Protein AF-0000000085094134 (afdb_homodimer)

Sequence (738 aa):
MSSGIKSKSLVLTSPERSLEIRERVVPPPSPGCINIEVLRAGVCGTDVHLWKGDQPLPGSVVLGHEGLGRVIELGSGVQTDHASNPIAVGDVIYWNPIRPCNACYHCTISQDFTACENGTFWSLANNTTVWASYTQVATLLPNNSFYKVDPNVPFDAYIALGCALPTMLQAVDHLGHIPGGSNVVVQGAGPVGLAAIMMAKLAGAAHIICIEGNPVRLEQARSFGATALVDFREEGLQTADERKSHINSIVGARGVNLVIECSGNASAFEEGFELLTRSGTYLLVGTWAGSAKVQLSPFDVVQKALKIIGSTYCSPWCYYRAAQLVQANYQKFPLASCVTKTYSLVQAQQALEDVAAGKVVKAVIDPQAMSSGIKSKSLVLTSPERSLEIRERVVPPPSPGCINIEVLRAGVCGTDVHLWKGDQPLPGSVVLGHEGLGRVIELGSGVQTDHASNPIAVGDVIYWNPIRPCNACYHCTISQDFTACENGTFWSLANNTTVWASYTQVATLLPNNSFYKVDPNVPFDAYIALGCALPTMLQAVDHLGHIPGGSNVVVQGAGPVGLAAIMMAKLAGAAHIICIEGNPVRLEQARSFGATALVDFREEGLQTADERKSHINSIVGARGVNLVIECSGNASAFEEGFELLTRSGTYLLVGTWAGSAKVQLSPFDVVQKALKIIGSTYCSPWCYYRAAQLVQANYQKFPLASCVTKTYSLVQAQQALEDVAAGKVVKAVIDPQA

Foldseek 3Di:
DQFFDKKWFWKDFAAADDIDIDIDGAGAAAALKFKWQWFKFWDDLVLLCRNNVVDDDPGMFGATFFTKTFTQHHHPPDQDAPVRHGDDGGFIKTKGLKFAPCPDCCVPPVVPRVVRPPIDNTHHPPDSAAQHRLMRMHMDHNRIGMDTFDPVFPPLLLCLLGLLLLQVVALCVQVVHQAAQAAEEEEDQASNSLSVLLRNVVNHHNAYEYEDQDPVSQVLSVLSHHPYYQHCVDPQNVDLVSVLVVSCVVSDPVFHQEYEYAQLDQVVVVSSVVRHAANHEYRYRHDHNPPDDHDDDVVCCVVSVYYYHYTYGHDRVSSVVSSVVSVVCCVPGVRSVQAPDEAESVCVVVQSVCVVVVVGRMYMYRPVD/DQFFDKKWFWKDFFACDDTDIDIDGAGAAAALKFKWQWFKFWDDPVQLCRNNRVDGDPGMFGATFFTKTFTQHHHPPDQDAPVRHGDDGGFIKTKGLKFAPCPDCCVPPVVPRVVRPPIDNTHHPPDSAAQHRLMRMHMDHNRIGMDTFDPVFPPLLLCLLGLLLLQVVVLCVQVVHQAAQAAEEEEDQASNSLSVLLRNVVNHHNAYEYEEQDPVSQVLSVLSHHPYYQHCPDPQNVDLVSVLVVSCVVSDPVFHQEYEYAQQDQVVVVSSLVRHAANHEYRYRHDHNDPDDHDDDPVCCVVSVYYYHYTYGHDRVSSVVSSVVSVVCCVPGVSSVQAPEEAESVCVVVLSVCVVVVVGRMYMYGPVD

Structure (mmCIF, N/CA/C/O backbone):
data_AF-0000000085094134-model_v1
#
loop_
_entity.id
_entity.type
_entity.pdbx_description
1 polymer 'Alcohol dehydrogenase, putative'
#
loop_
_atom_site.group_PDB
_atom_site.id
_atom_site.type_symbol
_atom_site.label_atom_id
_atom_site.label_alt_id
_atom_site.label_comp_id
_atom_site.label_asym_id
_atom_site.label_entity_id
_atom_site.label_seq_id
_atom_site.pdbx_PDB_ins_code
_atom_site.Cartn_x
_atom_site.Cartn_y
_atom_site.Cartn_z
_atom_site.occupancy
_atom_site.B_iso_or_equiv
_atom_site.auth_seq_id
_atom_site.auth_comp_id
_atom_site.auth_asym_id
_atom_site.auth_atom_id
_atom_site.pdbx_PDB_model_num
ATOM 1 N N . MET A 1 1 ? -22.172 41.094 34.469 1 39.69 1 MET A N 1
ATOM 2 C CA . MET A 1 1 ? -22.25 41.25 33.031 1 39.69 1 MET A CA 1
ATOM 3 C C . MET A 1 1 ? -21.047 40.625 32.344 1 39.69 1 MET A C 1
ATOM 5 O O . MET A 1 1 ? -19.906 41.031 32.562 1 39.69 1 MET A O 1
ATOM 9 N N . SER A 1 2 ? -20.859 39.312 32.188 1 50.06 2 SER A N 1
ATOM 10 C CA . SER A 1 2 ? -19.688 38.469 32.062 1 50.06 2 SER A CA 1
ATOM 11 C C . SER A 1 2 ? -18.797 38.938 30.906 1 50.06 2 SER A C 1
ATOM 13 O O . SER A 1 2 ? -19.234 38.938 29.75 1 50.06 2 SER A O 1
ATOM 15 N N . SER A 1 3 ? -17.953 39.938 30.938 1 71.81 3 SER A N 1
ATOM 16 C CA . SER A 1 3 ? -17.281 40.844 30.016 1 71.81 3 SER A CA 1
ATOM 17 C C . SER A 1 3 ? -16.406 40.094 29.031 1 71.81 3 SER A C 1
ATOM 19 O O . SER A 1 3 ? -15.711 39.125 29.406 1 71.81 3 SER A O 1
ATOM 21 N N . GLY A 1 4 ? -16.781 39.812 27.766 1 87.62 4 GLY A N 1
ATOM 22 C CA . GLY A 1 4 ? -16.062 39.156 26.672 1 87.62 4 GLY A CA 1
ATOM 23 C C . GLY A 1 4 ? -14.719 39.781 26.391 1 87.62 4 GLY A C 1
ATOM 24 O O . GLY A 1 4 ? -14.398 40.844 26.938 1 87.62 4 GLY A O 1
ATOM 25 N N . ILE A 1 5 ? -13.805 39.094 25.875 1 93.31 5 ILE A N 1
ATOM 26 C CA . ILE A 1 5 ? -12.469 39.562 25.5 1 93.31 5 ILE A CA 1
ATOM 27 C C . ILE A 1 5 ? -12.469 40.031 24.062 1 93.31 5 ILE A C 1
ATOM 29 O O . ILE A 1 5 ? -12.961 39.344 23.156 1 93.31 5 ILE A O 1
ATOM 33 N N . LYS A 1 6 ? -11.969 41.281 23.844 1 94.44 6 LYS A N 1
ATOM 34 C CA . LYS A 1 6 ? -11.812 41.75 22.469 1 94.44 6 LYS A CA 1
ATOM 35 C C . LYS A 1 6 ? -10.719 40.969 21.734 1 94.44 6 LYS A C 1
ATOM 37 O O . LYS A 1 6 ? -9.68 40.656 22.328 1 94.44 6 LYS A O 1
ATOM 42 N N . SER A 1 7 ? -11.016 40.594 20.578 1 95.12 7 SER A N 1
ATOM 43 C CA . SER A 1 7 ? -10.086 39.781 19.797 1 95.12 7 SER A CA 1
ATOM 44 C C . SER A 1 7 ? -10.172 40.125 18.312 1 95.12 7 SER A C 1
ATOM 46 O O . SER A 1 7 ? -11.258 40.406 17.781 1 95.12 7 SER A O 1
ATOM 48 N N . LYS A 1 8 ? -9.016 40.188 17.672 1 95.88 8 LYS A N 1
ATOM 49 C CA . LYS A 1 8 ? -8.953 40.312 16.219 1 95.88 8 LYS A CA 1
ATOM 50 C C . LYS A 1 8 ? -8.766 38.969 15.555 1 95.88 8 LYS A C 1
ATOM 52 O O . LYS A 1 8 ? -8.07 38.094 16.078 1 95.88 8 LYS A O 1
ATOM 57 N N . SER A 1 9 ? -9.406 38.75 14.414 1 95.62 9 SER A N 1
ATOM 58 C CA . SER A 1 9 ? -9.273 37.531 13.609 1 95.62 9 SER A CA 1
ATOM 59 C C . SER A 1 9 ? -9.078 37.875 12.133 1 95.62 9 SER A C 1
ATOM 61 O O . SER A 1 9 ? -9.562 38.906 11.656 1 95.62 9 SER A O 1
ATOM 63 N N . LEU A 1 10 ? -8.312 37.062 11.484 1 95.5 10 LEU A N 1
ATOM 64 C CA . LEU A 1 10 ? -8.188 37.188 10.031 1 95.5 10 LEU A CA 1
ATOM 65 C C . LEU A 1 10 ? -9.25 36.344 9.32 1 95.5 10 LEU A C 1
ATOM 67 O O . LEU A 1 10 ? -9.273 35.125 9.438 1 95.5 10 LEU A O 1
ATOM 71 N N . VAL A 1 11 ? -10.055 37.031 8.492 1 94.69 11 VAL A N 1
ATOM 72 C CA . VAL A 1 11 ? -11.195 36.375 7.848 1 94.69 11 VAL A CA 1
ATOM 73 C C . VAL A 1 11 ? -10.992 36.375 6.332 1 94.69 11 VAL A C 1
ATOM 75 O O . VAL A 1 11 ? -10.672 37.375 5.73 1 94.69 11 VAL A O 1
ATOM 78 N N . LEU A 1 12 ? -11.109 35.188 5.773 1 93.12 12 LEU A N 1
ATOM 79 C CA . LEU A 1 12 ? -11.195 35 4.328 1 93.12 12 LEU A CA 1
ATOM 80 C C . LEU A 1 12 ? -12.648 35.062 3.867 1 93.12 12 LEU A C 1
ATOM 82 O O . LEU A 1 12 ? -13.43 34.156 4.164 1 93.12 12 LEU A O 1
ATOM 86 N N . THR A 1 13 ? -13.102 36.094 3.176 1 86.81 13 THR A N 1
ATOM 87 C CA . THR A 1 13 ? -14.5 36.344 2.863 1 86.81 13 THR A CA 1
ATOM 88 C C . THR A 1 13 ? -14.898 35.656 1.553 1 86.81 13 THR A C 1
ATOM 90 O O . THR A 1 13 ? -16.062 35.344 1.341 1 86.81 13 THR A O 1
ATOM 93 N N . SER A 1 14 ? -14.141 35.531 0.427 1 74.69 14 SER A N 1
ATOM 94 C CA . SER A 1 14 ? -14.336 34.875 -0.866 1 74.69 14 SER A CA 1
ATOM 95 C C . SER A 1 14 ? -13.023 34.312 -1.41 1 74.69 14 SER A C 1
ATOM 97 O O . SER A 1 14 ? -11.938 34.75 -0.991 1 74.69 14 SER A O 1
ATOM 99 N N . PRO A 1 15 ? -13.312 33.188 -2.383 1 63.56 15 PRO A N 1
ATOM 100 C CA . PRO A 1 15 ? -12.078 32.75 -3.029 1 63.56 15 PRO A CA 1
ATOM 101 C C . PRO A 1 15 ? -11.43 33.812 -3.883 1 63.56 15 PRO A C 1
ATOM 103 O O . PRO A 1 15 ? -12.125 34.625 -4.508 1 63.56 15 PRO A O 1
ATOM 106 N N . GLU A 1 16 ? -10.203 34.125 -3.947 1 54.81 16 GLU A N 1
ATOM 107 C CA . GLU A 1 16 ? -9.328 35.156 -4.469 1 54.81 16 GLU A CA 1
ATOM 108 C C . GLU A 1 16 ? -9.484 36.469 -3.682 1 54.81 16 GLU A C 1
ATOM 110 O O . GLU A 1 16 ? -8.609 37.344 -3.717 1 54.81 16 GLU A O 1
ATOM 115 N N . ARG A 1 17 ? -10.477 36.875 -2.91 1 59.41 17 ARG A N 1
ATOM 116 C CA . ARG A 1 17 ? -10.078 38.281 -2.957 1 59.41 17 ARG A CA 1
ATOM 117 C C . ARG A 1 17 ? -10.078 38.906 -1.56 1 59.41 17 ARG A C 1
ATOM 119 O O . ARG A 1 17 ? -9.133 39.594 -1.188 1 59.41 17 ARG A O 1
ATOM 126 N N . SER A 1 18 ? -10.711 38.75 -0.618 1 78.12 18 SER A N 1
ATOM 127 C CA . SER A 1 18 ? -10.258 39.844 0.239 1 78.12 18 SER A CA 1
ATOM 128 C C . SER A 1 18 ? -10.148 39.375 1.691 1 78.12 18 SER A C 1
ATOM 130 O O . SER A 1 18 ? -10.992 38.625 2.184 1 78.12 18 SER A O 1
ATOM 132 N N . LEU A 1 19 ? -8.891 39.375 2.254 1 91 19 LEU A N 1
ATOM 133 C CA . LEU A 1 19 ? -8.602 39.188 3.674 1 91 19 LEU A CA 1
ATOM 134 C C . LEU A 1 19 ? -8.969 40.438 4.461 1 91 19 LEU A C 1
ATOM 136 O O . LEU A 1 19 ? -8.695 41.562 4.02 1 91 19 LEU A O 1
ATOM 140 N N . GLU A 1 20 ? -9.672 40.219 5.438 1 92.12 20 GLU A N 1
ATOM 141 C CA . GLU A 1 20 ? -9.977 41.344 6.301 1 92.12 20 GLU A CA 1
ATOM 142 C C . GLU A 1 20 ? -9.789 40.969 7.773 1 92.12 20 GLU A C 1
ATOM 144 O O . GLU A 1 20 ? -10.047 39.844 8.18 1 92.12 20 GLU A O 1
ATOM 149 N N . ILE A 1 21 ? -9.344 41.906 8.562 1 94.12 21 ILE A N 1
ATOM 150 C CA . ILE A 1 21 ? -9.289 41.75 10.016 1 94.12 21 ILE A CA 1
ATOM 151 C C . ILE A 1 21 ? -10.641 42.125 10.617 1 94.12 21 ILE A C 1
ATOM 153 O O . ILE A 1 21 ? -11.18 43.219 10.336 1 94.12 21 ILE A O 1
ATOM 157 N N . ARG A 1 22 ? -11.141 41.25 11.367 1 93.38 22 ARG A N 1
ATOM 158 C CA . ARG A 1 22 ? -12.406 41.5 12.047 1 93.38 22 ARG A CA 1
ATOM 159 C C . ARG A 1 22 ? -12.227 41.5 13.562 1 93.38 22 ARG A C 1
ATOM 161 O O . ARG A 1 22 ? -11.492 40.656 14.094 1 93.38 22 ARG A O 1
ATOM 168 N N . GLU A 1 23 ? -12.891 42.469 14.133 1 94.06 23 GLU A N 1
ATOM 169 C CA . GLU A 1 23 ? -12.922 42.5 15.594 1 94.06 23 GLU A CA 1
ATOM 170 C C . GLU A 1 23 ? -14.148 41.75 16.141 1 94.06 23 GLU A C 1
ATOM 172 O O . GLU A 1 23 ? -15.234 41.875 15.562 1 94.06 23 GLU A O 1
ATOM 177 N N . ARG A 1 24 ? -13.867 41.031 17.188 1 91.5 24 ARG A N 1
ATOM 178 C CA . ARG A 1 24 ? -14.969 40.312 17.828 1 91.5 24 ARG A CA 1
ATOM 179 C C . ARG A 1 24 ? -14.797 40.312 19.344 1 91.5 24 ARG A C 1
ATOM 181 O O . ARG A 1 24 ? -13.711 40.594 19.859 1 91.5 24 ARG A O 1
ATOM 188 N N . VAL A 1 25 ? -15.906 40.094 20.031 1 93.38 25 VAL A N 1
ATOM 189 C CA . VAL A 1 25 ? -15.883 39.906 21.469 1 93.38 25 VAL A CA 1
ATOM 190 C C . VAL A 1 25 ? -16.031 38.406 21.781 1 93.38 25 VAL A C 1
ATOM 192 O O . VAL A 1 25 ? -17.031 37.781 21.422 1 93.38 25 VAL A O 1
ATOM 195 N N . VAL A 1 26 ? -15.023 37.844 22.438 1 95.5 26 VAL A N 1
ATOM 196 C CA . VAL A 1 26 ? -15.016 36.406 22.781 1 95.5 26 VAL A CA 1
ATOM 197 C C . VAL A 1 26 ? -15.672 36.219 24.141 1 95.5 26 VAL A C 1
ATOM 199 O O . VAL A 1 26 ? -15.188 36.719 25.156 1 95.5 26 VAL A O 1
ATOM 202 N N . PRO A 1 27 ? -16.734 35.5 24.172 1 94.62 27 PRO A N 1
ATOM 203 C CA . PRO A 1 27 ? -17.391 35.25 25.469 1 94.62 27 PRO A CA 1
ATOM 204 C C . PRO A 1 27 ? -16.594 34.281 26.344 1 94.62 27 PRO A C 1
ATOM 206 O O . PRO A 1 27 ? -15.672 33.625 25.859 1 94.62 27 PRO A O 1
ATOM 209 N N . PRO A 1 28 ? -16.953 34.344 27.656 1 95.5 28 PRO A N 1
ATOM 210 C CA . PRO A 1 28 ? -16.391 33.25 28.469 1 95.5 28 PRO A CA 1
ATOM 211 C C . PRO A 1 28 ? -16.688 31.875 27.891 1 95.5 28 PRO A C 1
ATOM 213 O O . PRO A 1 28 ? -17.75 31.656 27.328 1 95.5 28 PRO A O 1
ATOM 216 N N . PRO A 1 29 ? -15.688 31 28.016 1 96.56 29 PRO A N 1
ATOM 217 C CA . PRO A 1 29 ? -15.891 29.672 27.406 1 96.56 29 PRO A CA 1
ATOM 218 C C . PRO A 1 29 ? -17.047 28.906 28.047 1 96.56 29 PRO A C 1
ATOM 220 O O . PRO A 1 29 ? -17.188 28.906 29.281 1 96.56 29 PRO A O 1
ATOM 223 N N . SER A 1 30 ? -17.859 28.281 27.188 1 95.5 30 SER A N 1
ATOM 224 C CA . SER A 1 30 ? -18.906 27.375 27.656 1 95.5 30 SER A CA 1
ATOM 225 C C . SER A 1 30 ? -18.312 26.156 28.344 1 95.5 30 SER A C 1
ATOM 227 O O . SER A 1 30 ? -17.109 25.922 28.266 1 95.5 30 SER A O 1
ATOM 229 N N . PRO A 1 31 ? -19.188 25.453 29.062 1 96.81 31 PRO A N 1
ATOM 230 C CA . PRO A 1 31 ? -18.688 24.219 29.672 1 96.81 31 PRO A CA 1
ATOM 231 C C . PRO A 1 31 ? -17.953 23.328 28.672 1 96.81 31 PRO A C 1
ATOM 233 O O . PRO A 1 31 ? -18.438 23.109 27.562 1 96.81 31 PRO A O 1
ATOM 236 N N . GLY A 1 32 ? -16.719 22.844 29.062 1 96.56 32 GLY A N 1
ATOM 237 C CA . GLY A 1 32 ? -15.938 21.953 28.219 1 96.56 32 GLY A CA 1
ATOM 238 C C . GLY A 1 32 ? -15.062 22.688 27.219 1 96.56 32 GLY A C 1
ATOM 239 O O . GLY A 1 32 ? -14.18 22.094 26.594 1 96.56 32 GLY A O 1
ATOM 240 N N . CYS A 1 33 ? -15.234 23.969 27.125 1 97.06 33 CYS A N 1
ATOM 241 C CA . CYS A 1 33 ? -14.461 24.781 26.188 1 97.06 33 CYS A CA 1
ATOM 242 C C . CYS A 1 33 ? -13.359 25.547 26.922 1 97.06 33 CYS A C 1
ATOM 244 O O . CYS A 1 33 ? -13.367 25.641 28.141 1 97.06 33 CYS A O 1
ATOM 246 N N . ILE A 1 34 ? -12.414 26.016 26.188 1 98 34 ILE A N 1
ATOM 247 C CA . ILE A 1 34 ? -11.367 26.844 26.766 1 98 34 ILE A CA 1
ATOM 248 C C . ILE A 1 34 ? -11.039 28 25.828 1 98 34 ILE A C 1
ATOM 250 O O . ILE A 1 34 ? -11.148 27.875 24.609 1 98 34 ILE A O 1
ATOM 254 N N . ASN A 1 35 ? -10.695 29.109 26.375 1 98 35 A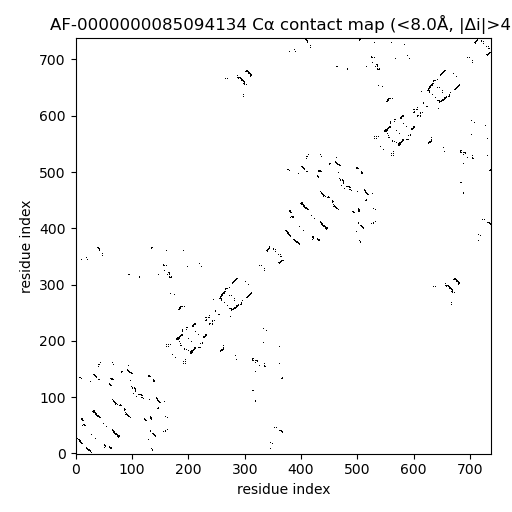SN A N 1
ATOM 255 C CA . ASN A 1 35 ? -10.156 30.234 25.609 1 98 35 ASN A CA 1
ATOM 256 C C . ASN A 1 35 ? -8.633 30.281 25.688 1 98 35 ASN A C 1
ATOM 258 O O . ASN A 1 35 ? -8.047 30.078 26.75 1 98 35 ASN A O 1
ATOM 262 N N . ILE A 1 36 ? -8.07 30.484 24.531 1 98 36 ILE A N 1
ATOM 263 C CA . ILE A 1 36 ? -6.625 30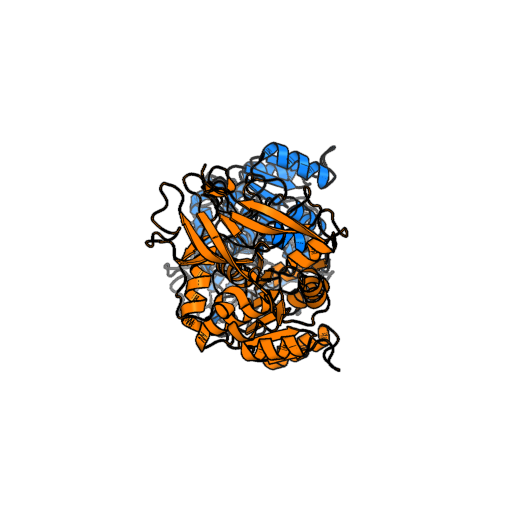.422 24.375 1 98 36 ILE A CA 1
ATOM 264 C C . ILE A 1 36 ? -6.117 31.719 23.75 1 98 36 ILE A C 1
ATOM 266 O O . ILE A 1 36 ? -6.715 32.25 22.812 1 98 36 ILE A O 1
ATOM 270 N N . GLU A 1 37 ? -5.129 32.312 24.359 1 98.44 37 GLU A N 1
ATOM 271 C CA . GLU A 1 37 ? -4.355 33.344 23.688 1 98.44 37 GLU A CA 1
ATOM 272 C C . GLU A 1 37 ? -3.377 32.719 22.688 1 98.44 37 GLU A C 1
ATOM 274 O O . GLU A 1 37 ? -2.422 32.062 23.078 1 98.44 37 GLU A O 1
ATOM 279 N N . VAL A 1 38 ? -3.617 32.969 21.391 1 98.44 38 VAL A N 1
ATOM 280 C CA . VAL A 1 38 ? -2.773 32.344 20.391 1 98.44 38 VAL A CA 1
ATOM 281 C C . VAL A 1 38 ? -1.395 33 20.375 1 98.44 38 VAL A C 1
ATOM 283 O O . VAL A 1 38 ? -1.283 34.219 20.234 1 98.44 38 VAL A O 1
ATOM 286 N N . LEU A 1 39 ? -0.387 32.156 20.578 1 98.19 39 LEU A N 1
ATOM 287 C CA . LEU A 1 39 ? 0.981 32.656 20.641 1 98.19 39 LEU A CA 1
ATOM 288 C C . LEU A 1 39 ? 1.691 32.5 19.297 1 98.19 39 LEU A C 1
ATOM 290 O O . LEU A 1 39 ? 2.467 33.375 18.891 1 98.19 39 LEU A O 1
ATOM 294 N N . ARG A 1 40 ? 1.559 31.406 18.656 1 98.19 40 ARG A N 1
ATOM 295 C CA . ARG A 1 40 ? 2.113 31.094 17.344 1 98.19 40 ARG A CA 1
ATOM 296 C C . ARG A 1 40 ? 1.062 30.453 16.453 1 98.19 40 ARG A C 1
ATOM 298 O O . ARG A 1 40 ? 0.363 29.531 16.859 1 98.19 40 ARG A O 1
ATOM 305 N N . ALA A 1 41 ? 0.89 31 15.297 1 98.19 41 ALA A N 1
ATOM 306 C CA . ALA A 1 41 ? 0.057 30.438 14.242 1 98.19 41 ALA A CA 1
ATOM 307 C C . ALA A 1 41 ? 0.877 30.156 12.984 1 98.19 41 ALA A C 1
ATOM 309 O O . ALA A 1 41 ? 1.312 31.078 12.297 1 98.19 41 ALA A O 1
ATOM 310 N N . GLY A 1 42 ? 1.065 28.859 12.719 1 97.06 42 GLY A N 1
ATOM 311 C CA . GLY A 1 42 ? 1.819 28.516 11.523 1 97.06 42 GLY A CA 1
ATOM 312 C C . GLY A 1 42 ? 1.045 28.734 10.242 1 97.06 42 GLY A C 1
ATOM 313 O O . GLY A 1 42 ? -0.173 28.547 10.203 1 97.06 42 GLY A O 1
ATOM 314 N N . VAL A 1 43 ? 1.756 29.141 9.219 1 96.12 43 VAL A N 1
ATOM 315 C CA . VAL A 1 43 ? 1.148 29.266 7.898 1 96.12 43 VAL A CA 1
ATOM 316 C C . VAL A 1 43 ? 1.415 27.984 7.094 1 96.12 43 VAL A C 1
ATOM 318 O O . VAL A 1 43 ? 2.57 27.641 6.836 1 96.12 43 VAL A O 1
ATOM 321 N N . CYS A 1 44 ? 0.395 27.312 6.742 1 93 44 CYS A N 1
ATOM 322 C CA . CYS A 1 44 ? 0.479 26.062 5.992 1 93 44 CYS A CA 1
ATOM 323 C C . CYS A 1 44 ? 0.251 26.312 4.504 1 93 44 CYS A C 1
ATOM 325 O O . CYS A 1 44 ? -0.395 27.281 4.121 1 93 44 CYS A O 1
ATOM 327 N N . GLY A 1 45 ? 0.85 25.438 3.646 1 88.69 45 GLY A N 1
ATOM 328 C CA . GLY A 1 45 ? 0.554 25.516 2.225 1 88.69 45 GLY A CA 1
ATOM 329 C C . GLY A 1 45 ? -0.932 25.469 1.922 1 88.69 45 GLY A C 1
ATOM 330 O O . GLY A 1 45 ? -1.398 26.109 0.979 1 88.69 45 GLY A O 1
ATOM 331 N N . THR A 1 46 ? -1.662 24.766 2.66 1 88.06 46 THR A N 1
ATOM 332 C CA . THR A 1 46 ? -3.107 24.672 2.482 1 88.06 46 THR A CA 1
ATOM 333 C C . THR A 1 46 ? -3.766 26.047 2.658 1 88.06 46 THR A C 1
ATOM 335 O O . THR A 1 46 ? -4.754 26.344 1.988 1 88.06 46 THR A O 1
ATOM 338 N N . ASP A 1 47 ? -3.281 26.844 3.562 1 91.06 47 ASP A N 1
ATOM 339 C CA . ASP A 1 47 ? -3.809 28.203 3.738 1 91.06 47 ASP A CA 1
ATOM 340 C C . ASP A 1 47 ? -3.652 29.016 2.463 1 91.06 47 ASP A C 1
ATOM 342 O O . ASP A 1 47 ? -4.543 29.797 2.1 1 91.06 47 ASP A O 1
ATOM 346 N N . VAL A 1 48 ? -2.502 28.844 1.842 1 89.88 48 VAL A N 1
ATOM 347 C CA . VAL A 1 48 ? -2.221 29.547 0.598 1 89.88 48 VAL A CA 1
ATOM 348 C C . VAL A 1 48 ? -3.209 29.125 -0.481 1 89.88 48 VAL A C 1
ATOM 350 O O . VAL A 1 48 ? -3.74 29.953 -1.218 1 89.88 48 VAL A O 1
ATOM 353 N N . HIS A 1 49 ? -3.418 27.844 -0.527 1 86.06 49 HIS A N 1
ATOM 354 C CA . HIS A 1 49 ? -4.367 27.328 -1.506 1 86.06 49 HIS A CA 1
ATOM 355 C C . HIS A 1 49 ? -5.773 27.859 -1.249 1 86.06 49 HIS A C 1
ATOM 357 O O . HIS A 1 49 ? -6.5 28.188 -2.189 1 86.06 49 HIS A O 1
ATOM 363 N N . LEU A 1 50 ? -6.172 27.922 -0.029 1 86.44 50 LEU A N 1
ATOM 364 C CA . LEU A 1 50 ? -7.469 28.484 0.331 1 86.44 50 LEU A CA 1
ATOM 365 C C . LEU A 1 50 ? -7.543 29.969 -0.044 1 86.44 50 LEU A C 1
ATOM 367 O O . LEU A 1 50 ? -8.539 30.406 -0.619 1 86.44 50 LEU A O 1
ATOM 371 N N . TRP A 1 51 ? -6.523 30.594 0.281 1 89 51 TRP A N 1
ATOM 372 C CA . TRP A 1 51 ? -6.43 32.031 -0.003 1 89 51 TRP A CA 1
ATOM 373 C C . TRP A 1 51 ? -6.531 32.281 -1.502 1 89 51 TRP A C 1
ATOM 375 O O . TRP A 1 51 ? -7.18 33.25 -1.928 1 89 51 TRP A O 1
ATOM 385 N N . LYS A 1 52 ? -5.969 31.359 -2.293 1 87.06 52 LYS A N 1
ATOM 386 C CA . LYS A 1 52 ? -5.973 31.5 -3.746 1 87.06 52 LYS A CA 1
ATOM 387 C C . LYS A 1 52 ? -7.312 31.078 -4.34 1 87.06 52 LYS A C 1
ATOM 389 O O . LYS A 1 52 ? -7.598 31.344 -5.508 1 87.06 52 LYS A O 1
ATOM 394 N N . GLY A 1 53 ? -8.094 30.422 -3.578 1 83.31 53 GLY A N 1
ATOM 395 C CA . GLY A 1 53 ? -9.406 30 -4.051 1 83.31 53 GLY A CA 1
ATOM 396 C C . GLY A 1 53 ? -9.383 28.656 -4.73 1 83.31 53 GLY A C 1
ATOM 397 O O . GLY A 1 53 ? -10.266 28.344 -5.539 1 83.31 53 GLY A O 1
ATOM 398 N N . ASP A 1 54 ? -8.328 27.875 -4.434 1 78.5 54 ASP A N 1
ATOM 399 C CA . ASP A 1 54 ? -8.195 26.578 -5.078 1 78.5 54 ASP A CA 1
ATOM 400 C C . ASP A 1 54 ? -9.227 25.578 -4.547 1 78.5 54 ASP A C 1
ATOM 402 O O . ASP A 1 54 ? -9.5 24.562 -5.18 1 78.5 54 ASP A O 1
ATOM 406 N N . GLN A 1 55 ? -9.828 25.844 -3.459 1 77.31 55 GLN A N 1
ATOM 407 C CA . GLN A 1 55 ? -10.875 25.016 -2.861 1 77.31 55 GLN A CA 1
ATOM 408 C C . GLN A 1 55 ? -12.078 25.859 -2.463 1 77.31 55 GLN A C 1
ATOM 410 O O . GLN A 1 55 ? -11.922 26.969 -1.951 1 77.31 55 GLN A O 1
ATOM 415 N N . PRO A 1 56 ? -13.172 25.25 -2.73 1 78.69 56 PRO A N 1
ATOM 416 C CA . PRO A 1 56 ? -14.367 25.984 -2.295 1 78.69 56 PRO A CA 1
ATOM 417 C C . PRO A 1 56 ? -14.492 26.047 -0.774 1 78.69 56 PRO A C 1
ATOM 419 O O . PRO A 1 56 ? -14.141 25.094 -0.079 1 78.69 56 PRO A O 1
ATOM 422 N N . LEU A 1 57 ? -14.977 27.219 -0.288 1 83.19 57 LEU A N 1
ATOM 423 C CA . LEU A 1 57 ? -15.219 27.422 1.137 1 83.19 57 LEU A CA 1
ATOM 424 C C . LEU A 1 57 ? -16.719 27.484 1.426 1 83.19 57 LEU A C 1
ATOM 426 O O . LEU A 1 57 ? -17.5 27.906 0.574 1 83.19 57 LEU A O 1
ATOM 430 N N . PRO A 1 58 ? -17.141 27.031 2.557 1 82.75 58 PRO A N 1
ATOM 431 C CA . PRO A 1 58 ? -18.562 27.078 2.92 1 82.75 58 PRO A CA 1
ATOM 432 C C . PRO A 1 58 ? -19.047 28.5 3.199 1 82.75 58 PRO A C 1
ATOM 434 O O . PRO A 1 58 ? -20.266 28.734 3.273 1 82.75 58 PRO A O 1
ATOM 437 N N . GLY A 1 59 ? -18.266 29.469 3.342 1 85.88 59 GLY A N 1
ATOM 438 C CA . GLY A 1 59 ? -18.484 30.859 3.676 1 85.88 59 GLY A CA 1
ATOM 439 C C . GLY A 1 59 ? -17.219 31.562 4.137 1 85.88 59 GLY A C 1
ATOM 440 O O . GLY A 1 59 ? -16.109 31.125 3.822 1 85.88 59 GLY A O 1
ATOM 441 N N . SER A 1 60 ? -17.516 32.656 4.812 1 90.38 60 SER A N 1
ATOM 442 C CA . SER A 1 60 ? -16.359 33.344 5.395 1 90.38 60 SER A CA 1
ATOM 443 C C . SER A 1 60 ? -15.758 32.531 6.527 1 90.38 60 SER A C 1
ATOM 445 O O . SER A 1 60 ? -16.469 32.031 7.387 1 90.38 60 SER A O 1
ATOM 447 N N . VAL A 1 61 ? -14.492 32.375 6.445 1 92.31 61 VAL A N 1
ATOM 448 C CA . VAL A 1 61 ? -13.844 31.562 7.461 1 92.31 61 VAL A CA 1
ATOM 449 C C . VAL A 1 61 ? -12.688 32.344 8.086 1 92.31 61 VAL A C 1
ATOM 451 O O . VAL A 1 61 ? -12.086 33.188 7.441 1 92.31 61 VAL A O 1
ATOM 454 N N . VAL A 1 62 ? -12.469 32.094 9.398 1 93.81 62 VAL A N 1
ATOM 455 C CA . VAL A 1 62 ? -11.211 32.5 10.008 1 93.81 62 VAL A CA 1
ATOM 456 C C . VAL A 1 62 ? -10.102 31.531 9.609 1 93.81 62 VAL A C 1
ATOM 458 O O . VAL A 1 62 ? -10.227 30.328 9.805 1 93.81 62 VAL A O 1
ATOM 461 N N . LEU A 1 63 ? -9 32.031 9.062 1 93.38 63 LEU A N 1
ATOM 462 C CA . LEU A 1 63 ? -7.922 31.188 8.547 1 93.38 63 LEU A CA 1
ATOM 463 C C . LEU A 1 63 ? -7.016 30.719 9.68 1 93.38 63 LEU A C 1
ATOM 465 O O . LEU A 1 63 ? -7.055 31.266 10.781 1 93.38 63 LEU A O 1
ATOM 469 N N . GLY A 1 64 ? -6.273 29.688 9.32 1 94.69 64 GLY A N 1
ATOM 470 C CA . GLY A 1 64 ? -5.266 29.156 10.227 1 94.69 64 GLY A CA 1
ATOM 471 C C . GLY A 1 64 ? -5.688 27.859 10.898 1 94.69 64 GLY A C 1
ATOM 472 O O . GLY A 1 64 ? -6.758 27.797 11.508 1 94.69 64 GLY A O 1
ATOM 473 N N . HIS A 1 65 ? -4.812 26.844 10.805 1 94.31 65 HIS A N 1
ATOM 474 C CA . HIS A 1 65 ? -5.141 25.578 11.438 1 94.31 65 HIS A CA 1
ATOM 475 C C . HIS A 1 65 ? -3.93 25 12.164 1 94.31 65 HIS A C 1
ATOM 477 O O . HIS A 1 65 ? -3.928 23.812 12.523 1 94.31 65 HIS A O 1
ATOM 483 N N . GLU A 1 66 ? -2.93 25.781 12.266 1 96.12 66 GLU A N 1
ATOM 484 C CA . GLU A 1 66 ? -1.759 25.453 13.078 1 96.12 66 GLU A CA 1
ATOM 485 C C . GLU A 1 66 ? -1.615 26.422 14.25 1 96.12 66 GLU A C 1
ATOM 487 O O . GLU A 1 66 ? -1.455 27.625 14.047 1 96.12 66 GLU A O 1
ATOM 492 N N . GLY A 1 67 ? -1.637 25.828 15.492 1 96.69 67 GLY A N 1
ATOM 493 C CA . GLY A 1 67 ? -1.636 26.828 16.562 1 96.69 67 GLY A CA 1
ATOM 494 C C . GLY A 1 67 ? -0.997 26.328 17.844 1 96.69 67 GLY A C 1
ATOM 495 O O . GLY A 1 67 ? -1.106 25.141 18.172 1 96.69 67 GLY A O 1
ATOM 496 N N . LEU A 1 68 ? -0.301 27.172 18.469 1 98.06 68 LEU A N 1
ATOM 497 C CA . LEU A 1 68 ? 0.208 27.078 19.828 1 98.06 68 LEU A CA 1
ATOM 498 C C . LEU A 1 68 ? -0.261 28.281 20.656 1 98.06 68 LEU A C 1
ATOM 500 O O . LEU A 1 68 ? -0.177 29.422 20.203 1 98.06 68 LEU A O 1
ATOM 504 N N . GLY A 1 69 ? -0.76 28.047 21.859 1 98.25 69 GLY A N 1
ATOM 505 C CA . GLY A 1 69 ? -1.307 29.156 22.609 1 98.25 69 GLY A CA 1
ATOM 506 C C . GLY A 1 69 ? -1.322 28.922 24.109 1 98.25 69 GLY A C 1
ATOM 507 O O . GLY A 1 69 ? -1.047 27.812 24.578 1 98.25 69 GLY A O 1
ATOM 508 N N . ARG A 1 70 ? -1.62 29.969 24.797 1 98.62 70 ARG A N 1
ATOM 509 C CA . ARG A 1 70 ? -1.684 29.969 26.25 1 98.62 70 ARG A CA 1
ATOM 510 C C . ARG A 1 70 ? -3.129 29.953 26.75 1 98.62 70 ARG A C 1
ATOM 512 O O . ARG A 1 70 ? -3.947 30.766 26.297 1 98.62 70 ARG A O 1
ATOM 519 N N . VAL A 1 71 ? -3.395 29.016 27.672 1 98.69 71 VAL A N 1
ATOM 520 C CA . VAL A 1 71 ? -4.73 28.953 28.25 1 98.69 71 VAL A CA 1
ATOM 521 C C . VAL A 1 71 ? -5.004 30.203 29.094 1 98.69 71 VAL A C 1
ATOM 523 O O . VAL A 1 71 ? -4.23 30.531 30 1 98.69 71 VAL A O 1
ATOM 526 N N . ILE A 1 72 ? -6.152 30.891 28.797 1 98.38 72 ILE A N 1
ATOM 527 C CA . ILE A 1 72 ? -6.438 32.094 29.547 1 98.38 72 ILE A CA 1
ATOM 528 C C . ILE A 1 72 ? -7.742 31.938 30.328 1 98.38 72 ILE A C 1
ATOM 530 O O . ILE A 1 72 ? -7.992 32.656 31.297 1 98.38 72 ILE A O 1
ATOM 534 N N . GLU A 1 73 ? -8.578 31.062 29.844 1 98.25 73 GLU A N 1
ATOM 535 C CA . GLU A 1 73 ? -9.805 30.719 30.547 1 98.25 73 GLU A CA 1
ATOM 536 C C . GLU A 1 73 ? -10.18 29.25 30.359 1 98.25 73 GLU A C 1
ATOM 538 O O . GLU A 1 73 ? -10 28.703 29.266 1 98.25 73 GLU A O 1
ATOM 543 N N . LEU A 1 74 ? -10.641 28.656 31.438 1 98.12 74 LEU A N 1
ATOM 544 C CA . LEU A 1 74 ? -11.156 27.297 31.406 1 98.12 74 LEU A CA 1
ATOM 545 C C . LEU A 1 74 ? -12.664 27.281 31.625 1 98.12 74 LEU A C 1
ATOM 547 O O . LEU A 1 74 ? -13.172 27.906 32.562 1 98.12 74 LEU A O 1
ATOM 551 N N . GLY A 1 75 ? -13.336 26.656 30.688 1 97.62 75 GLY A N 1
ATOM 552 C CA . GLY A 1 75 ? -14.75 26.406 30.953 1 97.62 75 GLY A CA 1
ATOM 553 C C . GLY A 1 75 ? -14.984 25.391 32.062 1 97.62 75 GLY A C 1
ATOM 554 O O . GLY A 1 75 ? -14.07 24.672 32.438 1 97.62 75 GLY A O 1
ATOM 555 N N . SER A 1 76 ? -16.281 25.453 32.469 1 97.44 76 SER A N 1
ATOM 556 C CA . SER A 1 76 ? -16.641 24.531 33.562 1 97.44 76 SER A CA 1
ATOM 557 C C . SER A 1 76 ? -16.344 23.078 33.156 1 97.44 76 SER A C 1
ATOM 559 O O . SER A 1 76 ? -16.625 22.672 32.031 1 97.44 76 SER A O 1
ATOM 561 N N . GLY A 1 77 ? -15.664 22.344 34.031 1 96.69 77 GLY A N 1
ATOM 562 C CA . GLY A 1 77 ? -15.461 20.922 33.844 1 96.69 77 GLY A CA 1
ATOM 563 C C . GLY A 1 77 ? -14.109 20.578 33.219 1 96.69 77 GLY A C 1
ATOM 564 O O . GLY A 1 77 ? -13.695 19.422 33.219 1 96.69 77 GLY A O 1
ATOM 565 N N . VAL A 1 78 ? -13.367 21.547 32.75 1 98 78 VAL A N 1
ATOM 566 C CA . VAL A 1 78 ? -12.07 21.281 32.125 1 98 78 VAL A CA 1
ATOM 567 C C . VAL A 1 78 ? -10.984 21.219 33.188 1 98 78 VAL A C 1
ATOM 569 O O . VAL A 1 78 ? -10.648 22.234 33.812 1 98 78 VAL A O 1
ATOM 572 N N . GLN A 1 79 ? -10.438 20.047 33.438 1 97.81 79 GLN A N 1
ATOM 573 C CA . GLN A 1 79 ? -9.438 19.859 34.469 1 97.81 79 GLN A CA 1
ATOM 574 C C . GLN A 1 79 ? -8.133 19.312 33.906 1 97.81 79 GLN A C 1
ATOM 576 O O . GLN A 1 79 ? -7.082 19.422 34.531 1 97.81 79 GLN A O 1
ATOM 581 N N . THR A 1 80 ? -8.25 18.672 32.812 1 98.25 80 THR A N 1
ATOM 582 C CA . THR A 1 80 ? -7.09 18.062 32.188 1 98.25 80 THR A CA 1
ATOM 583 C C . THR A 1 80 ? -7.059 18.406 30.688 1 98.25 80 THR A C 1
ATOM 585 O O . THR A 1 80 ? -8.07 18.812 30.125 1 98.25 80 THR A O 1
ATOM 588 N N . ASP A 1 81 ? -5.852 18.266 30.125 1 98.12 81 ASP A N 1
ATOM 589 C CA . ASP A 1 81 ? -5.812 18.25 28.672 1 98.12 81 ASP A CA 1
ATOM 590 C C . ASP A 1 81 ? -6.305 16.906 28.141 1 98.12 81 ASP A C 1
ATOM 592 O O . ASP A 1 81 ? -6.793 16.062 28.891 1 98.12 81 ASP A O 1
ATOM 596 N N . HIS A 1 82 ? -6.184 16.734 26.859 1 97.31 82 HIS A N 1
ATOM 597 C CA . HIS A 1 82 ? -6.758 15.531 26.266 1 97.31 82 HIS A CA 1
ATOM 598 C C . HIS A 1 82 ? -5.812 14.344 26.391 1 97.31 82 HIS A C 1
ATOM 600 O O . HIS A 1 82 ? -6.125 13.242 25.938 1 97.31 82 HIS A O 1
ATOM 606 N N . ALA A 1 83 ? -4.656 14.469 27.016 1 97.44 83 ALA A N 1
ATOM 607 C CA . ALA A 1 83 ? -3.771 13.375 27.406 1 97.44 83 ALA A CA 1
ATOM 608 C C . ALA A 1 83 ? -3.877 13.094 28.906 1 97.44 83 ALA A C 1
ATOM 610 O O . ALA A 1 83 ? -3.029 12.406 29.469 1 97.44 83 ALA A O 1
ATOM 611 N N . SER A 1 84 ? -4.801 13.703 29.562 1 97.62 84 SER A N 1
ATOM 612 C CA . SER A 1 84 ? -5.137 13.5 30.969 1 97.62 84 SER A CA 1
ATOM 613 C C . SER A 1 84 ? -4.098 14.148 31.875 1 97.62 84 SER A C 1
ATOM 615 O O . SER A 1 84 ? -3.916 13.727 33.031 1 97.62 84 SER A O 1
ATOM 617 N N . ASN A 1 85 ? -3.381 15.055 31.406 1 97.56 85 ASN A N 1
ATOM 618 C CA . ASN A 1 85 ? -2.521 15.875 32.25 1 97.56 85 ASN A CA 1
ATOM 619 C C . ASN A 1 85 ? -3.287 17.047 32.875 1 97.56 85 ASN A C 1
ATOM 621 O O . ASN A 1 85 ? -4.121 17.656 32.219 1 97.56 85 ASN A O 1
ATOM 625 N N . PRO A 1 86 ? -2.977 17.312 34.125 1 98.25 86 PRO A N 1
ATOM 626 C CA . PRO A 1 86 ? -3.623 18.5 34.688 1 98.25 86 PRO A CA 1
ATOM 627 C C . PRO A 1 86 ? -3.359 19.766 33.906 1 98.25 86 PRO A C 1
ATOM 629 O O . PRO A 1 86 ? -2.242 19.984 33.406 1 98.25 86 PRO A O 1
ATOM 632 N N . ILE A 1 87 ? -4.422 20.609 33.75 1 98.31 87 ILE A N 1
ATOM 633 C CA . ILE A 1 87 ? -4.312 21.828 32.969 1 98.31 87 ILE A CA 1
ATOM 634 C C . ILE A 1 87 ? -4.773 23.016 33.812 1 98.31 87 ILE A C 1
ATOM 636 O O . ILE A 1 87 ? -5.676 22.891 34.656 1 98.31 87 ILE A O 1
ATOM 640 N N . ALA A 1 88 ? -4.145 24.172 33.656 1 98.25 88 ALA A N 1
ATOM 641 C CA . ALA A 1 88 ? -4.492 25.406 34.375 1 98.25 88 ALA A CA 1
ATOM 642 C C . ALA A 1 88 ? -4.289 26.625 33.469 1 98.25 88 ALA A C 1
ATOM 644 O O . ALA A 1 88 ? -3.641 26.531 32.406 1 98.25 88 ALA A O 1
ATOM 645 N N . VAL A 1 89 ? -4.957 27.688 33.875 1 98.38 89 VAL A N 1
ATOM 646 C CA . VAL A 1 89 ? -4.699 28.969 33.219 1 98.38 89 VAL A CA 1
ATOM 647 C C . VAL A 1 89 ? -3.205 29.266 33.25 1 98.38 89 VAL A C 1
ATOM 649 O O . VAL A 1 89 ? -2.549 29.094 34.281 1 98.38 89 VAL A O 1
ATOM 652 N N . GLY A 1 90 ? -2.672 29.625 32.094 1 98.5 90 GLY A N 1
ATOM 653 C CA . GLY A 1 90 ? -1.251 29.906 32 1 98.5 90 GLY A CA 1
ATOM 654 C C . GLY A 1 90 ? -0.477 28.828 31.25 1 98.5 90 GLY A C 1
ATOM 655 O O . GLY A 1 90 ? 0.596 29.109 30.719 1 98.5 90 GLY A O 1
ATOM 656 N N . ASP A 1 91 ? -0.982 27.594 31.25 1 98.56 91 ASP A N 1
ATOM 657 C CA . ASP A 1 91 ? -0.33 26.516 30.531 1 98.56 91 ASP A CA 1
ATOM 658 C C . ASP A 1 91 ? -0.347 26.766 29.016 1 98.56 91 ASP A C 1
ATOM 660 O O . ASP A 1 91 ? -1.285 27.375 28.5 1 98.56 91 ASP A O 1
ATOM 664 N N . VAL A 1 92 ? 0.722 26.375 28.312 1 98.56 92 VAL A N 1
ATOM 665 C CA . VAL A 1 92 ? 0.788 26.484 26.859 1 98.56 92 VAL A CA 1
ATOM 666 C C . VAL A 1 92 ? 0.421 25.141 26.234 1 98.56 92 VAL A C 1
ATOM 668 O O . VAL A 1 92 ? 0.835 24.078 26.719 1 98.56 92 VAL A O 1
ATOM 671 N N . ILE A 1 93 ? -0.424 25.219 25.156 1 98.56 93 ILE A N 1
ATOM 672 C CA . ILE A 1 93 ? -0.924 23.984 24.562 1 98.56 93 ILE A CA 1
ATOM 673 C C . ILE A 1 93 ? -0.741 24.016 23.047 1 98.56 93 ILE A C 1
ATOM 675 O O . ILE A 1 93 ? -0.636 25.094 22.453 1 98.56 93 ILE A O 1
ATOM 679 N N . TYR A 1 94 ? -0.528 22.906 22.469 1 98.19 94 TYR A N 1
ATOM 680 C CA . TYR A 1 94 ? -0.588 22.594 21.047 1 98.19 94 TYR A CA 1
ATOM 681 C C . TYR A 1 94 ? -1.885 21.859 20.703 1 98.19 94 TYR A C 1
ATOM 683 O O . TYR A 1 94 ? -2.262 20.906 21.375 1 98.19 94 TYR A O 1
ATOM 691 N N . TRP A 1 95 ? -2.701 22.391 19.672 1 95.88 95 TRP A N 1
ATOM 692 C CA . TRP A 1 95 ? -4.012 21.766 19.531 1 95.88 95 TRP A CA 1
ATOM 693 C C . TRP A 1 95 ? -4.234 21.297 18.094 1 95.88 95 TRP A C 1
ATOM 695 O O . TRP A 1 95 ? -3.561 21.766 17.172 1 95.88 95 TRP A O 1
ATOM 705 N N . ASN A 1 96 ? -5.059 20.312 17.953 1 93.69 96 ASN A N 1
ATOM 706 C CA . ASN A 1 96 ? -5.508 19.734 16.688 1 93.69 96 ASN A CA 1
ATOM 707 C C . ASN A 1 96 ? -6.711 20.484 16.125 1 93.69 96 ASN A C 1
ATOM 709 O O . ASN A 1 96 ? -7.727 20.641 16.812 1 93.69 96 ASN A O 1
ATOM 713 N N . PRO A 1 97 ? -6.602 20.953 14.859 1 88.5 97 PRO A N 1
ATOM 714 C CA . PRO A 1 97 ? -7.727 21.688 14.281 1 88.5 97 PRO A CA 1
ATOM 715 C C . PRO A 1 97 ? -8.883 20.781 13.891 1 88.5 97 PRO A C 1
ATOM 717 O O . PRO A 1 97 ? -10.016 21.25 13.719 1 88.5 97 PRO A O 1
ATOM 720 N N . ILE A 1 98 ? -8.617 19.516 13.594 1 84.94 98 ILE A N 1
ATOM 721 C CA . ILE A 1 98 ? -9.68 18.578 13.242 1 84.94 98 ILE A CA 1
ATOM 722 C C . ILE A 1 98 ? -10.531 18.281 14.477 1 84.94 98 ILE A C 1
ATOM 724 O O . ILE A 1 98 ? -10 18.125 15.578 1 84.94 98 ILE A O 1
ATOM 728 N N . ARG A 1 99 ? -11.828 18.203 14.266 1 89.62 99 ARG A N 1
ATOM 729 C CA . ARG A 1 99 ? -12.789 17.984 15.344 1 89.62 99 ARG A CA 1
ATOM 730 C C . ARG A 1 99 ? -13.672 16.781 15.07 1 89.62 99 ARG A C 1
ATOM 732 O O . ARG A 1 99 ? -14.797 16.922 14.602 1 89.62 99 ARG A O 1
ATOM 739 N N . PRO A 1 100 ? -13.055 15.602 15.406 1 92.94 100 PRO A N 1
ATOM 740 C CA . PRO A 1 100 ? -13.898 14.422 15.203 1 92.94 100 PRO A CA 1
ATOM 741 C C . PRO A 1 100 ? -15.133 14.414 16.094 1 92.94 100 PRO A C 1
ATOM 743 O O . PRO A 1 100 ? -15.07 14.844 17.25 1 92.94 100 PRO A O 1
ATOM 746 N N . CYS A 1 101 ? -16.266 13.891 15.625 1 93.56 101 CYS A N 1
ATOM 747 C CA . CYS A 1 101 ? -17.5 13.875 16.391 1 93.56 101 CYS A CA 1
ATOM 748 C C . CYS A 1 101 ? -17.516 12.719 17.391 1 93.56 101 CYS A C 1
ATOM 750 O O . CYS A 1 101 ? -18.328 12.695 18.312 1 93.56 101 CYS A O 1
ATOM 752 N N . ASN A 1 102 ? -16.688 11.789 17.156 1 92.56 102 ASN A N 1
ATOM 753 C CA . ASN A 1 102 ? -16.562 10.609 18.016 1 92.56 102 ASN A CA 1
ATOM 754 C C . ASN A 1 102 ? -17.859 9.828 18.094 1 92.56 102 ASN A C 1
ATOM 756 O O . ASN A 1 102 ? -18.156 9.219 19.109 1 92.56 102 ASN A O 1
ATOM 760 N N . ALA A 1 103 ? -18.672 9.938 17.047 1 95 103 ALA A N 1
ATOM 761 C CA . ALA A 1 103 ? -19.984 9.305 17.094 1 95 103 ALA A CA 1
ATOM 762 C C . ALA A 1 103 ? -20.344 8.664 15.758 1 95 103 ALA A C 1
ATOM 764 O O . ALA A 1 103 ? -21.297 7.883 15.664 1 95 103 ALA A O 1
ATOM 765 N N . CYS A 1 104 ? -19.641 8.984 14.805 1 94.75 104 CYS A N 1
ATOM 766 C CA . CYS A 1 104 ? -19.969 8.461 13.484 1 94.75 104 CYS A CA 1
ATOM 767 C C . CYS A 1 104 ? -19.156 7.215 13.172 1 94.75 104 CYS A C 1
ATOM 769 O O . CYS A 1 104 ? -18.312 6.809 13.969 1 94.75 104 CYS A O 1
ATOM 771 N N . TYR A 1 105 ? -19.406 6.562 12.039 1 93.31 105 TYR A N 1
ATOM 772 C CA . TYR A 1 105 ? -18.734 5.34 11.594 1 93.31 105 TYR A CA 1
ATOM 773 C C . TYR A 1 105 ? -17.234 5.527 11.547 1 93.31 105 TYR A C 1
ATOM 775 O O . TYR A 1 105 ? -16.469 4.664 12.008 1 93.31 105 TYR A O 1
ATOM 783 N N . HIS A 1 106 ? -16.75 6.633 11.047 1 93.69 106 HIS A N 1
ATOM 784 C CA . HIS A 1 106 ? -15.328 6.863 10.844 1 93.69 106 HIS A CA 1
ATOM 785 C C . HIS A 1 106 ? -14.617 7.098 12.172 1 93.69 106 HIS A C 1
ATOM 787 O O . HIS A 1 106 ? -13.469 6.688 12.352 1 93.69 106 HIS A O 1
ATOM 793 N N . CYS A 1 107 ? -15.328 7.691 13.125 1 94.5 107 CYS A N 1
ATOM 794 C CA . CYS A 1 107 ? -14.719 7.953 14.43 1 94.5 107 CYS A CA 1
ATOM 795 C C . CYS A 1 107 ? -14.711 6.699 15.289 1 94.5 107 CYS A C 1
ATOM 797 O O . CYS A 1 107 ? -13.758 6.449 16.031 1 94.5 107 CYS A O 1
ATOM 799 N N . THR A 1 108 ? -15.742 5.871 15.117 1 95.12 108 THR A N 1
ATOM 800 C CA . THR A 1 108 ? -15.922 4.828 16.125 1 95.12 108 THR A CA 1
ATOM 801 C C . THR A 1 108 ? -15.531 3.465 15.57 1 95.12 108 THR A C 1
ATOM 803 O O . THR A 1 108 ? -15.242 2.539 16.328 1 95.12 108 THR A O 1
ATOM 806 N N . ILE A 1 109 ? -15.492 3.299 14.219 1 92.06 109 ILE A N 1
ATOM 807 C CA . ILE A 1 109 ? -15.281 1.976 13.641 1 92.06 109 ILE A CA 1
ATOM 808 C C . ILE A 1 109 ? -13.977 1.968 12.844 1 92.06 109 ILE A C 1
ATOM 810 O O . ILE A 1 109 ? -13.023 1.283 13.211 1 92.06 109 ILE A O 1
ATOM 814 N N . SER A 1 110 ? -13.914 2.869 11.844 1 90.25 110 SER A N 1
ATOM 815 C CA . SER A 1 110 ? -12.719 2.842 11 1 90.25 110 SER A CA 1
ATOM 816 C C . SER A 1 110 ? -11.562 3.584 11.656 1 90.25 110 SER A C 1
ATOM 818 O O . SER A 1 110 ? -10.414 3.439 11.242 1 90.25 110 SER A O 1
ATOM 820 N N . GLN A 1 111 ? -11.883 4.434 12.633 1 90.94 111 GLN A N 1
ATOM 821 C CA . GLN A 1 111 ? -10.906 5.246 13.367 1 90.94 111 GLN A CA 1
ATOM 822 C C . GLN A 1 111 ? -10.117 6.137 12.414 1 90.94 111 GLN A C 1
ATOM 824 O O . GLN A 1 111 ? -8.922 6.363 12.617 1 90.94 111 GLN A O 1
ATOM 829 N N . ASP A 1 112 ? -10.703 6.434 11.273 1 92.56 112 ASP A N 1
ATOM 830 C CA . ASP A 1 112 ? -10.211 7.461 10.359 1 92.56 112 ASP A CA 1
ATOM 831 C C . ASP A 1 112 ? -10.844 8.82 10.672 1 92.56 112 ASP A C 1
ATOM 833 O O . ASP A 1 112 ? -11.805 9.227 10.023 1 92.56 112 ASP A O 1
ATOM 837 N N . PHE A 1 113 ? -10.242 9.539 11.523 1 92.56 113 PHE A N 1
ATOM 838 C CA . PHE A 1 113 ? -10.82 10.773 12.055 1 92.56 113 PHE A CA 1
ATOM 839 C C . PHE A 1 113 ? -10.844 11.867 10.992 1 92.56 113 PHE A C 1
ATOM 841 O O . PHE A 1 113 ? -11.664 12.781 11.055 1 92.56 113 PHE A O 1
ATOM 848 N N . THR A 1 114 ? -9.969 11.766 10.055 1 91.38 114 THR A N 1
ATOM 849 C CA . THR A 1 114 ? -9.93 12.742 8.977 1 91.38 114 THR A CA 1
ATOM 850 C C . THR A 1 114 ? -11.18 12.633 8.109 1 91.38 114 THR A C 1
ATOM 852 O O . THR A 1 114 ? -11.516 13.57 7.379 1 91.38 114 THR A O 1
ATOM 855 N N . ALA A 1 115 ? -11.844 11.539 8.227 1 91.56 115 ALA A N 1
ATOM 856 C CA . ALA A 1 115 ? -13.031 11.305 7.41 1 91.56 115 ALA A CA 1
ATOM 857 C C . ALA A 1 115 ? -14.312 11.539 8.211 1 91.56 115 ALA A C 1
ATOM 859 O O . ALA A 1 115 ? -15.414 11.25 7.742 1 91.56 115 ALA A O 1
ATOM 860 N N . CYS A 1 116 ? -14.219 12.047 9.383 1 93.56 116 CYS A N 1
ATOM 861 C CA . CYS A 1 116 ? -15.383 12.258 10.234 1 93.56 116 CYS A CA 1
ATOM 862 C C . CYS A 1 116 ? -16.484 12.984 9.484 1 93.56 116 CYS A C 1
ATOM 864 O O . CYS A 1 116 ? -16.266 14.07 8.938 1 93.56 116 CYS A O 1
ATOM 866 N N . GLU A 1 117 ? -17.656 12.43 9.469 1 90.62 117 GLU A N 1
ATOM 867 C CA . GLU A 1 117 ? -18.797 12.961 8.719 1 90.62 117 GLU A CA 1
ATOM 868 C C . GLU A 1 117 ? -19.312 14.258 9.336 1 90.62 117 GLU A C 1
ATOM 870 O O . GLU A 1 117 ? -19.969 15.055 8.664 1 90.62 117 GLU A O 1
ATOM 875 N N . ASN A 1 118 ? -19.016 14.398 10.555 1 89.06 118 ASN A N 1
ATOM 876 C CA . ASN A 1 118 ? -19.531 15.547 11.281 1 89.06 118 ASN A CA 1
ATOM 877 C C . ASN A 1 118 ? -18.406 16.516 11.664 1 89.06 118 ASN A C 1
ATOM 879 O O . ASN A 1 118 ? -18.625 17.453 12.43 1 89.06 118 ASN A O 1
ATOM 883 N N . GLY A 1 119 ? -17.297 16.141 11.141 1 83.12 119 GLY A N 1
ATOM 884 C CA . GLY A 1 119 ? -16.172 16.984 11.469 1 83.12 119 GLY A CA 1
ATOM 885 C C . GLY A 1 119 ? -16.109 18.25 10.617 1 83.12 119 GLY A C 1
ATOM 886 O O . GLY A 1 119 ? -16.797 18.344 9.602 1 83.12 119 GLY A O 1
ATOM 887 N N . THR A 1 120 ? -15.547 19.328 11.195 1 78.31 120 THR A N 1
ATOM 888 C CA . THR A 1 120 ? -15.312 20.547 10.422 1 78.31 120 THR A CA 1
ATOM 889 C C . THR A 1 120 ? -13.836 20.922 10.461 1 78.31 120 THR A C 1
ATOM 891 O O . THR A 1 120 ? -13.148 20.688 11.453 1 78.31 120 THR A O 1
ATOM 894 N N . PHE A 1 121 ? -13.391 21.359 9.312 1 76.12 121 PHE A N 1
ATOM 895 C CA . PHE A 1 121 ? -12.008 21.828 9.211 1 76.12 121 PHE A CA 1
ATOM 896 C C . PHE A 1 121 ? -11.953 23.344 9.156 1 76.12 121 PHE A C 1
ATOM 898 O O . PHE A 1 121 ? -10.875 23.938 9.094 1 76.12 121 PHE A O 1
ATOM 905 N N . TRP A 1 122 ? -13.203 23.859 9.297 1 80.81 122 TRP A N 1
ATOM 906 C CA . TRP A 1 122 ? -13.266 25.312 9.117 1 80.81 122 TRP A CA 1
ATOM 907 C C . TRP A 1 122 ? -13.844 25.984 10.352 1 80.81 122 TRP A C 1
ATOM 909 O O . TRP A 1 122 ? -14.789 25.484 10.961 1 80.81 122 TRP A O 1
ATOM 919 N N . SER A 1 123 ? -13.227 27.031 10.641 1 89.31 123 SER A N 1
ATOM 920 C CA . SER A 1 123 ? -13.812 27.953 11.594 1 89.31 123 SER A CA 1
ATOM 921 C C . SER A 1 123 ? -14.578 29.062 10.883 1 89.31 123 SER A C 1
ATOM 923 O O . SER A 1 123 ? -13.984 30.031 10.406 1 89.31 123 SER A O 1
ATOM 925 N N . LEU A 1 124 ? -15.914 28.953 10.906 1 88.44 124 LEU A N 1
ATOM 926 C CA . LEU A 1 124 ? -16.719 29.984 10.234 1 88.44 124 LEU A CA 1
ATOM 927 C C . LEU A 1 124 ? -16.609 31.312 10.961 1 88.44 124 LEU A C 1
ATOM 929 O O . LEU A 1 124 ? -16.656 31.359 12.195 1 88.44 124 LEU A O 1
ATOM 933 N N . ALA A 1 125 ? -16.5 32.344 10.234 1 88.81 125 ALA A N 1
ATOM 934 C CA . ALA A 1 125 ? -16.281 33.688 10.789 1 88.81 125 ALA A CA 1
ATOM 935 C C . ALA A 1 125 ? -17.5 34.156 11.578 1 88.81 125 ALA A C 1
ATOM 937 O O . ALA A 1 125 ? -17.375 34.969 12.5 1 88.81 125 ALA A O 1
ATOM 938 N N . ASN A 1 126 ? -18.641 33.656 11.227 1 86.19 126 ASN A N 1
ATOM 939 C CA . ASN A 1 126 ? -19.875 34.125 11.867 1 86.19 126 ASN A CA 1
ATOM 940 C C . ASN A 1 126 ? -20.172 33.312 13.141 1 86.19 126 ASN A C 1
ATOM 942 O O . ASN A 1 126 ? -21.109 33.656 13.867 1 86.19 126 ASN A O 1
ATOM 946 N N . ASN A 1 127 ? -19.406 32.312 13.398 1 85.75 127 ASN A N 1
ATOM 947 C CA . ASN A 1 127 ? -19.609 31.531 14.625 1 85.75 127 ASN A CA 1
ATOM 948 C C . ASN A 1 127 ? -19.109 32.312 15.852 1 85.75 127 ASN A C 1
ATOM 950 O O . ASN A 1 127 ? -18.172 33.094 15.75 1 85.75 127 ASN A O 1
ATOM 954 N N . THR A 1 128 ? -19.797 31.984 16.922 1 80 128 THR A N 1
ATOM 955 C CA . THR A 1 128 ? -19.375 32.594 18.188 1 80 128 THR A CA 1
ATOM 956 C C . THR A 1 128 ? -18.031 32.031 18.641 1 80 128 THR A C 1
ATOM 958 O O . THR A 1 128 ? -17.25 32.75 19.281 1 80 128 THR A O 1
ATOM 961 N N . THR A 1 129 ? -17.828 30.844 18.344 1 86.75 129 THR A N 1
ATOM 962 C CA . THR A 1 129 ? -16.578 30.188 18.734 1 86.75 129 THR A CA 1
ATOM 963 C C . THR A 1 129 ? -15.672 29.984 17.531 1 86.75 129 THR A C 1
ATOM 965 O O . THR A 1 129 ? -16.141 29.547 16.469 1 86.75 129 THR A O 1
ATOM 968 N N . VAL A 1 130 ? -14.43 30.453 17.656 1 90.25 130 VAL A N 1
ATOM 969 C CA . VAL A 1 130 ? -13.406 30.312 16.625 1 90.25 130 VAL A CA 1
ATOM 970 C C . VAL A 1 130 ? -12.219 29.531 17.172 1 90.25 130 VAL A C 1
ATOM 972 O O . VAL A 1 130 ? -11.609 29.938 18.172 1 90.25 130 VAL A O 1
ATOM 975 N N . TRP A 1 131 ? -11.922 28.438 16.578 1 93.38 131 TRP A N 1
ATOM 976 C CA . TRP A 1 131 ? -10.805 27.625 17.062 1 93.38 131 TRP A CA 1
ATOM 977 C C . TRP A 1 131 ? -9.602 27.766 16.125 1 93.38 131 TRP A C 1
ATOM 979 O O . TRP A 1 131 ? -8.562 27.141 16.344 1 93.38 131 TRP A O 1
ATOM 989 N N . ALA A 1 132 ? -9.789 28.531 14.984 1 94.94 132 ALA A N 1
ATOM 990 C CA . ALA A 1 132 ? -8.711 28.797 14.031 1 94.94 132 ALA A CA 1
ATOM 991 C C . ALA A 1 132 ? -7.586 29.594 14.695 1 94.94 132 ALA A C 1
ATOM 993 O O . ALA A 1 132 ? -7.809 30.297 15.688 1 94.94 132 ALA A O 1
ATOM 994 N N . SER A 1 133 ? -6.441 29.547 14.094 1 97 133 SER A N 1
ATOM 995 C CA . SER A 1 133 ? -5.27 30.062 14.789 1 97 133 SER A CA 1
ATOM 996 C C . SER A 1 133 ? -4.957 31.5 14.344 1 97 133 SER A C 1
ATOM 998 O O . SER A 1 133 ? -4.156 32.188 14.977 1 97 133 SER A O 1
ATOM 1000 N N . TYR A 1 134 ? -5.516 31.938 13.195 1 97.12 134 TYR A N 1
ATOM 1001 C CA . TYR A 1 134 ? -5.273 33.312 12.797 1 97.12 134 TYR A CA 1
ATOM 1002 C C . TYR A 1 134 ? -6.195 34.25 13.555 1 97.12 134 TYR A C 1
ATOM 1004 O O . TYR A 1 134 ? -6.953 35.031 12.945 1 97.12 134 TYR A O 1
ATOM 1012 N N . THR A 1 135 ? -6.172 34.25 14.812 1 97 135 THR A N 1
ATOM 1013 C CA . THR A 1 135 ? -6.941 35.031 15.742 1 97 135 THR A CA 1
ATOM 1014 C C . THR A 1 135 ? -6.145 35.312 17.016 1 97 135 THR A C 1
ATOM 1016 O O . THR A 1 135 ? -5.234 34.531 17.359 1 97 135 THR A O 1
ATOM 1019 N N . GLN A 1 136 ? -6.434 36.406 17.672 1 97.88 136 GLN A N 1
ATOM 1020 C CA . GLN A 1 136 ? -5.762 36.688 18.922 1 97.88 136 GLN A CA 1
ATOM 1021 C C . GLN A 1 136 ? -6.207 35.75 20.031 1 97.88 136 GLN A C 1
ATOM 1023 O O . GLN A 1 136 ? -5.387 35.281 20.812 1 97.88 136 GLN A O 1
ATOM 1028 N N . VAL A 1 137 ? -7.52 35.469 20.062 1 97.56 137 VAL A N 1
ATOM 1029 C CA . VAL A 1 137 ? -8.086 34.531 21.031 1 97.56 137 VAL A CA 1
ATOM 1030 C C . VAL A 1 137 ? -8.883 33.469 20.312 1 97.56 137 VAL A C 1
ATOM 1032 O O . VAL A 1 137 ? -9.781 33.75 19.531 1 97.56 137 VAL A O 1
ATOM 1035 N N . ALA A 1 138 ? -8.523 32.219 20.516 1 97.06 138 ALA A N 1
ATOM 1036 C CA . ALA A 1 138 ? -9.266 31.062 20 1 97.06 138 ALA A CA 1
ATOM 1037 C C . ALA A 1 138 ? -10.078 30.391 21.109 1 97.06 138 ALA A C 1
ATOM 1039 O O . ALA A 1 138 ? -9.664 30.375 22.266 1 97.06 138 ALA A O 1
ATOM 1040 N N . THR A 1 139 ? -11.188 29.891 20.75 1 96.62 139 THR A N 1
ATOM 1041 C CA . THR A 1 139 ? -11.992 29.062 21.641 1 96.62 139 THR A CA 1
ATOM 1042 C C . THR A 1 139 ? -12.008 27.609 21.172 1 96.62 139 THR A C 1
ATOM 1044 O O . THR A 1 139 ? -12.5 27.312 20.078 1 96.62 139 THR A O 1
ATOM 1047 N N . LEU A 1 140 ? -11.422 26.719 21.953 1 96.38 140 LEU A N 1
ATOM 1048 C CA . LEU A 1 140 ? -11.422 25.297 21.625 1 96.38 140 LEU A CA 1
ATOM 1049 C C . LEU A 1 140 ? -12.656 24.609 22.188 1 96.38 140 LEU A C 1
ATOM 1051 O O . LEU A 1 140 ? -13.047 24.875 23.328 1 96.38 140 LEU A O 1
ATOM 1055 N N . LEU A 1 141 ? -13.242 23.891 21.312 1 93.44 141 LEU A N 1
ATOM 1056 C CA . LEU A 1 141 ? -14.406 23.109 21.703 1 93.44 141 LEU A CA 1
ATOM 1057 C C . LEU A 1 141 ? -13.992 21.781 22.328 1 93.44 141 LEU A C 1
ATOM 1059 O O . LEU A 1 141 ? -12.812 21.422 22.281 1 93.44 141 LEU A O 1
ATOM 1063 N N . PRO A 1 142 ? -14.977 21.078 22.891 1 91.69 142 PRO A N 1
ATOM 1064 C CA . PRO A 1 142 ? -14.641 19.828 23.562 1 91.69 142 PRO A CA 1
ATOM 1065 C C . PRO A 1 142 ? -14 18.797 22.625 1 91.69 142 PRO A C 1
ATOM 1067 O O . PRO A 1 142 ? -13.203 17.969 23.062 1 91.69 142 PRO A O 1
ATOM 1070 N N . ASN A 1 143 ? -14.289 18.891 21.375 1 91.5 143 ASN A N 1
ATOM 1071 C CA . ASN A 1 143 ? -13.758 17.906 20.438 1 91.5 143 ASN A CA 1
ATOM 1072 C C . ASN A 1 143 ? -12.523 18.422 19.703 1 91.5 143 ASN A C 1
ATOM 1074 O O . ASN A 1 143 ? -12.039 17.797 18.766 1 91.5 143 ASN A O 1
ATOM 1078 N N . ASN A 1 144 ? -12.039 19.625 20.125 1 93.38 144 ASN A N 1
ATOM 1079 C CA . ASN A 1 144 ? -10.695 20.062 19.75 1 93.38 144 ASN A CA 1
ATOM 1080 C C . ASN A 1 144 ? -9.641 19.547 20.719 1 93.38 144 ASN A C 1
ATOM 1082 O O . ASN A 1 144 ? -9.383 20.172 21.75 1 93.38 144 ASN A O 1
ATOM 1086 N N . SER A 1 145 ? -8.961 18.531 20.297 1 95.56 145 SER A N 1
ATOM 1087 C CA . SER A 1 145 ? -7.953 18 21.203 1 95.56 145 SER A CA 1
ATOM 1088 C C . SER A 1 145 ? -6.781 18.969 21.359 1 95.56 145 SER A C 1
ATOM 1090 O O . SER A 1 145 ? -6.355 19.594 20.391 1 95.56 145 SER A O 1
ATOM 1092 N N . PHE A 1 146 ? -6.363 19.094 22.578 1 97.81 146 PHE A N 1
ATOM 1093 C CA . PHE A 1 146 ? -5.199 19.922 22.875 1 97.81 146 PHE A CA 1
ATOM 1094 C C . PHE A 1 146 ? -4.301 19.25 23.906 1 97.81 146 PHE A C 1
ATOM 1096 O O . PHE A 1 146 ? -4.773 18.438 24.703 1 97.81 146 PHE A O 1
ATOM 1103 N N . TYR A 1 147 ? -3.027 19.594 23.828 1 98.44 147 TYR A N 1
ATOM 1104 C CA . TYR A 1 147 ? -2.021 18.953 24.672 1 98.44 147 TYR A CA 1
ATOM 1105 C C . TYR A 1 147 ? -1.054 19.984 25.25 1 98.44 147 TYR A C 1
ATOM 1107 O O . TYR A 1 147 ? -0.528 20.828 24.516 1 98.44 147 TYR A O 1
ATOM 1115 N N . LYS A 1 148 ? -0.837 19.812 26.5 1 98.06 148 LYS A N 1
ATOM 1116 C CA . LYS A 1 148 ? 0.122 20.688 27.172 1 98.06 148 LYS A CA 1
ATOM 1117 C C . LYS A 1 148 ? 1.539 20.438 26.656 1 98.06 148 LYS A C 1
ATOM 1119 O O . LYS A 1 148 ? 1.94 19.297 26.438 1 98.06 148 LYS A O 1
ATOM 1124 N N . VAL A 1 149 ? 2.271 21.562 26.453 1 98.19 149 VAL A N 1
ATOM 1125 C CA . VAL A 1 149 ? 3.645 21.406 25.984 1 98.19 149 VAL A CA 1
ATOM 1126 C C . VAL A 1 149 ? 4.617 21.875 27.062 1 98.19 149 VAL A C 1
ATOM 1128 O O . VAL A 1 149 ? 4.227 22.562 28.016 1 98.19 149 VAL A O 1
ATOM 1131 N N . ASP A 1 150 ? 5.863 21.484 27 1 97.62 150 ASP A N 1
ATOM 1132 C CA . ASP A 1 150 ? 6.938 21.891 27.906 1 97.62 150 ASP A CA 1
ATOM 1133 C C . ASP A 1 150 ? 7.371 23.328 27.625 1 97.62 150 ASP A C 1
ATOM 1135 O O . ASP A 1 150 ? 7.902 23.625 26.547 1 97.62 150 ASP A O 1
ATOM 1139 N N . PRO A 1 151 ? 7.168 24.172 28.594 1 95.38 151 PRO A N 1
ATOM 1140 C CA . PRO A 1 151 ? 7.488 25.578 28.359 1 95.38 151 PRO A CA 1
ATOM 1141 C C . PRO A 1 151 ? 8.992 25.828 28.234 1 95.38 151 PRO A C 1
ATOM 1143 O O . PRO A 1 151 ? 9.406 26.922 27.844 1 95.38 151 PRO A O 1
ATOM 1146 N N . ASN A 1 152 ? 9.773 24.844 28.5 1 96.5 152 ASN A N 1
ATOM 1147 C CA . ASN A 1 152 ? 11.219 25 28.375 1 96.5 152 ASN A CA 1
ATOM 1148 C C . ASN A 1 152 ? 11.688 24.766 26.953 1 96.5 152 ASN A C 1
ATOM 1150 O O . ASN A 1 152 ? 12.836 25.062 26.609 1 96.5 152 ASN A O 1
ATOM 1154 N N . VAL A 1 153 ? 10.914 24.188 26.125 1 97.88 153 VAL A N 1
ATOM 1155 C CA . VAL A 1 153 ? 11.195 24.016 24.703 1 97.88 153 VAL A CA 1
ATOM 1156 C C . VAL A 1 153 ? 10.727 25.25 23.938 1 97.88 153 VAL A C 1
ATOM 1158 O O . VAL A 1 153 ? 9.641 25.781 24.188 1 97.88 153 VAL A O 1
ATOM 1161 N N . PRO A 1 154 ? 11.633 25.766 23.016 1 97.94 154 PRO A N 1
ATOM 1162 C CA . PRO A 1 154 ? 11.203 26.953 22.266 1 97.94 154 PRO A CA 1
ATOM 1163 C C . PRO A 1 154 ? 9.859 26.75 21.562 1 97.94 154 PRO A C 1
ATOM 1165 O O . PRO A 1 154 ? 9.641 25.719 20.906 1 97.94 154 PRO A O 1
ATOM 1168 N N . PHE A 1 155 ? 8.969 27.719 21.703 1 97.62 155 PHE A N 1
ATOM 1169 C CA . PHE A 1 155 ? 7.641 27.641 21.094 1 97.62 155 PHE A CA 1
ATOM 1170 C C . PHE A 1 155 ? 7.746 27.469 19.578 1 97.62 155 PHE A C 1
ATOM 1172 O O . PHE A 1 155 ? 6.953 26.75 18.969 1 97.62 155 PHE A O 1
ATOM 1179 N N . ASP A 1 156 ? 8.773 28.078 19.016 1 97.81 156 ASP A N 1
ATOM 1180 C CA . ASP A 1 156 ? 8.977 28 17.562 1 97.81 156 ASP A CA 1
ATOM 1181 C C . ASP A 1 156 ? 9.312 26.562 17.141 1 97.81 156 ASP A C 1
ATOM 1183 O O . ASP A 1 156 ? 9.062 26.172 16 1 97.81 156 ASP A O 1
ATOM 1187 N N . ALA A 1 157 ? 9.891 25.766 18.062 1 98.19 157 ALA A N 1
ATOM 1188 C CA . ALA A 1 157 ? 10.188 24.359 17.75 1 98.19 157 ALA A CA 1
ATOM 1189 C C . ALA A 1 157 ? 8.898 23.562 17.562 1 98.19 157 ALA A C 1
ATOM 1191 O O . ALA A 1 157 ? 8.828 22.688 16.703 1 98.19 157 ALA A O 1
ATOM 1192 N N . TYR A 1 158 ? 7.852 23.906 18.344 1 98 158 TYR A N 1
ATOM 1193 C CA . TYR A 1 158 ? 6.586 23.188 18.281 1 98 158 TYR A CA 1
ATOM 1194 C C . TYR A 1 158 ? 5.84 23.516 17 1 98 158 TYR A C 1
ATOM 1196 O O . TYR A 1 158 ? 5.152 22.656 16.438 1 98 158 TYR A O 1
ATOM 1204 N N . ILE A 1 159 ? 5.969 24.766 16.5 1 97.5 159 ILE A N 1
ATOM 1205 C CA . ILE A 1 159 ? 5.125 25.203 15.391 1 97.5 159 ILE A CA 1
ATOM 1206 C C . ILE A 1 159 ? 5.891 25.094 14.078 1 97.5 159 ILE A C 1
ATOM 1208 O O . ILE A 1 159 ? 5.309 25.25 13 1 97.5 159 ILE A O 1
ATOM 1212 N N . ALA A 1 160 ? 7.195 24.812 14.172 1 96.5 160 ALA A N 1
ATOM 1213 C CA . ALA A 1 160 ? 8.102 24.781 13.031 1 96.5 160 ALA A CA 1
ATOM 1214 C C . ALA A 1 160 ? 7.555 23.922 11.906 1 96.5 160 ALA A C 1
ATOM 1216 O O . ALA A 1 160 ? 7.57 24.312 10.734 1 96.5 160 ALA A O 1
ATOM 1217 N N . LEU A 1 161 ? 7.039 22.719 12.32 1 96.31 161 LEU A N 1
ATOM 1218 C CA . LEU A 1 161 ? 6.492 21.812 11.32 1 96.31 161 LEU A CA 1
ATOM 1219 C C . LEU A 1 161 ? 4.969 21.766 11.398 1 96.31 161 LEU A C 1
ATOM 1221 O O . LEU A 1 161 ? 4.336 20.938 10.75 1 96.31 161 LEU A O 1
ATOM 1225 N N . GLY A 1 162 ? 4.398 22.625 12.219 1 94.88 162 GLY A N 1
ATOM 1226 C CA . GLY A 1 162 ? 2.961 22.828 12.297 1 94.88 162 GLY A CA 1
ATOM 1227 C C . GLY A 1 162 ? 2.172 21.531 12.25 1 94.88 162 GLY A C 1
ATOM 1228 O O . GLY A 1 162 ? 2.342 20.672 13.117 1 94.88 162 GLY A O 1
ATOM 1229 N N . CYS A 1 163 ? 1.36 21.406 11.227 1 95.19 163 CYS A N 1
ATOM 1230 C CA . CYS A 1 163 ? 0.567 20.203 11.07 1 95.19 163 CYS A CA 1
ATOM 1231 C C . CYS A 1 163 ? 1.327 19.156 10.266 1 95.19 163 CYS A C 1
ATOM 1233 O O . CYS A 1 163 ? 0.905 18 10.195 1 95.19 163 CYS A O 1
ATOM 1235 N N . ALA A 1 164 ? 2.479 19.484 9.711 1 96.19 164 ALA A N 1
ATOM 1236 C CA . ALA A 1 164 ? 3.252 18.609 8.852 1 96.19 164 ALA A CA 1
ATOM 1237 C C . ALA A 1 164 ? 3.783 17.406 9.625 1 96.19 164 ALA A C 1
ATOM 1239 O O . ALA A 1 164 ? 3.729 16.266 9.141 1 96.19 164 ALA A O 1
ATOM 1240 N N . LEU A 1 165 ? 4.328 17.688 10.828 1 97.94 165 LEU A N 1
ATOM 1241 C CA . LEU A 1 165 ? 4.879 16.594 11.609 1 97.94 165 LEU A CA 1
ATOM 1242 C C . LEU A 1 165 ? 3.779 15.625 12.039 1 97.94 165 LEU A C 1
ATOM 1244 O O . LEU A 1 165 ? 3.895 14.414 11.828 1 97.94 165 LEU A O 1
ATOM 1248 N N . PRO A 1 166 ? 2.621 16.156 12.578 1 97.81 166 PRO A N 1
ATOM 1249 C CA . PRO A 1 166 ? 1.516 15.242 12.859 1 97.81 166 PRO A CA 1
ATOM 1250 C C . PRO A 1 166 ? 1.068 14.469 11.617 1 97.81 166 PRO A C 1
ATOM 1252 O O . PRO A 1 166 ? 0.771 13.273 11.703 1 97.81 166 PRO A O 1
ATOM 1255 N N . THR A 1 167 ? 1.021 15.109 10.516 1 96.88 167 THR A N 1
ATOM 1256 C CA . THR A 1 167 ? 0.621 14.484 9.258 1 96.88 167 THR A CA 1
ATOM 1257 C C . THR A 1 167 ? 1.579 13.359 8.883 1 96.88 167 THR A C 1
ATOM 1259 O O . THR A 1 167 ? 1.146 12.266 8.508 1 96.88 167 THR A O 1
ATOM 1262 N N . MET A 1 168 ? 2.846 13.586 8.992 1 98.19 168 MET A N 1
ATOM 1263 C CA . MET A 1 168 ? 3.846 12.578 8.648 1 98.19 168 MET A CA 1
ATOM 1264 C C . MET A 1 168 ? 3.807 11.414 9.633 1 98.19 168 MET A C 1
ATOM 1266 O O . MET A 1 168 ? 4.02 10.266 9.25 1 98.19 168 MET A O 1
ATOM 1270 N N . LEU A 1 169 ? 3.525 11.727 10.914 1 98.38 169 LEU A N 1
ATOM 1271 C CA . LEU A 1 169 ? 3.404 10.656 11.906 1 98.38 169 LEU A CA 1
ATOM 1272 C C . LEU A 1 169 ? 2.281 9.695 11.539 1 98.38 169 LEU A C 1
ATOM 1274 O O . LEU A 1 169 ? 2.447 8.477 11.617 1 98.38 169 LEU A O 1
ATOM 1278 N N . GLN A 1 170 ? 1.175 10.258 11.125 1 97.75 170 GLN A N 1
ATOM 1279 C CA . GLN A 1 170 ? 0.094 9.375 10.688 1 97.75 170 GLN A CA 1
ATOM 1280 C C . GLN A 1 170 ? 0.503 8.57 9.461 1 97.75 170 GLN A C 1
ATOM 1282 O O . GLN A 1 170 ? 0.178 7.387 9.352 1 97.75 170 GLN A O 1
ATOM 1287 N N . ALA A 1 171 ? 1.155 9.219 8.516 1 98.25 171 ALA A N 1
ATOM 1288 C CA . ALA A 1 171 ? 1.609 8.539 7.309 1 98.25 171 ALA A CA 1
ATOM 1289 C C . ALA A 1 171 ? 2.533 7.375 7.648 1 98.25 171 ALA A C 1
ATOM 1291 O O . ALA A 1 171 ? 2.426 6.297 7.062 1 98.25 171 ALA A O 1
ATOM 1292 N N . VAL A 1 172 ? 3.445 7.59 8.617 1 98.31 172 VAL A N 1
ATOM 1293 C CA . VAL A 1 172 ? 4.379 6.551 9.031 1 98.31 172 VAL A CA 1
ATOM 1294 C C . VAL A 1 172 ? 3.615 5.41 9.703 1 98.31 172 VAL A C 1
ATOM 1296 O O . VAL A 1 172 ? 3.967 4.238 9.547 1 98.31 172 VAL A O 1
ATOM 1299 N N . ASP A 1 173 ? 2.586 5.758 10.477 1 96.69 173 ASP A N 1
ATOM 1300 C CA . ASP A 1 173 ? 1.735 4.715 11.047 1 96.69 173 ASP A CA 1
ATOM 1301 C C . ASP A 1 173 ? 1.124 3.85 9.945 1 96.69 173 ASP A C 1
ATOM 1303 O O . ASP A 1 173 ? 1.095 2.621 10.055 1 96.69 173 ASP A O 1
ATOM 1307 N N . HIS A 1 174 ? 0.605 4.523 8.883 1 96.31 174 HIS A N 1
ATOM 1308 C CA . HIS A 1 174 ? 0.029 3.789 7.762 1 96.31 174 HIS A CA 1
ATOM 1309 C C . HIS A 1 174 ? 1.075 2.916 7.078 1 96.31 174 HIS A C 1
ATOM 1311 O O . HIS A 1 174 ? 0.762 1.823 6.598 1 96.31 174 HIS A O 1
ATOM 1317 N N . LEU A 1 175 ? 2.289 3.404 7.027 1 96.94 175 LEU A N 1
ATOM 1318 C CA . LEU A 1 175 ? 3.418 2.678 6.457 1 96.94 175 LEU A CA 1
ATOM 1319 C C . LEU A 1 175 ? 3.811 1.5 7.344 1 96.94 175 LEU A C 1
ATOM 1321 O O . LEU A 1 175 ? 4.309 0.486 6.848 1 96.94 175 LEU A O 1
ATOM 1325 N N . GLY A 1 176 ? 3.561 1.561 8.625 1 95.88 176 GLY A N 1
ATOM 1326 C CA . GLY A 1 176 ? 4.102 0.686 9.656 1 95.88 176 GLY A CA 1
ATOM 1327 C C . GLY A 1 176 ? 5.305 1.274 10.367 1 95.88 176 GLY A C 1
ATOM 1328 O O . GLY A 1 176 ? 5.234 1.584 11.562 1 95.88 176 GLY A O 1
ATOM 1329 N N . HIS A 1 177 ? 6.371 1.464 9.633 1 96.19 177 HIS A N 1
ATOM 1330 C CA . HIS A 1 177 ? 7.582 2.127 10.109 1 96.19 177 HIS A CA 1
ATOM 1331 C C . HIS A 1 177 ? 8.547 2.395 8.961 1 96.19 177 HIS A C 1
ATOM 1333 O O . HIS A 1 177 ? 8.406 1.83 7.879 1 96.19 177 HIS A O 1
ATOM 1339 N N . ILE A 1 178 ? 9.422 3.283 9.188 1 97.44 178 ILE A N 1
ATOM 1340 C CA . ILE A 1 178 ? 10.562 3.42 8.289 1 97.44 178 ILE A CA 1
ATOM 1341 C C . ILE A 1 178 ? 11.664 2.434 8.688 1 97.44 178 ILE A C 1
ATOM 1343 O O . ILE A 1 178 ? 12.195 2.506 9.797 1 97.44 178 ILE A O 1
ATOM 1347 N N . PRO A 1 179 ? 12.023 1.537 7.809 1 94.88 179 PRO A N 1
ATOM 1348 C CA . PRO A 1 179 ? 13.016 0.529 8.195 1 94.88 179 PRO A CA 1
ATOM 1349 C C . PRO A 1 179 ? 14.406 1.121 8.422 1 94.88 179 PRO A C 1
ATOM 1351 O O . PRO A 1 179 ? 14.859 1.952 7.633 1 94.88 179 PRO A O 1
ATOM 1354 N N . GLY A 1 180 ? 15 0.66 9.531 1 96 180 GLY A N 1
ATOM 1355 C CA . GLY A 1 180 ? 16.391 1.026 9.727 1 96 180 GLY A CA 1
ATOM 1356 C C . GLY A 1 180 ? 17.312 0.521 8.625 1 96 180 GLY A C 1
ATOM 1357 O O . GLY A 1 180 ? 17.125 -0.588 8.117 1 96 180 GLY A O 1
ATOM 1358 N N . GLY A 1 181 ? 18.297 1.353 8.273 1 97.06 181 GLY A N 1
ATOM 1359 C CA . GLY A 1 181 ? 19.25 0.95 7.258 1 97.06 181 GLY A CA 1
ATOM 1360 C C . GLY A 1 181 ? 18.719 1.105 5.848 1 97.06 181 GLY A C 1
ATOM 1361 O O . GLY A 1 181 ? 19.422 0.814 4.875 1 97.06 181 GLY A O 1
ATOM 1362 N N . SER A 1 182 ? 17.484 1.609 5.699 1 97.25 182 SER A N 1
ATOM 1363 C CA . SER A 1 182 ? 16.859 1.711 4.383 1 97.25 182 SER A CA 1
ATOM 1364 C C . SER A 1 182 ? 17.375 2.916 3.611 1 97.25 182 SER A C 1
ATOM 1366 O O . SER A 1 182 ? 17.984 3.82 4.195 1 97.25 182 SER A O 1
ATOM 1368 N N . ASN A 1 183 ? 17.266 2.836 2.291 1 98.69 183 ASN A N 1
ATOM 1369 C CA . ASN A 1 183 ? 17.484 3.973 1.404 1 98.69 183 ASN A CA 1
ATOM 1370 C C . ASN A 1 183 ? 16.172 4.703 1.101 1 98.69 183 ASN A C 1
ATOM 1372 O O . ASN A 1 183 ? 15.32 4.18 0.393 1 98.69 183 ASN A O 1
ATOM 1376 N N . VAL A 1 184 ? 16.094 5.949 1.58 1 98.88 184 VAL A N 1
ATOM 1377 C CA . VAL A 1 184 ? 14.844 6.707 1.507 1 98.88 184 VAL A CA 1
ATOM 1378 C C . VAL A 1 184 ? 15.031 7.926 0.606 1 98.88 184 VAL A C 1
ATOM 1380 O O . VAL A 1 184 ? 16.031 8.633 0.713 1 98.88 184 VAL A O 1
ATOM 1383 N N . VAL A 1 185 ? 14.117 8.117 -0.353 1 98.94 185 VAL A N 1
ATOM 1384 C CA . VAL A 1 185 ? 14.07 9.344 -1.139 1 98.94 185 VAL A CA 1
ATOM 1385 C C . VAL A 1 185 ? 12.867 10.188 -0.71 1 98.94 185 VAL A C 1
ATOM 1387 O O . VAL A 1 185 ? 11.75 9.672 -0.609 1 98.94 185 VAL A O 1
ATOM 1390 N N . VAL A 1 186 ? 13.102 11.398 -0.395 1 98.88 186 VAL A N 1
ATOM 1391 C CA . VAL A 1 186 ? 12.039 12.344 -0.067 1 98.88 186 VAL A CA 1
ATOM 1392 C C . VAL A 1 186 ? 11.906 13.375 -1.186 1 98.88 186 VAL A C 1
ATOM 1394 O O . VAL A 1 186 ? 12.875 14.07 -1.522 1 98.88 186 VAL A O 1
ATOM 1397 N N . GLN A 1 187 ? 10.695 13.438 -1.77 1 98.38 187 GLN A N 1
ATOM 1398 C CA . GLN A 1 187 ? 10.438 14.406 -2.828 1 98.38 187 GLN A CA 1
ATOM 1399 C C . GLN A 1 187 ? 9.75 15.656 -2.273 1 98.38 187 GLN A C 1
ATOM 1401 O O . GLN A 1 187 ? 8.586 15.609 -1.876 1 98.38 187 GLN A O 1
ATOM 1406 N N . GLY A 1 188 ? 10.43 16.75 -2.303 1 95.75 188 GLY A N 1
ATOM 1407 C CA . GLY A 1 188 ? 9.961 17.984 -1.698 1 95.75 188 GLY A CA 1
ATOM 1408 C C . GLY A 1 188 ? 10.5 18.219 -0.3 1 95.75 188 GLY A C 1
ATOM 1409 O O . GLY A 1 188 ? 10.461 17.312 0.539 1 95.75 188 GLY A O 1
ATOM 1410 N N . ALA A 1 189 ? 10.969 19.453 -0.088 1 94.69 189 ALA A N 1
ATOM 1411 C CA . ALA A 1 189 ? 11.57 19.766 1.206 1 94.69 189 ALA A CA 1
ATOM 1412 C C . ALA A 1 189 ? 10.844 20.922 1.884 1 94.69 189 ALA A C 1
ATOM 1414 O O . ALA A 1 189 ? 11.477 21.781 2.504 1 94.69 189 ALA A O 1
ATOM 1415 N N . GLY A 1 190 ? 9.547 21.016 1.646 1 92.12 190 GLY A N 1
ATOM 1416 C CA . GLY A 1 190 ? 8.719 21.828 2.531 1 92.12 190 GLY A CA 1
ATOM 1417 C C . GLY A 1 190 ? 8.578 21.219 3.92 1 92.12 190 GLY A C 1
ATOM 1418 O O . GLY A 1 190 ? 9.297 20.297 4.281 1 92.12 190 GLY A O 1
ATOM 1419 N N . PRO A 1 191 ? 7.652 21.766 4.668 1 93.44 191 PRO A N 1
ATOM 1420 C CA . PRO A 1 191 ? 7.508 21.281 6.039 1 93.44 191 PRO A CA 1
ATOM 1421 C C . PRO A 1 191 ? 7.215 19.781 6.098 1 93.44 191 PRO A C 1
ATOM 1423 O O . PRO A 1 191 ? 7.77 19.062 6.941 1 93.44 191 PRO A O 1
ATOM 1426 N N . VAL A 1 192 ? 6.379 19.281 5.246 1 95.25 192 VAL A N 1
ATOM 1427 C CA . VAL A 1 192 ? 6.059 17.859 5.227 1 95.25 192 VAL A CA 1
ATOM 1428 C C . VAL A 1 192 ? 7.301 17.062 4.859 1 95.25 192 VAL A C 1
ATOM 1430 O O . VAL A 1 192 ? 7.566 16 5.449 1 95.25 192 VAL A O 1
ATOM 1433 N N . GLY A 1 193 ? 8.016 17.562 3.904 1 96.94 193 GLY A N 1
ATOM 1434 C CA . GLY A 1 193 ? 9.273 16.922 3.535 1 96.94 193 GLY A CA 1
ATOM 1435 C C . GLY A 1 193 ? 10.289 16.922 4.656 1 96.94 193 GLY A C 1
ATOM 1436 O O . GLY A 1 193 ? 10.961 15.906 4.891 1 96.94 193 GLY A O 1
ATOM 1437 N N . LEU A 1 194 ? 10.438 18.016 5.316 1 97.31 194 LEU A N 1
ATOM 1438 C CA . LEU A 1 194 ? 11.359 18.094 6.441 1 97.31 194 LEU A CA 1
ATOM 1439 C C . LEU A 1 194 ? 10.953 17.141 7.551 1 97.31 194 LEU A C 1
ATOM 1441 O O . LEU A 1 194 ? 11.812 16.516 8.18 1 97.31 194 LEU A O 1
ATOM 1445 N N . ALA A 1 195 ? 9.656 17.031 7.766 1 98 195 ALA A N 1
ATOM 1446 C CA . ALA A 1 195 ? 9.164 16.047 8.727 1 98 195 ALA A CA 1
ATOM 1447 C C . ALA A 1 195 ? 9.555 14.625 8.312 1 98 195 ALA A C 1
ATOM 1449 O O . ALA A 1 195 ? 9.984 13.82 9.141 1 98 195 ALA A O 1
ATOM 1450 N N . ALA A 1 196 ? 9.438 14.336 7.059 1 98.69 196 ALA A N 1
ATOM 1451 C CA . ALA A 1 196 ? 9.797 13.023 6.531 1 98.69 196 ALA A CA 1
ATOM 1452 C C . ALA A 1 196 ? 11.289 12.742 6.738 1 98.69 196 ALA A C 1
ATOM 1454 O O . ALA A 1 196 ? 11.664 11.648 7.156 1 98.69 196 ALA A O 1
ATOM 1455 N N . ILE A 1 197 ? 12.109 13.734 6.434 1 98.69 197 ILE A N 1
ATOM 1456 C CA . ILE A 1 197 ? 13.547 13.602 6.586 1 98.69 197 ILE A CA 1
ATOM 1457 C C . ILE A 1 197 ? 13.898 13.375 8.055 1 98.69 197 ILE A C 1
ATOM 1459 O O . ILE A 1 197 ? 14.68 12.477 8.391 1 98.69 197 ILE A O 1
ATOM 1463 N N . MET A 1 198 ? 13.258 14.125 8.93 1 98.62 198 MET A N 1
ATOM 1464 C CA . MET A 1 198 ? 13.484 13.977 10.359 1 98.62 198 MET A CA 1
ATOM 1465 C C . MET A 1 198 ? 13.109 12.57 10.82 1 98.62 198 MET A C 1
ATOM 1467 O O . MET A 1 198 ? 13.883 11.922 11.531 1 98.62 198 MET A O 1
ATOM 1471 N N . MET A 1 199 ? 11.945 12.07 10.406 1 98.75 199 MET A N 1
ATOM 1472 C CA . MET A 1 199 ? 11.477 10.742 10.805 1 98.75 199 MET A CA 1
ATOM 1473 C C . MET A 1 199 ? 12.391 9.656 10.242 1 98.75 199 MET A C 1
ATOM 1475 O O . MET A 1 199 ? 12.656 8.656 10.914 1 98.75 199 MET A O 1
ATOM 1479 N N . ALA A 1 200 ? 12.859 9.836 8.992 1 98.81 200 ALA A N 1
ATOM 1480 C CA . ALA A 1 200 ? 13.789 8.875 8.406 1 98.81 200 ALA A CA 1
ATOM 1481 C C . ALA A 1 200 ? 15.102 8.836 9.188 1 98.81 200 ALA A C 1
ATOM 1483 O O . ALA A 1 200 ? 15.664 7.762 9.414 1 98.81 200 ALA A O 1
ATOM 1484 N N . LYS A 1 201 ? 15.609 10.008 9.57 1 98.69 201 LYS A N 1
ATOM 1485 C CA . LYS A 1 201 ? 16.828 10.102 10.359 1 98.69 201 LYS A CA 1
ATOM 1486 C C . LYS A 1 201 ? 16.672 9.398 11.703 1 98.69 201 LYS A C 1
ATOM 1488 O O . LYS A 1 201 ? 17.531 8.617 12.109 1 98.69 201 LYS A O 1
ATOM 1493 N N . LEU A 1 202 ? 15.578 9.641 12.383 1 98.31 202 LEU A N 1
ATOM 1494 C CA . LEU A 1 202 ? 15.312 9.031 13.688 1 98.31 202 LEU A CA 1
ATOM 1495 C C . LEU A 1 202 ? 15.172 7.52 13.555 1 98.31 202 LEU A C 1
ATOM 1497 O O . LEU A 1 202 ? 15.531 6.781 14.477 1 98.31 202 LEU A O 1
ATOM 1501 N N . ALA A 1 203 ? 14.719 7.012 12.383 1 98.12 203 ALA A N 1
ATOM 1502 C CA . ALA A 1 203 ? 14.508 5.586 12.156 1 98.12 203 ALA A CA 1
ATOM 1503 C C . ALA A 1 203 ? 15.828 4.887 11.828 1 98.12 203 ALA A C 1
ATOM 1505 O O . ALA A 1 203 ? 15.891 3.654 11.789 1 98.12 203 ALA A O 1
ATOM 1506 N N . GLY A 1 204 ? 16.844 5.652 11.57 1 98.31 204 GLY A N 1
ATOM 1507 C CA . GLY A 1 204 ? 18.141 5.062 11.266 1 98.31 204 GLY A CA 1
ATOM 1508 C C . GLY A 1 204 ? 18.297 4.684 9.805 1 98.31 204 GLY A C 1
ATOM 1509 O O . GLY A 1 204 ? 18.984 3.715 9.477 1 98.31 204 GLY A O 1
ATOM 1510 N N . ALA A 1 205 ? 17.625 5.43 8.883 1 98.12 205 ALA A N 1
ATOM 1511 C CA . ALA A 1 205 ? 17.812 5.199 7.449 1 98.12 205 ALA A CA 1
ATOM 1512 C C . ALA A 1 205 ? 19.281 5.379 7.055 1 98.12 205 ALA A C 1
ATOM 1514 O O . ALA A 1 205 ? 19.969 6.266 7.574 1 98.12 205 ALA A O 1
ATOM 1515 N N . ALA A 1 206 ? 19.75 4.52 6.141 1 97.88 206 ALA A N 1
ATOM 1516 C CA . ALA A 1 206 ? 21.141 4.594 5.699 1 97.88 206 ALA A CA 1
ATOM 1517 C C . ALA A 1 206 ? 21.359 5.809 4.801 1 97.88 206 ALA A C 1
ATOM 1519 O O . ALA A 1 206 ? 22.328 6.551 4.984 1 97.88 206 ALA A O 1
ATOM 1520 N N . HIS A 1 207 ? 20.5 5.973 3.832 1 98.56 207 HIS A N 1
ATOM 1521 C CA . HIS A 1 207 ? 20.5 7.141 2.961 1 98.56 207 HIS A CA 1
ATOM 1522 C C . HIS A 1 207 ? 19.172 7.867 3.01 1 98.56 207 HIS A C 1
ATOM 1524 O O . HIS A 1 207 ? 18.109 7.23 3.047 1 98.56 207 HIS A O 1
ATOM 1530 N N . ILE A 1 208 ? 19.25 9.133 3.15 1 98.88 208 ILE A N 1
ATOM 1531 C CA . ILE A 1 208 ? 18.109 10.031 3.041 1 98.88 208 ILE A CA 1
ATOM 1532 C C . ILE A 1 208 ? 18.375 11.062 1.943 1 98.88 208 ILE A C 1
ATOM 1534 O O . ILE A 1 208 ? 19.078 12.047 2.164 1 98.88 208 ILE A O 1
ATOM 1538 N N . ILE A 1 209 ? 17.812 10.82 0.736 1 98.94 209 ILE A N 1
ATOM 1539 C CA . ILE A 1 209 ? 18.078 11.641 -0.44 1 98.94 209 ILE A CA 1
ATOM 1540 C C . ILE A 1 209 ? 16.891 12.578 -0.683 1 98.94 209 ILE A C 1
ATOM 1542 O O . ILE A 1 209 ? 15.758 12.133 -0.833 1 98.94 209 ILE A O 1
ATOM 1546 N N . CYS A 1 210 ? 17.156 13.836 -0.69 1 98.88 210 CYS A N 1
ATOM 1547 C CA . CYS A 1 210 ? 16.109 14.844 -0.866 1 98.88 210 CYS A CA 1
ATOM 1548 C C . CYS A 1 210 ? 16.141 15.414 -2.277 1 98.88 210 CYS A C 1
ATOM 1550 O O . CYS A 1 210 ? 17.172 15.914 -2.729 1 98.88 210 CYS A O 1
ATOM 1552 N N . ILE A 1 211 ? 15.039 15.32 -2.988 1 98.75 211 ILE A N 1
ATOM 1553 C CA . ILE A 1 211 ? 14.875 15.977 -4.285 1 98.75 211 ILE A CA 1
ATOM 1554 C C . ILE A 1 211 ? 14.109 17.281 -4.105 1 98.75 211 ILE A C 1
ATOM 1556 O O . ILE A 1 211 ? 12.961 17.297 -3.66 1 98.75 211 ILE A O 1
ATOM 1560 N N . GLU A 1 212 ? 14.672 18.359 -4.469 1 96.94 212 GLU A N 1
ATOM 1561 C CA . GLU A 1 212 ? 14.148 19.703 -4.258 1 96.94 212 GLU A CA 1
ATOM 1562 C C . GLU A 1 212 ? 14.812 20.703 -5.191 1 96.94 212 GLU A C 1
ATOM 1564 O O . GLU A 1 212 ? 15.961 20.516 -5.613 1 96.94 212 GLU A O 1
ATOM 1569 N N . GLY A 1 213 ? 14.047 21.703 -5.625 1 95.38 213 GLY A N 1
ATOM 1570 C CA . GLY A 1 213 ? 14.594 22.688 -6.551 1 95.38 213 GLY A CA 1
ATOM 1571 C C . GLY A 1 213 ? 15.008 23.984 -5.875 1 95.38 213 GLY A C 1
ATOM 1572 O O . GLY A 1 213 ? 15.75 24.781 -6.449 1 95.38 213 GLY A O 1
ATOM 1573 N N . ASN A 1 214 ? 14.516 24.297 -4.691 1 92.88 214 ASN A N 1
ATOM 1574 C CA . ASN A 1 214 ? 14.82 25.516 -3.943 1 92.88 214 ASN A CA 1
ATOM 1575 C C . ASN A 1 214 ? 16.062 25.344 -3.082 1 92.88 214 ASN A C 1
ATOM 1577 O O . ASN A 1 214 ? 16.078 24.562 -2.137 1 92.88 214 ASN A O 1
ATOM 1581 N N . PRO A 1 215 ? 17.094 26.156 -3.348 1 92.94 215 PRO A N 1
ATOM 1582 C CA . PRO A 1 215 ? 18.359 25.984 -2.621 1 92.94 215 PRO A CA 1
ATOM 1583 C C . PRO A 1 215 ? 18.203 26.203 -1.116 1 92.94 215 PRO A C 1
ATOM 1585 O O . PRO A 1 215 ? 18.891 25.547 -0.323 1 92.94 215 PRO A O 1
ATOM 1588 N N . VAL A 1 216 ? 17.359 27.062 -0.738 1 89.94 216 VAL A N 1
ATOM 1589 C CA . VAL A 1 216 ? 17.141 27.344 0.679 1 89.94 216 VAL A CA 1
ATOM 1590 C C . VAL A 1 216 ? 16.547 26.094 1.353 1 89.94 216 VAL A C 1
ATOM 1592 O O . VAL A 1 216 ? 17 25.703 2.426 1 89.94 216 VAL A O 1
ATOM 1595 N N . ARG A 1 217 ? 15.617 25.484 0.725 1 91.88 217 ARG A N 1
ATOM 1596 C CA . ARG A 1 217 ? 14.984 24.297 1.268 1 91.88 217 ARG A CA 1
ATOM 1597 C C . ARG A 1 217 ? 15.945 23.109 1.273 1 91.88 217 ARG A C 1
ATOM 1599 O O . ARG A 1 217 ? 15.898 22.266 2.168 1 91.88 217 ARG A O 1
ATOM 1606 N N . LEU A 1 218 ? 16.812 23.062 0.264 1 95.62 218 LEU A N 1
ATOM 1607 C CA . LEU A 1 218 ? 17.812 22 0.218 1 95.62 218 LEU A CA 1
ATOM 1608 C C . LEU A 1 218 ? 18.75 22.094 1.422 1 95.62 218 LEU A C 1
ATOM 1610 O O . LEU A 1 218 ? 19.062 21.062 2.039 1 95.62 218 LEU A O 1
ATOM 1614 N N . GLU A 1 219 ? 19.125 23.281 1.74 1 94 219 GLU A N 1
ATOM 1615 C CA . GLU A 1 219 ? 20 23.453 2.895 1 94 219 GLU A CA 1
ATOM 1616 C C . GLU A 1 219 ? 19.297 23.078 4.191 1 94 219 GLU A C 1
ATOM 1618 O O . GLU A 1 219 ? 19.906 22.5 5.094 1 94 219 GLU A O 1
ATOM 1623 N N . GLN A 1 220 ? 18.047 23.406 4.238 1 93.31 220 GLN A N 1
ATOM 1624 C CA . GLN A 1 220 ? 17.266 23 5.398 1 93.31 220 GLN A CA 1
ATOM 1625 C C . GLN A 1 220 ? 17.188 21.469 5.484 1 93.31 220 GLN A C 1
ATOM 1627 O O . GLN A 1 220 ? 17.312 20.906 6.566 1 93.31 220 GLN A O 1
ATOM 1632 N N . ALA A 1 221 ? 16.984 20.875 4.363 1 97.06 221 ALA A N 1
ATOM 1633 C CA . ALA A 1 221 ? 16.922 19.406 4.32 1 97.06 221 ALA A CA 1
ATOM 1634 C C . ALA A 1 221 ? 18.188 18.781 4.871 1 97.06 221 ALA A C 1
ATOM 1636 O O . ALA A 1 221 ? 18.141 17.828 5.645 1 97.06 221 ALA A O 1
ATOM 1637 N N . ARG A 1 222 ? 19.312 19.328 4.492 1 97.56 222 ARG A N 1
ATOM 1638 C CA . ARG A 1 222 ? 20.594 18.859 5.004 1 97.56 222 ARG A CA 1
ATOM 1639 C C . ARG A 1 222 ? 20.656 18.984 6.523 1 97.56 222 ARG A C 1
ATOM 1641 O O . ARG A 1 222 ? 21.062 18.031 7.207 1 97.56 222 ARG A O 1
ATOM 1648 N N . SER A 1 223 ? 20.219 20.094 7.02 1 96.62 223 SER A N 1
ATOM 1649 C CA . SER A 1 223 ? 20.281 20.344 8.453 1 96.62 223 SER A CA 1
ATOM 1650 C C . SER A 1 223 ? 19.344 19.406 9.227 1 96.62 223 SER A C 1
ATOM 1652 O O . SER A 1 223 ? 19.562 19.156 10.414 1 96.62 223 SER A O 1
ATOM 1654 N N . PHE A 1 224 ? 18.312 18.875 8.555 1 97.44 224 PHE A N 1
ATOM 1655 C CA . PHE A 1 224 ? 17.344 18 9.203 1 97.44 224 PHE A CA 1
ATOM 1656 C C . PHE A 1 224 ? 17.812 16.547 9.133 1 97.44 224 PHE A C 1
ATOM 1658 O O . PHE A 1 224 ? 17.25 15.68 9.805 1 97.44 224 PHE A O 1
ATOM 1665 N N . GLY A 1 225 ? 18.859 16.266 8.25 1 97.81 225 GLY A N 1
ATOM 1666 C CA . GLY A 1 225 ? 19.391 14.922 8.297 1 97.81 225 GLY A CA 1
ATOM 1667 C C . GLY A 1 225 ? 19.5 14.281 6.922 1 97.81 225 GLY A C 1
ATOM 1668 O O . GLY A 1 225 ? 19.922 13.125 6.805 1 97.81 225 GLY A O 1
ATOM 1669 N N . ALA A 1 226 ? 19.172 15.008 5.875 1 98.69 226 ALA A N 1
ATOM 1670 C CA . ALA A 1 226 ? 19.391 14.453 4.539 1 98.69 226 ALA A CA 1
ATOM 1671 C C . ALA A 1 226 ? 20.859 14.125 4.309 1 98.69 226 ALA A C 1
ATOM 1673 O O . ALA A 1 226 ? 21.734 14.938 4.609 1 98.69 226 ALA A O 1
ATOM 1674 N N . THR A 1 227 ? 21.125 12.945 3.793 1 98.69 227 THR A N 1
ATOM 1675 C CA . THR A 1 227 ? 22.5 12.523 3.559 1 98.69 227 THR A CA 1
ATOM 1676 C C . THR A 1 227 ? 22.953 12.922 2.158 1 98.69 227 THR A C 1
ATOM 1678 O O . THR A 1 227 ? 24.156 12.961 1.878 1 98.69 227 THR A O 1
ATOM 1681 N N . ALA A 1 228 ? 22.031 13.164 1.268 1 98.69 228 ALA A N 1
ATOM 1682 C CA . ALA A 1 228 ? 22.312 13.633 -0.085 1 98.69 228 ALA A CA 1
ATOM 1683 C C . ALA A 1 228 ? 21.203 14.562 -0.59 1 98.69 228 ALA A C 1
ATOM 1685 O O . ALA A 1 228 ? 20.031 14.375 -0.263 1 98.69 228 ALA A O 1
ATOM 1686 N N . LEU A 1 229 ? 21.625 15.578 -1.353 1 98.62 229 LEU A N 1
ATOM 1687 C CA . LEU A 1 229 ? 20.719 16.562 -1.933 1 98.62 229 LEU A CA 1
ATOM 1688 C C . LEU A 1 229 ? 20.734 16.484 -3.455 1 98.62 229 LEU A C 1
ATOM 1690 O O . LEU A 1 229 ? 21.797 16.406 -4.066 1 98.62 229 LEU A O 1
ATOM 1694 N N . VAL A 1 230 ? 19.562 16.422 -4.055 1 98.69 230 VAL A N 1
ATOM 1695 C CA . VAL A 1 230 ? 19.391 16.406 -5.504 1 98.69 230 VAL A CA 1
ATOM 1696 C C . VAL A 1 230 ? 18.594 17.641 -5.941 1 98.69 230 VAL A C 1
ATOM 1698 O O . VAL A 1 230 ? 17.359 17.672 -5.793 1 98.69 230 VAL A O 1
ATOM 1701 N N . ASP A 1 231 ? 19.312 18.625 -6.504 1 98.25 231 ASP A N 1
ATOM 1702 C CA . ASP A 1 231 ? 18.672 19.828 -7.043 1 98.25 231 ASP A CA 1
ATOM 1703 C C . ASP A 1 231 ? 18.203 19.594 -8.484 1 98.25 231 ASP A C 1
ATOM 1705 O O . ASP A 1 231 ? 19.031 19.562 -9.398 1 98.25 231 ASP A O 1
ATOM 1709 N N . PHE A 1 232 ? 16.844 19.516 -8.672 1 97 232 PHE A N 1
ATOM 1710 C CA . PHE A 1 232 ? 16.375 19.141 -9.992 1 97 232 PHE A CA 1
ATOM 1711 C C . PHE A 1 232 ? 16.5 20.297 -10.977 1 97 232 PHE A C 1
ATOM 1713 O O . PHE A 1 232 ? 16.172 20.156 -12.156 1 97 232 PHE A O 1
ATOM 1720 N N . ARG A 1 233 ? 17.062 21.406 -10.547 1 96.31 233 ARG A N 1
ATOM 1721 C CA . ARG A 1 233 ? 17.344 22.531 -11.438 1 96.31 233 ARG A CA 1
ATOM 1722 C C . ARG A 1 233 ? 18.812 22.547 -11.859 1 96.31 233 ARG A C 1
ATOM 1724 O O . ARG A 1 233 ? 19.188 23.266 -12.781 1 96.31 233 ARG A O 1
ATOM 1731 N N . GLU A 1 234 ? 19.547 21.781 -11.219 1 96.69 234 GLU A N 1
ATOM 1732 C CA . GLU A 1 234 ? 20.984 21.734 -11.492 1 96.69 234 GLU A CA 1
ATOM 1733 C C . GLU A 1 234 ? 21.266 21.016 -12.812 1 96.69 234 GLU A C 1
ATOM 1735 O O . GLU A 1 234 ? 20.594 20.031 -13.141 1 96.69 234 GLU A O 1
ATOM 1740 N N . GLU A 1 235 ? 22.328 21.5 -13.523 1 96.44 235 GLU A N 1
ATOM 1741 C CA . GLU A 1 235 ? 22.75 20.859 -14.758 1 96.44 235 GLU A CA 1
ATOM 1742 C C . GLU A 1 235 ? 23.109 19.391 -14.516 1 96.44 235 GLU A C 1
ATOM 1744 O O . GLU A 1 235 ? 23.828 19.078 -13.562 1 96.44 235 GLU A O 1
ATOM 1749 N N . GLY A 1 236 ? 22.594 18.547 -15.367 1 96.94 236 GLY A N 1
ATOM 1750 C CA . GLY A 1 236 ? 22.844 17.125 -15.25 1 96.94 236 GLY A CA 1
ATOM 1751 C C . GLY A 1 236 ? 21.812 16.406 -14.383 1 96.94 236 GLY A C 1
ATOM 1752 O O . GLY A 1 236 ? 21.844 15.18 -14.273 1 96.94 236 GLY A O 1
ATOM 1753 N N . LEU A 1 237 ? 20.938 17.172 -13.75 1 97.88 237 LEU A N 1
ATOM 1754 C CA . LEU A 1 237 ? 19.922 16.578 -12.883 1 97.88 237 LEU A CA 1
ATOM 1755 C C . LEU A 1 237 ? 18.531 17.094 -13.242 1 97.88 237 LEU A C 1
ATOM 1757 O O . LEU A 1 237 ? 17.609 17.047 -12.414 1 97.88 237 LEU A O 1
ATOM 1761 N N . GLN A 1 238 ? 18.328 17.562 -14.445 1 96.88 238 GLN A N 1
ATOM 1762 C CA . GLN A 1 238 ? 17.109 18.266 -14.828 1 96.88 238 GLN A CA 1
ATOM 1763 C C . GLN A 1 238 ? 16.016 17.266 -15.234 1 96.88 238 GLN A C 1
ATOM 1765 O O . GLN A 1 238 ? 14.828 17.578 -15.164 1 96.88 238 GLN A O 1
ATOM 1770 N N . THR A 1 239 ? 16.484 16.125 -15.711 1 97.19 239 THR A N 1
ATOM 1771 C CA . THR A 1 239 ? 15.492 15.133 -16.125 1 97.19 239 THR A CA 1
ATOM 1772 C C . THR A 1 239 ? 15.359 14.039 -15.07 1 97.19 239 THR A C 1
ATOM 1774 O O . THR A 1 239 ? 16.297 13.781 -14.312 1 97.19 239 THR A O 1
ATOM 1777 N N . ALA A 1 240 ? 14.211 13.398 -15.031 1 97.06 240 ALA A N 1
ATOM 1778 C CA . ALA A 1 240 ? 13.977 12.305 -14.094 1 97.06 240 ALA A CA 1
ATOM 1779 C C . ALA A 1 240 ? 15 11.188 -14.289 1 97.06 240 ALA A C 1
ATOM 1781 O O . ALA A 1 240 ? 15.469 10.594 -13.312 1 97.06 240 ALA A O 1
ATOM 1782 N N . ASP A 1 241 ? 15.336 10.914 -15.531 1 97.44 241 ASP A N 1
ATOM 1783 C CA . ASP A 1 241 ? 16.297 9.859 -15.828 1 97.44 241 ASP A CA 1
ATOM 1784 C C . ASP A 1 241 ? 17.672 10.188 -15.273 1 97.44 241 ASP A C 1
ATOM 1786 O O . ASP A 1 241 ? 18.375 9.312 -14.758 1 97.44 241 ASP A O 1
ATOM 1790 N N . GLU A 1 242 ? 18.047 11.422 -15.43 1 98.31 242 GLU A N 1
ATOM 1791 C CA . GLU A 1 242 ? 19.328 11.867 -14.875 1 98.31 242 GLU A CA 1
ATOM 1792 C C . GLU A 1 242 ? 19.359 11.742 -13.359 1 98.31 242 GLU A C 1
ATOM 1794 O O . GLU A 1 242 ? 20.328 11.273 -12.781 1 98.31 242 GLU A O 1
ATOM 1799 N N . ARG A 1 243 ? 18.281 12.141 -12.734 1 98.62 243 ARG A N 1
ATOM 1800 C CA . ARG A 1 243 ? 18.203 12.055 -11.281 1 98.62 243 ARG A CA 1
ATOM 1801 C C . ARG A 1 243 ? 18.172 10.602 -10.812 1 98.62 243 ARG A C 1
ATOM 1803 O O . ARG A 1 243 ? 18.812 10.25 -9.82 1 98.62 243 ARG A O 1
ATOM 1810 N N . LYS A 1 244 ? 17.484 9.734 -11.508 1 98.31 244 LYS A N 1
ATOM 1811 C CA . LYS A 1 244 ? 17.453 8.312 -11.195 1 98.31 244 LYS A CA 1
ATOM 1812 C C . LYS A 1 244 ? 18.859 7.711 -11.227 1 98.31 244 LYS A C 1
ATOM 1814 O O . LYS A 1 244 ? 19.25 6.992 -10.305 1 98.31 244 LYS A O 1
ATOM 1819 N N . SER A 1 245 ? 19.609 7.996 -12.297 1 98.19 245 SER A N 1
ATOM 1820 C CA . SER A 1 245 ? 20.969 7.5 -12.422 1 98.19 245 SER A CA 1
ATOM 1821 C C . SER A 1 245 ? 21.844 7.996 -11.281 1 98.19 245 SER A C 1
ATOM 1823 O O . SER A 1 245 ? 22.625 7.227 -10.703 1 98.19 245 SER A O 1
ATOM 1825 N N . HIS A 1 246 ? 21.703 9.273 -10.969 1 98.5 246 HIS A N 1
ATOM 1826 C CA . HIS A 1 246 ? 22.484 9.859 -9.883 1 98.5 246 HIS A CA 1
ATOM 1827 C C . HIS A 1 246 ? 22.125 9.219 -8.547 1 98.5 246 HIS A C 1
ATOM 1829 O O . HIS A 1 246 ? 23.031 8.844 -7.777 1 98.5 246 HIS A O 1
ATOM 1835 N N . ILE A 1 247 ? 20.875 9.016 -8.25 1 98.75 247 ILE A N 1
ATOM 1836 C CA . ILE A 1 247 ? 20.406 8.414 -7 1 98.75 247 ILE A CA 1
ATOM 1837 C C . ILE A 1 247 ? 20.875 6.965 -6.914 1 98.75 247 ILE A C 1
ATOM 1839 O O . ILE A 1 247 ? 21.344 6.516 -5.859 1 98.75 247 ILE A O 1
ATOM 1843 N N . ASN A 1 248 ? 20.812 6.25 -8.023 1 98.06 248 ASN A N 1
ATOM 1844 C CA . ASN A 1 248 ? 21.281 4.871 -8.055 1 98.06 248 ASN A CA 1
ATOM 1845 C C . ASN A 1 248 ? 22.766 4.781 -7.719 1 98.06 248 ASN A C 1
ATOM 1847 O O . ASN A 1 248 ? 23.203 3.82 -7.09 1 98.06 248 ASN A O 1
ATOM 1851 N N . SER A 1 249 ? 23.516 5.746 -8.211 1 98.12 249 SER A N 1
ATOM 1852 C CA . SER A 1 249 ? 24.953 5.75 -7.914 1 98.12 249 SER A CA 1
ATOM 1853 C C . SER A 1 249 ? 25.203 5.949 -6.422 1 98.12 249 SER A C 1
ATOM 1855 O O . SER A 1 249 ? 26.234 5.527 -5.902 1 98.12 249 SER A O 1
ATOM 1857 N N . ILE A 1 250 ? 24.281 6.559 -5.707 1 98.25 250 ILE A N 1
ATOM 1858 C CA . ILE A 1 250 ? 24.422 6.82 -4.281 1 98.25 250 ILE A CA 1
ATOM 1859 C C . ILE A 1 250 ? 24.047 5.574 -3.486 1 98.25 250 ILE A C 1
ATOM 1861 O O . ILE A 1 250 ? 24.766 5.168 -2.576 1 98.25 250 ILE A O 1
ATOM 1865 N N . VAL A 1 251 ? 22.922 4.926 -3.824 1 97.69 251 VAL A N 1
ATOM 1866 C CA . VAL A 1 251 ? 22.344 3.887 -2.973 1 97.69 251 VAL A CA 1
ATOM 1867 C C . VAL A 1 251 ? 22.891 2.523 -3.383 1 97.69 251 VAL A C 1
ATOM 1869 O O . VAL A 1 251 ? 22.766 1.547 -2.639 1 97.69 251 VAL A O 1
ATOM 1872 N N . GLY A 1 252 ? 23.438 2.365 -4.629 1 95.38 252 GLY A N 1
ATOM 1873 C CA . GLY A 1 252 ? 24.047 1.119 -5.082 1 95.38 252 GLY A CA 1
ATOM 1874 C C . GLY A 1 252 ? 23.016 0.084 -5.508 1 95.38 252 GLY A C 1
ATOM 1875 O O . GLY A 1 252 ? 21.906 0.433 -5.902 1 95.38 252 GLY A O 1
ATOM 1876 N N . ALA A 1 253 ? 23.391 -1.167 -5.484 1 90.5 253 ALA A N 1
ATOM 1877 C CA . ALA A 1 253 ? 22.625 -2.268 -6.074 1 90.5 253 ALA A CA 1
ATOM 1878 C C . ALA A 1 253 ? 21.344 -2.537 -5.289 1 90.5 253 ALA A C 1
ATOM 1880 O O . ALA A 1 253 ? 20.391 -3.104 -5.824 1 90.5 253 ALA A O 1
ATOM 1881 N N . ARG A 1 254 ? 21.281 -2.102 -4.055 1 91 254 ARG A N 1
ATOM 1882 C CA . ARG A 1 254 ? 20.109 -2.365 -3.229 1 91 254 ARG A CA 1
ATOM 1883 C C . ARG A 1 254 ? 18.953 -1.448 -3.615 1 91 254 ARG A C 1
ATOM 1885 O O . ARG A 1 254 ? 17.797 -1.754 -3.336 1 91 254 ARG A O 1
ATOM 1892 N N . GLY A 1 255 ? 19.312 -0.246 -4.18 1 96.88 255 GLY A N 1
ATOM 1893 C CA . GLY A 1 255 ? 18.297 0.645 -4.727 1 96.88 255 GLY A CA 1
ATOM 1894 C C . GLY A 1 255 ? 17.516 1.395 -3.658 1 96.88 255 GLY A C 1
ATOM 1895 O O . GLY A 1 255 ? 17.938 1.434 -2.496 1 96.88 255 GLY A O 1
ATOM 1896 N N . VAL A 1 256 ? 16.422 2.031 -4.062 1 98.56 256 VAL A N 1
ATOM 1897 C CA . VAL A 1 256 ? 15.594 2.861 -3.195 1 98.56 256 VAL A CA 1
ATOM 1898 C C . VAL A 1 256 ? 14.469 2.02 -2.6 1 98.56 256 VAL A C 1
ATOM 1900 O O . VAL A 1 256 ? 13.617 1.516 -3.328 1 98.56 256 VAL A O 1
ATOM 1903 N N . ASN A 1 257 ? 14.414 1.909 -1.24 1 97.81 257 ASN A N 1
ATOM 1904 C CA . ASN A 1 257 ? 13.422 1.097 -0.544 1 97.81 257 ASN A CA 1
ATOM 1905 C C . ASN A 1 257 ? 12.117 1.858 -0.343 1 97.81 257 ASN A C 1
ATOM 1907 O O . ASN A 1 257 ? 11.039 1.259 -0.32 1 97.81 257 ASN A O 1
ATOM 1911 N N . LEU A 1 258 ? 12.234 3.105 -0.142 1 98.81 258 LEU A N 1
ATOM 1912 C CA . LEU A 1 258 ? 11.102 3.941 0.235 1 98.81 258 LEU A CA 1
ATOM 1913 C C . LEU A 1 258 ? 11.203 5.316 -0.413 1 98.81 258 LEU A C 1
ATOM 1915 O O . LEU A 1 258 ? 12.242 5.973 -0.331 1 98.81 258 LEU A O 1
ATOM 1919 N N . VAL A 1 259 ? 10.195 5.684 -1.165 1 98.88 259 VAL A N 1
ATOM 1920 C CA . VAL A 1 259 ? 10.039 7.059 -1.635 1 98.88 259 VAL A CA 1
ATOM 1921 C C . VAL A 1 259 ? 8.867 7.723 -0.918 1 98.88 259 VAL A C 1
ATOM 1923 O O . VAL A 1 259 ? 7.789 7.137 -0.805 1 98.88 259 VAL A O 1
ATOM 1926 N N . ILE A 1 260 ? 9.055 8.859 -0.363 1 98.75 260 ILE A N 1
ATOM 1927 C CA . ILE A 1 260 ? 8.008 9.648 0.281 1 98.75 260 ILE A CA 1
ATOM 1928 C C . ILE A 1 260 ? 7.73 10.906 -0.538 1 98.75 260 ILE A C 1
ATOM 1930 O O . ILE A 1 260 ? 8.602 11.781 -0.662 1 98.75 260 ILE A O 1
ATOM 1934 N N . GLU A 1 261 ? 6.562 10.977 -1.112 1 98 261 GLU A N 1
ATOM 1935 C CA . GLU A 1 261 ? 6.172 12.117 -1.939 1 98 261 GLU A CA 1
ATOM 1936 C C . GLU A 1 261 ? 5.547 13.227 -1.094 1 98 261 GLU A C 1
ATOM 1938 O O . GLU A 1 261 ? 4.477 13.039 -0.512 1 98 261 GLU A O 1
ATOM 1943 N N . CYS A 1 262 ? 6.199 14.336 -1.004 1 95.94 262 CYS A N 1
ATOM 1944 C CA . CYS A 1 262 ? 5.773 15.422 -0.131 1 95.94 262 CYS A CA 1
ATOM 1945 C C . CYS A 1 262 ? 5.535 16.703 -0.927 1 95.94 262 CYS A C 1
ATOM 1947 O O . CYS A 1 262 ? 5.145 17.719 -0.365 1 95.94 262 CYS A O 1
ATOM 1949 N N . SER A 1 263 ? 5.742 16.703 -2.203 1 92.88 263 SER A N 1
ATOM 1950 C CA . SER A 1 263 ? 5.648 17.922 -3.004 1 92.88 263 SER A CA 1
ATOM 1951 C C . SER A 1 263 ? 4.219 18.172 -3.473 1 92.88 263 SER A C 1
ATOM 1953 O O . SER A 1 263 ? 3.822 19.312 -3.697 1 92.88 263 SER A O 1
ATOM 1955 N N . GLY A 1 264 ? 3.486 17.109 -3.686 1 90.19 264 GLY A N 1
ATOM 1956 C CA . GLY A 1 264 ? 2.145 17.219 -4.234 1 90.19 264 GLY A CA 1
ATOM 1957 C C . GLY A 1 264 ? 2.129 17.484 -5.727 1 90.19 264 GLY A C 1
ATOM 1958 O O . GLY A 1 264 ? 1.108 17.891 -6.277 1 90.19 264 GLY A O 1
ATOM 1959 N N . ASN A 1 265 ? 3.258 17.266 -6.406 1 90.38 265 ASN A N 1
ATOM 1960 C CA . ASN A 1 265 ? 3.359 17.5 -7.844 1 90.38 265 ASN A CA 1
ATOM 1961 C C . ASN A 1 265 ? 3.197 16.203 -8.633 1 90.38 265 ASN A C 1
ATOM 1963 O O . ASN A 1 265 ? 3.764 15.172 -8.273 1 90.38 265 ASN A O 1
ATOM 1967 N N . ALA A 1 266 ? 2.477 16.328 -9.758 1 90.81 266 ALA A N 1
ATOM 1968 C CA . ALA A 1 266 ? 2.193 15.156 -10.586 1 90.81 266 ALA A CA 1
ATOM 1969 C C . ALA A 1 266 ? 3.48 14.555 -11.141 1 90.81 266 ALA A C 1
ATOM 1971 O O . ALA A 1 266 ? 3.645 13.336 -11.156 1 90.81 266 ALA A O 1
ATOM 1972 N N . SER A 1 267 ? 4.391 15.383 -11.586 1 91.94 267 SER A N 1
ATOM 1973 C CA . SER A 1 267 ? 5.637 14.898 -12.18 1 91.94 267 SER A CA 1
ATOM 1974 C C . SER A 1 267 ? 6.492 14.18 -11.141 1 91.94 267 SER A C 1
ATOM 1976 O O . SER A 1 267 ? 7.203 13.227 -11.469 1 91.94 267 SER A O 1
ATOM 1978 N N . ALA A 1 268 ? 6.402 14.641 -9.906 1 94.81 268 ALA A N 1
ATOM 1979 C CA . ALA A 1 268 ? 7.148 13.984 -8.836 1 94.81 268 ALA A CA 1
ATOM 1980 C C . ALA A 1 268 ? 6.621 12.578 -8.578 1 94.81 268 ALA A C 1
ATOM 1982 O O . ALA A 1 268 ? 7.395 11.664 -8.281 1 94.81 268 ALA A O 1
ATOM 1983 N N . PHE A 1 269 ? 5.348 12.453 -8.742 1 94.38 269 PHE A N 1
ATOM 1984 C CA . PHE A 1 269 ? 4.75 11.141 -8.531 1 94.38 269 PHE A CA 1
ATOM 1985 C C . PHE A 1 269 ? 5.312 10.125 -9.523 1 94.38 269 PHE A C 1
ATOM 1987 O O . PHE A 1 269 ? 5.742 9.039 -9.133 1 94.38 269 PHE A O 1
ATOM 1994 N N . GLU A 1 270 ? 5.266 10.492 -10.773 1 95.06 270 GLU A N 1
ATOM 1995 C CA . GLU A 1 270 ? 5.77 9.594 -11.805 1 95.06 270 GLU A CA 1
ATOM 1996 C C . GLU A 1 270 ? 7.242 9.266 -11.578 1 95.06 270 GLU A C 1
ATOM 1998 O O . GLU A 1 270 ? 7.652 8.109 -11.711 1 95.06 270 GLU A O 1
ATOM 2003 N N . GLU A 1 271 ? 7.984 10.266 -11.234 1 97.06 271 GLU A N 1
ATOM 2004 C CA . GLU A 1 271 ? 9.406 10.078 -10.969 1 97.06 271 GLU A CA 1
ATOM 2005 C C . GLU A 1 271 ? 9.625 9.125 -9.797 1 97.06 271 GLU A C 1
ATOM 2007 O O . GLU A 1 271 ? 10.438 8.195 -9.891 1 97.06 271 GLU A O 1
ATOM 2012 N N . GLY A 1 272 ? 8.914 9.383 -8.664 1 97.88 272 GLY A N 1
ATOM 2013 C CA . GLY A 1 272 ? 9.078 8.562 -7.469 1 97.88 272 GLY A CA 1
ATOM 2014 C C . GLY A 1 272 ? 8.789 7.094 -7.703 1 97.88 272 GLY A C 1
ATOM 2015 O O . GLY A 1 272 ? 9.5 6.227 -7.188 1 97.88 272 GLY A O 1
ATOM 2016 N N . PHE A 1 273 ? 7.809 6.871 -8.508 1 96.62 273 PHE A N 1
ATOM 2017 C CA . PHE A 1 273 ? 7.438 5.504 -8.852 1 96.62 273 PHE A CA 1
ATOM 2018 C C . PHE A 1 273 ? 8.586 4.789 -9.555 1 96.62 273 PHE A C 1
ATOM 2020 O O . PHE A 1 273 ? 8.891 3.637 -9.242 1 96.62 273 PHE A O 1
ATOM 2027 N N . GLU A 1 274 ? 9.234 5.473 -10.414 1 97.06 274 GLU A N 1
ATOM 2028 C CA . GLU A 1 274 ? 10.297 4.895 -11.234 1 97.06 274 GLU A CA 1
ATOM 2029 C C . GLU A 1 274 ? 11.578 4.699 -10.422 1 97.06 274 GLU A C 1
ATOM 2031 O O . GLU A 1 274 ? 12.461 3.936 -10.828 1 97.06 274 GLU A O 1
ATOM 2036 N N . LEU A 1 275 ? 11.664 5.336 -9.289 1 98.5 275 LEU A N 1
ATOM 2037 C CA . LEU A 1 275 ? 12.883 5.266 -8.484 1 98.5 275 LEU A CA 1
ATOM 2038 C C . LEU A 1 275 ? 12.906 3.988 -7.652 1 98.5 275 LEU A C 1
ATOM 2040 O O . LEU A 1 275 ? 13.969 3.562 -7.191 1 98.5 275 LEU A O 1
ATOM 2044 N N . LEU A 1 276 ? 11.789 3.385 -7.414 1 98.31 276 LEU A N 1
ATOM 2045 C CA . LEU A 1 276 ? 11.648 2.307 -6.445 1 98.31 276 LEU A CA 1
ATOM 2046 C C . LEU A 1 276 ? 12.297 1.024 -6.957 1 98.31 276 LEU A C 1
ATOM 2048 O O . LEU A 1 276 ? 12.141 0.674 -8.133 1 98.31 276 LEU A O 1
ATOM 2052 N N . THR A 1 277 ? 13.008 0.394 -6.07 1 97 277 THR A N 1
ATOM 2053 C CA . THR A 1 277 ? 13.484 -0.961 -6.332 1 97 277 THR A CA 1
ATOM 2054 C C . THR A 1 277 ? 12.383 -1.981 -6.055 1 97 277 THR A C 1
ATOM 2056 O O . THR A 1 277 ? 11.289 -1.618 -5.621 1 97 277 THR A O 1
ATOM 2059 N N . ARG A 1 278 ? 12.633 -3.191 -6.391 1 96.06 278 ARG A N 1
ATOM 2060 C CA . ARG A 1 278 ? 11.688 -4.266 -6.105 1 96.06 278 ARG A CA 1
ATOM 2061 C C . ARG A 1 278 ? 11.344 -4.305 -4.621 1 96.06 278 ARG A C 1
ATOM 2063 O O . ARG A 1 278 ? 12.203 -4.082 -3.768 1 96.06 278 ARG A O 1
ATOM 2070 N N . SER A 1 279 ? 10.062 -4.582 -4.316 1 95.44 279 SER A N 1
ATOM 2071 C CA . SER A 1 279 ? 9.5 -4.641 -2.969 1 95.44 279 SER A CA 1
ATOM 2072 C C . SER A 1 279 ? 9.562 -3.279 -2.285 1 95.44 279 SER A C 1
ATOM 2074 O O . SER A 1 279 ? 9.477 -3.189 -1.059 1 95.44 279 SER A O 1
ATOM 2076 N N . GLY A 1 280 ? 9.812 -2.217 -3.057 1 97.44 280 GLY A N 1
ATOM 2077 C CA . GLY A 1 280 ? 9.836 -0.865 -2.52 1 97.44 280 GLY A CA 1
ATOM 2078 C C . GLY A 1 280 ? 8.453 -0.335 -2.188 1 97.44 280 GLY A C 1
ATOM 2079 O O . GLY A 1 280 ? 7.441 -0.919 -2.59 1 97.44 280 GLY A O 1
ATOM 2080 N N . THR A 1 281 ? 8.398 0.734 -1.427 1 98.56 281 THR A N 1
ATOM 2081 C CA . THR A 1 281 ? 7.145 1.366 -1.031 1 98.56 281 THR A CA 1
ATOM 2082 C C . THR A 1 281 ? 7.145 2.846 -1.405 1 98.56 281 THR A C 1
ATOM 2084 O O . THR A 1 281 ? 8.148 3.535 -1.232 1 98.56 281 THR A O 1
ATOM 2087 N N . TYR A 1 282 ? 6.07 3.256 -1.985 1 98.62 282 TYR A N 1
ATOM 2088 C CA . TYR A 1 282 ? 5.82 4.66 -2.291 1 98.62 282 TYR A CA 1
ATOM 2089 C C . TYR A 1 282 ? 4.793 5.254 -1.334 1 98.62 282 TYR A C 1
ATOM 2091 O O . TYR A 1 282 ? 3.609 4.918 -1.399 1 98.62 282 TYR A O 1
ATOM 2099 N N . LEU A 1 283 ? 5.203 6.102 -0.427 1 98.69 283 LEU A N 1
ATOM 2100 C CA . LEU A 1 283 ? 4.328 6.77 0.528 1 98.69 283 LEU A CA 1
ATOM 2101 C C . LEU A 1 283 ? 3.932 8.156 0.028 1 98.69 283 LEU A C 1
ATOM 2103 O O . LEU A 1 283 ? 4.789 9.023 -0.136 1 98.69 283 LEU A O 1
ATOM 2107 N N . LEU A 1 284 ? 2.648 8.328 -0.234 1 97.62 284 LEU A N 1
ATOM 2108 C CA . LEU A 1 284 ? 2.127 9.586 -0.766 1 97.62 284 LEU A CA 1
ATOM 2109 C C . LEU A 1 284 ? 1.495 10.422 0.341 1 97.62 284 LEU A C 1
ATOM 2111 O O . LEU A 1 284 ? 0.481 10.031 0.921 1 97.62 284 LEU A O 1
ATOM 2115 N N . VAL A 1 285 ? 2.074 11.625 0.552 1 96.56 285 VAL A N 1
ATOM 2116 C CA . VAL A 1 285 ? 1.586 12.5 1.615 1 96.56 285 VAL A CA 1
ATOM 2117 C C . VAL A 1 285 ? 1.219 13.867 1.035 1 96.56 285 VAL A C 1
ATOM 2119 O O . VAL A 1 285 ? 0.325 14.539 1.548 1 96.56 285 VAL A O 1
ATOM 2122 N N . GLY A 1 286 ? 1.889 14.227 -0.074 1 90.75 286 GLY A N 1
ATOM 2123 C CA . GLY A 1 286 ? 1.589 15.5 -0.706 1 90.75 286 GLY A CA 1
ATOM 2124 C C . GLY A 1 286 ? 0.156 15.602 -1.192 1 90.75 286 GLY A C 1
ATOM 2125 O O . GLY A 1 286 ? -0.356 14.68 -1.829 1 90.75 286 GLY A O 1
ATOM 2126 N N . THR A 1 287 ? -0.559 16.562 -0.866 1 74.44 287 THR A N 1
ATOM 2127 C CA . THR A 1 287 ? -2.008 16.641 -1.013 1 74.44 287 THR A CA 1
ATOM 2128 C C . THR A 1 287 ? -2.385 17.422 -2.266 1 74.44 287 THR A C 1
ATOM 2130 O O . THR A 1 287 ? -3.561 17.5 -2.627 1 74.44 287 THR A O 1
ATOM 2133 N N . TRP A 1 288 ? -1.487 18.031 -2.955 1 68.25 288 TRP A N 1
ATOM 2134 C CA . TRP A 1 288 ? -2.025 18.969 -3.947 1 68.25 288 TRP A CA 1
ATOM 2135 C C . TRP A 1 288 ? -1.533 18.609 -5.348 1 68.25 288 TRP A C 1
ATOM 2137 O O . TRP A 1 288 ? -0.387 18.891 -5.699 1 68.25 288 TRP A O 1
ATOM 2147 N N . ALA A 1 289 ? -1.879 17.453 -5.781 1 60.62 289 ALA A N 1
ATOM 2148 C CA . ALA A 1 289 ? -1.633 17.219 -7.199 1 60.62 289 ALA A CA 1
ATOM 2149 C C . ALA A 1 289 ? -2.777 17.75 -8.055 1 60.62 289 ALA A C 1
ATOM 2151 O O . ALA A 1 289 ? -2.662 17.828 -9.281 1 60.62 289 ALA A O 1
ATOM 2152 N N . GLY A 1 290 ? -3.646 18.484 -7.434 1 64.94 290 GLY A N 1
ATOM 2153 C CA . GLY A 1 290 ? -4.82 18.953 -8.148 1 64.94 290 GLY A CA 1
ATOM 2154 C C . GLY A 1 290 ? -5.59 17.844 -8.828 1 64.94 290 GLY A C 1
ATOM 2155 O O . GLY A 1 290 ? -5.77 16.766 -8.25 1 64.94 290 GLY A O 1
ATOM 2156 N N . SER A 1 291 ? -6.07 18.062 -9.961 1 71.94 291 SER A N 1
ATOM 2157 C CA . SER A 1 291 ? -6.895 17.141 -10.727 1 71.94 291 SER A CA 1
ATOM 2158 C C . SER A 1 291 ? -6.055 16.344 -11.719 1 71.94 291 SER A C 1
ATOM 2160 O O . SER A 1 291 ? -6.594 15.578 -12.523 1 71.94 291 SER A O 1
ATOM 2162 N N . ALA A 1 292 ? -4.793 16.438 -11.5 1 83.75 292 ALA A N 1
ATOM 2163 C CA . ALA A 1 292 ? -3.953 15.805 -12.516 1 83.75 292 ALA A CA 1
ATOM 2164 C C . ALA A 1 292 ? -3.926 14.289 -12.336 1 83.75 292 ALA A C 1
ATOM 2166 O O . ALA A 1 292 ? -3.873 13.789 -11.211 1 83.75 292 ALA A O 1
ATOM 2167 N N . LYS A 1 293 ? -4.082 13.555 -13.43 1 91.44 293 LYS A N 1
ATOM 2168 C CA . LYS A 1 293 ? -3.838 12.117 -13.461 1 91.44 293 LYS A CA 1
ATOM 2169 C C . LYS A 1 293 ? -2.438 11.805 -13.984 1 91.44 293 LYS A C 1
ATOM 2171 O O . LYS A 1 293 ? -1.908 12.531 -14.828 1 91.44 293 LYS A O 1
ATOM 2176 N N . VAL A 1 294 ? -1.903 10.82 -13.422 1 93.44 294 VAL A N 1
ATOM 2177 C CA . VAL A 1 294 ? -0.549 10.445 -13.82 1 93.44 294 VAL A CA 1
ATOM 2178 C C . VAL A 1 294 ? -0.552 9.039 -14.414 1 93.44 294 VAL A C 1
ATOM 2180 O O . VAL A 1 294 ? -1.517 8.289 -14.25 1 93.44 294 VAL A O 1
ATOM 2183 N N . GLN A 1 295 ? 0.511 8.734 -15.172 1 92.75 295 GLN A N 1
ATOM 2184 C CA . GLN A 1 295 ? 0.66 7.41 -15.773 1 92.75 295 GLN A CA 1
ATOM 2185 C C . GLN A 1 295 ? 1.353 6.445 -14.812 1 92.75 295 GLN A C 1
ATOM 2187 O O . GLN A 1 295 ? 2.332 6.809 -14.156 1 92.75 295 GLN A O 1
ATOM 2192 N N . LEU A 1 296 ? 0.784 5.289 -14.703 1 93.19 296 LEU A N 1
ATOM 2193 C CA . LEU A 1 296 ? 1.333 4.23 -13.859 1 93.19 296 LEU A CA 1
ATOM 2194 C C . LEU A 1 296 ? 1.269 2.883 -14.562 1 93.19 296 LEU A C 1
ATOM 2196 O O . LEU A 1 296 ? 0.268 2.562 -15.211 1 93.19 296 LEU A O 1
ATOM 2200 N N . SER A 1 297 ? 2.281 2.125 -14.516 1 93.38 297 SER A N 1
ATOM 2201 C CA . SER A 1 297 ? 2.273 0.766 -15.047 1 93.38 297 SER A CA 1
ATOM 2202 C C . SER A 1 297 ? 1.833 -0.24 -13.984 1 93.38 297 SER A C 1
ATOM 2204 O O . SER A 1 297 ? 2.6 -0.573 -13.086 1 93.38 297 SER A O 1
ATOM 2206 N N . PRO A 1 298 ? 0.633 -0.806 -14.102 1 93.81 298 PRO A N 1
ATOM 2207 C CA . PRO A 1 298 ? 0.241 -1.854 -13.156 1 93.81 298 PRO A CA 1
ATOM 2208 C C . PRO A 1 298 ? 1.161 -3.072 -13.211 1 93.81 298 PRO A C 1
ATOM 2210 O O . PRO A 1 298 ? 1.368 -3.74 -12.195 1 93.81 298 PRO A O 1
ATOM 2213 N N . PHE A 1 299 ? 1.699 -3.303 -14.375 1 91.88 299 PHE A N 1
ATOM 2214 C CA . PHE A 1 299 ? 2.623 -4.414 -14.555 1 91.88 299 PHE A CA 1
ATOM 2215 C C . PHE A 1 299 ? 3.84 -4.262 -13.648 1 91.88 299 PHE A C 1
ATOM 2217 O O . PHE A 1 299 ? 4.25 -5.215 -12.984 1 91.88 299 PHE A O 1
ATOM 2224 N N . ASP A 1 300 ? 4.336 -3.049 -13.562 1 93.81 300 ASP A N 1
ATOM 2225 C CA . ASP A 1 300 ? 5.5 -2.803 -12.719 1 93.81 300 ASP A CA 1
ATOM 2226 C C . ASP A 1 300 ? 5.148 -2.951 -11.242 1 93.81 300 ASP A C 1
ATOM 2228 O O . ASP A 1 300 ? 5.965 -3.43 -10.445 1 93.81 300 ASP A O 1
ATOM 2232 N N . VAL A 1 301 ? 3.916 -2.521 -10.828 1 96.19 301 VAL A N 1
ATOM 2233 C CA . VAL A 1 301 ? 3.488 -2.662 -9.445 1 96.19 301 VAL A CA 1
ATOM 2234 C C . VAL A 1 301 ? 3.492 -4.137 -9.047 1 96.19 301 VAL A C 1
ATOM 2236 O O . VAL A 1 301 ? 3.971 -4.496 -7.969 1 96.19 301 VAL A O 1
ATOM 2239 N N . VAL A 1 302 ? 3.035 -4.98 -9.938 1 95.25 302 VAL A N 1
ATOM 2240 C CA . VAL A 1 302 ? 2.955 -6.41 -9.656 1 95.25 302 VAL A CA 1
ATOM 2241 C C . VAL A 1 302 ? 4.348 -7.031 -9.727 1 95.25 302 VAL A C 1
ATOM 2243 O O . VAL A 1 302 ? 4.805 -7.664 -8.773 1 95.25 302 VAL A O 1
ATOM 2246 N N . GLN A 1 303 ? 5.094 -6.801 -10.805 1 92.62 303 GLN A N 1
ATOM 2247 C CA . GLN A 1 303 ? 6.363 -7.473 -11.055 1 92.62 303 GLN A CA 1
ATOM 2248 C C . GLN A 1 303 ? 7.406 -7.098 -10.008 1 92.62 303 GLN A C 1
ATOM 2250 O O . GLN A 1 303 ? 8.242 -7.922 -9.641 1 92.62 303 GLN A O 1
ATOM 2255 N N . LYS A 1 304 ? 7.305 -5.859 -9.523 1 94.75 304 LYS A N 1
ATOM 2256 C CA . LYS A 1 304 ? 8.258 -5.395 -8.516 1 94.75 304 LYS A CA 1
ATOM 2257 C C . LYS A 1 304 ? 7.695 -5.574 -7.105 1 94.75 304 LYS A C 1
ATOM 2259 O O . LYS A 1 304 ? 8.375 -5.27 -6.121 1 94.75 304 LYS A O 1
ATOM 2264 N N . ALA A 1 305 ? 6.469 -6.066 -7.043 1 96.38 305 ALA A N 1
ATOM 2265 C CA . ALA A 1 305 ? 5.812 -6.219 -5.746 1 96.38 305 ALA A CA 1
ATOM 2266 C C . ALA A 1 305 ? 5.852 -4.914 -4.957 1 96.38 305 ALA A C 1
ATOM 2268 O O . ALA A 1 305 ? 6.254 -4.898 -3.789 1 96.38 305 ALA A O 1
ATOM 2269 N N . LEU A 1 306 ? 5.418 -3.84 -5.605 1 97.62 306 LEU A N 1
ATOM 2270 C CA . LEU A 1 306 ? 5.461 -2.52 -4.988 1 97.62 306 LEU A CA 1
ATOM 2271 C C . LEU A 1 306 ? 4.258 -2.305 -4.078 1 97.62 306 LEU A C 1
ATOM 2273 O O . LEU A 1 306 ? 3.232 -2.973 -4.227 1 97.62 306 LEU A O 1
ATOM 2277 N N . LYS A 1 307 ? 4.418 -1.413 -3.135 1 98.19 307 LYS A N 1
ATOM 2278 C CA . LYS A 1 307 ? 3.316 -0.875 -2.342 1 98.19 307 LYS A CA 1
ATOM 2279 C C . LYS A 1 307 ? 3.199 0.636 -2.518 1 98.19 307 LYS A C 1
ATOM 2281 O O . LYS A 1 307 ? 4.203 1.349 -2.504 1 98.19 307 LYS A O 1
ATOM 2286 N N . ILE A 1 308 ? 2.01 1.113 -2.779 1 98.5 308 ILE A N 1
ATOM 2287 C CA . ILE A 1 308 ? 1.687 2.535 -2.826 1 98.5 308 ILE A CA 1
ATOM 2288 C C . ILE A 1 308 ? 0.668 2.869 -1.737 1 98.5 308 ILE A C 1
ATOM 2290 O O . ILE A 1 308 ? -0.433 2.312 -1.719 1 98.5 308 ILE A O 1
ATOM 2294 N N . ILE A 1 309 ? 1.045 3.768 -0.835 1 98.38 309 ILE A N 1
ATOM 2295 C CA . ILE A 1 309 ? 0.239 4.062 0.345 1 98.38 309 ILE A CA 1
ATOM 2296 C C . ILE A 1 309 ? -0.051 5.559 0.413 1 98.38 309 ILE A C 1
ATOM 2298 O O . ILE A 1 309 ? 0.871 6.379 0.391 1 98.38 309 ILE A O 1
ATOM 2302 N N . GLY A 1 310 ? -1.307 5.859 0.461 1 97.62 310 GLY A N 1
ATOM 2303 C CA . GLY A 1 310 ? -1.71 7.238 0.679 1 97.62 310 GLY A CA 1
ATOM 2304 C C . GLY A 1 310 ? -2.07 7.535 2.123 1 97.62 310 GLY A C 1
ATOM 2305 O O . GLY A 1 310 ? -2.604 6.672 2.824 1 97.62 310 GLY A O 1
ATOM 2306 N N . SER A 1 311 ? -1.8 8.734 2.549 1 96.56 311 SER A N 1
ATOM 2307 C CA . SER A 1 311 ? -2.184 9.203 3.877 1 96.56 311 SER A CA 1
ATOM 2308 C C . SER A 1 311 ? -2.688 10.641 3.832 1 96.56 311 SER A C 1
ATOM 2310 O O . SER A 1 311 ? -2.059 11.508 3.219 1 96.56 311 SER A O 1
ATOM 2312 N N . THR A 1 312 ? -3.816 10.828 4.484 1 92.31 312 THR A N 1
ATOM 2313 C CA . THR A 1 312 ? -4.426 12.148 4.512 1 92.31 312 THR A CA 1
ATOM 2314 C C . THR A 1 312 ? -4.414 12.727 5.922 1 92.31 312 THR A C 1
ATOM 2316 O O . THR A 1 312 ? -5.059 12.188 6.824 1 92.31 312 THR A O 1
ATOM 2319 N N . TYR A 1 313 ? -3.787 13.844 6.023 1 91.88 313 TYR A N 1
ATOM 2320 C CA . TYR A 1 313 ? -3.748 14.586 7.277 1 91.88 313 TYR A CA 1
ATOM 2321 C C . TYR A 1 313 ? -3.504 13.648 8.461 1 91.88 313 TYR A C 1
ATOM 2323 O O . TYR A 1 313 ? -2.676 12.742 8.375 1 91.88 313 TYR A O 1
ATOM 2331 N N . CYS A 1 314 ? -4.152 13.992 9.695 1 92.5 314 CYS A N 1
ATOM 2332 C CA . CYS A 1 314 ? -3.719 13.203 10.844 1 92.5 314 CYS A CA 1
ATOM 2333 C C . CYS A 1 314 ? -4.816 13.133 11.898 1 92.5 314 CYS A C 1
ATOM 2335 O O . CYS A 1 314 ? -5.789 13.883 11.844 1 92.5 314 CYS A O 1
ATOM 2337 N N . SER A 1 315 ? -4.672 12.18 12.781 1 93.88 315 SER A N 1
ATOM 2338 C CA . SER A 1 315 ? -5.504 11.969 13.953 1 93.88 315 SER A CA 1
ATOM 2339 C C . SER A 1 315 ? -5.02 12.805 15.133 1 93.88 315 SER A C 1
ATOM 2341 O O . SER A 1 315 ? -3.869 13.242 15.164 1 93.88 315 SER A O 1
ATOM 2343 N N . PRO A 1 316 ? -5.895 13.031 16.109 1 93.62 316 PRO A N 1
ATOM 2344 C CA . PRO A 1 316 ? -5.516 13.844 17.266 1 93.62 316 PRO A CA 1
ATOM 2345 C C . PRO A 1 316 ? -4.273 13.312 17.984 1 93.62 316 PRO A C 1
ATOM 2347 O O . PRO A 1 316 ? -3.422 14.102 18.406 1 93.62 316 PRO A O 1
ATOM 2350 N N . TRP A 1 317 ? -4.109 12.023 18.078 1 95.5 317 TRP A N 1
ATOM 2351 C CA . TRP A 1 317 ? -2.982 11.484 18.828 1 95.5 317 TRP A CA 1
ATOM 2352 C C . TRP A 1 317 ? -1.66 11.82 18.141 1 95.5 317 TRP A C 1
ATOM 2354 O O . TRP A 1 317 ? -0.603 11.789 18.781 1 95.5 317 TRP A O 1
ATOM 2364 N N . CYS A 1 318 ? -1.738 12.125 16.875 1 97.44 318 CYS A N 1
ATOM 2365 C CA . CYS A 1 318 ? -0.523 12.516 16.172 1 97.44 318 CYS A CA 1
ATOM 2366 C C . CYS A 1 318 ? 0.013 13.844 16.688 1 97.44 318 CYS A C 1
ATOM 2368 O O . CYS A 1 318 ? 1.223 14.07 16.688 1 97.44 318 CYS A O 1
ATOM 2370 N N . TYR A 1 319 ? -0.84 14.734 17.156 1 97.5 319 TYR A N 1
ATOM 2371 C CA . TYR A 1 319 ? -0.398 16 17.734 1 97.5 319 TYR A CA 1
ATOM 2372 C C . TYR A 1 319 ? 0.284 15.773 19.078 1 97.5 319 TYR A C 1
ATOM 2374 O O . TYR A 1 319 ? 1.275 16.438 19.391 1 97.5 319 TYR A O 1
ATOM 2382 N N . TYR A 1 320 ? -0.292 14.867 19.828 1 97.81 320 TYR A N 1
ATOM 2383 C CA . TYR A 1 320 ? 0.352 14.5 21.094 1 97.81 320 TYR A CA 1
ATOM 2384 C C . TYR A 1 320 ? 1.756 13.961 20.844 1 97.81 320 TYR A C 1
ATOM 2386 O O . TYR A 1 320 ? 2.723 14.422 21.453 1 97.81 320 TYR A O 1
ATOM 2394 N N . ARG A 1 321 ? 1.84 13.031 19.906 1 98.12 321 ARG A N 1
ATOM 2395 C CA . ARG A 1 321 ? 3.125 12.414 19.594 1 98.12 321 ARG A CA 1
ATOM 2396 C C . ARG A 1 321 ? 4.098 13.43 19.016 1 98.12 321 ARG A C 1
ATOM 2398 O O . ARG A 1 321 ? 5.297 13.383 19.281 1 98.12 321 ARG A O 1
ATOM 2405 N N . ALA A 1 322 ? 3.58 14.312 18.203 1 98.44 322 ALA A N 1
ATOM 2406 C CA . ALA A 1 322 ? 4.426 15.359 17.625 1 98.44 322 ALA A CA 1
ATOM 2407 C C . ALA A 1 322 ? 5.035 16.234 18.719 1 98.44 322 ALA A C 1
ATOM 2409 O O . ALA A 1 322 ? 6.234 16.516 18.703 1 98.44 322 ALA A O 1
ATOM 2410 N N . ALA A 1 323 ? 4.215 16.594 19.688 1 98.06 323 ALA A N 1
ATOM 2411 C CA . ALA A 1 323 ? 4.719 17.406 20.797 1 98.06 323 ALA A CA 1
ATOM 2412 C C . ALA A 1 323 ? 5.809 16.656 21.562 1 98.06 323 ALA A C 1
ATOM 2414 O O . ALA A 1 323 ? 6.848 17.234 21.891 1 98.06 323 ALA A O 1
ATOM 2415 N N . GLN A 1 324 ? 5.562 15.352 21.75 1 98.06 324 GLN A N 1
ATOM 2416 C CA . GLN A 1 324 ? 6.539 14.539 22.469 1 98.06 324 GLN A CA 1
ATOM 2417 C C . GLN A 1 324 ? 7.852 14.453 21.688 1 98.06 324 GLN A C 1
ATOM 2419 O O . GLN A 1 324 ? 8.93 14.547 22.266 1 98.06 324 GLN A O 1
ATOM 2424 N N . LEU A 1 325 ? 7.754 14.328 20.438 1 98.19 325 LEU A N 1
ATOM 2425 C CA . LEU A 1 325 ? 8.938 14.195 19.594 1 98.19 325 LEU A CA 1
ATOM 2426 C C . LEU A 1 325 ? 9.727 15.5 19.562 1 98.19 325 LEU A C 1
ATOM 2428 O O . LEU A 1 325 ? 10.961 15.484 19.578 1 98.19 325 LEU A O 1
ATOM 2432 N N . VAL A 1 326 ? 9.047 16.594 19.438 1 98.38 326 VAL A N 1
ATOM 2433 C CA . VAL A 1 326 ? 9.711 17.891 19.453 1 98.38 326 VAL A CA 1
ATOM 2434 C C . VAL A 1 326 ? 10.445 18.094 20.781 1 98.38 326 VAL A C 1
ATOM 2436 O O . VAL A 1 326 ? 11.617 18.469 20.797 1 98.38 326 VAL A O 1
ATOM 2439 N N . GLN A 1 327 ? 9.812 17.75 21.859 1 98.25 327 GLN A N 1
ATOM 2440 C CA . GLN A 1 327 ? 10.414 17.906 23.172 1 98.25 327 GLN A CA 1
ATOM 2441 C C . GLN A 1 327 ? 11.672 17.047 23.312 1 98.25 327 GLN A C 1
ATOM 2443 O O . GLN A 1 327 ? 12.68 17.484 23.875 1 98.25 327 GLN A O 1
ATOM 2448 N N . ALA A 1 328 ? 11.602 15.914 22.703 1 97.88 328 ALA A N 1
ATOM 2449 C CA . ALA A 1 328 ? 12.695 14.969 22.844 1 97.88 328 ALA A CA 1
ATOM 2450 C C . ALA A 1 328 ? 13.844 15.312 21.891 1 97.88 328 ALA A C 1
ATOM 2452 O O . ALA A 1 328 ? 14.984 14.891 22.109 1 97.88 328 ALA A O 1
ATOM 2453 N N . ASN A 1 329 ? 13.57 16.188 20.812 1 97.94 329 ASN A N 1
ATOM 2454 C CA . ASN A 1 329 ? 14.562 16.219 19.734 1 97.94 329 ASN A CA 1
ATOM 2455 C C . ASN A 1 329 ? 14.859 17.656 19.312 1 97.94 329 ASN A C 1
ATOM 2457 O O . ASN A 1 329 ? 15.57 17.891 18.328 1 97.94 329 ASN A O 1
ATOM 2461 N N . TYR A 1 330 ? 14.352 18.656 20 1 96.94 330 TYR A N 1
ATOM 2462 C CA . TYR A 1 330 ? 14.469 20.047 19.547 1 96.94 330 TYR A CA 1
ATOM 2463 C C . TYR A 1 330 ? 15.922 20.516 19.578 1 96.94 330 TYR A C 1
ATOM 2465 O O . TYR A 1 330 ? 16.281 21.484 18.922 1 96.94 330 TYR A O 1
ATOM 2473 N N . GLN A 1 331 ? 16.781 19.812 20.312 1 96.19 331 GLN A N 1
ATOM 2474 C CA . GLN A 1 331 ? 18.203 20.172 20.359 1 96.19 331 GLN A CA 1
ATOM 2475 C C . GLN A 1 331 ? 18.969 19.453 19.25 1 96.19 331 GLN A C 1
ATOM 2477 O O . GLN A 1 331 ? 20.078 19.875 18.891 1 96.19 331 GLN A O 1
ATOM 2482 N N . LYS A 1 332 ? 18.438 18.375 18.766 1 95.75 332 LYS A N 1
ATOM 2483 C CA . LYS A 1 332 ? 19.094 17.562 17.75 1 95.75 332 LYS A CA 1
ATOM 2484 C C . LYS A 1 332 ? 18.781 18.062 16.344 1 95.75 332 LYS A C 1
ATOM 2486 O O . LYS A 1 332 ? 19.594 17.906 15.43 1 95.75 332 LYS A O 1
ATOM 2491 N N . PHE A 1 333 ? 17.578 18.562 16.156 1 97.19 333 PHE A N 1
ATOM 2492 C CA . PHE A 1 333 ? 17.125 19.078 14.867 1 97.19 333 PHE A CA 1
ATOM 2493 C C . PHE A 1 333 ? 16.875 20.578 14.945 1 97.19 333 PHE A C 1
ATOM 2495 O O . PHE A 1 333 ? 16.438 21.078 15.977 1 97.19 333 PHE A O 1
ATOM 2502 N N . PRO A 1 334 ? 17.172 21.234 13.898 1 96.38 334 PRO A N 1
ATOM 2503 C CA . PRO A 1 334 ? 17 22.688 13.914 1 96.38 334 PRO A CA 1
ATOM 2504 C C . PRO A 1 334 ? 15.555 23.125 13.703 1 96.38 334 PRO A C 1
ATOM 2506 O O . PRO A 1 334 ? 15.273 23.938 12.812 1 96.38 334 PRO A O 1
ATOM 2509 N N . LEU A 1 335 ? 14.656 22.703 14.57 1 96.94 335 LEU A N 1
ATOM 2510 C CA . LEU A 1 335 ? 13.227 22.953 14.422 1 96.94 335 LEU A CA 1
ATOM 2511 C C . LEU A 1 335 ? 12.914 24.438 14.547 1 96.94 335 LEU A C 1
ATOM 2513 O O . LEU A 1 335 ? 12.383 25.047 13.617 1 96.94 335 LEU A O 1
ATOM 2517 N N . ALA A 1 336 ? 13.398 25.078 15.602 1 95.69 336 ALA A N 1
ATOM 2518 C CA . ALA A 1 336 ? 13.07 26.484 15.836 1 95.69 336 ALA A CA 1
ATOM 2519 C C . ALA A 1 336 ? 13.602 27.359 14.711 1 95.69 336 ALA A C 1
ATOM 2521 O O . ALA A 1 336 ? 12.961 28.344 14.328 1 95.69 336 ALA A O 1
ATOM 2522 N N . SER A 1 337 ? 14.703 26.969 14.117 1 91.62 337 SER A N 1
ATOM 2523 C CA . SER A 1 337 ? 15.344 27.766 13.086 1 91.62 337 SER A CA 1
ATOM 2524 C C . SER A 1 337 ? 14.594 27.688 11.766 1 91.62 337 SER A C 1
ATOM 2526 O O . SER A 1 337 ? 14.828 28.5 10.859 1 91.62 337 SER A O 1
ATOM 2528 N N . CYS A 1 338 ? 13.648 26.766 11.664 1 91.94 338 CYS A N 1
ATOM 2529 C CA . CYS A 1 338 ? 12.812 26.672 10.469 1 91.94 338 CYS A CA 1
ATOM 2530 C C . CYS A 1 338 ? 11.891 27.891 10.352 1 91.94 338 CYS A C 1
ATOM 2532 O O . CYS A 1 338 ? 11.43 28.219 9.258 1 91.94 338 CYS A O 1
ATOM 2534 N N . VAL A 1 339 ? 11.539 28.391 11.57 1 94.31 339 VAL A N 1
ATOM 2535 C CA . VAL A 1 339 ? 10.742 29.609 11.555 1 94.31 339 VAL A CA 1
ATOM 2536 C C . VAL A 1 339 ? 11.602 30.797 11.117 1 94.31 339 VAL A C 1
ATOM 2538 O O . VAL A 1 339 ? 12.289 31.406 11.938 1 94.31 339 VAL A O 1
ATOM 2541 N N . THR A 1 340 ? 11.508 31.109 9.828 1 90.44 340 THR A N 1
ATOM 2542 C CA . THR A 1 340 ? 12.445 32.062 9.258 1 90.44 340 THR A CA 1
ATOM 2543 C C . THR A 1 340 ? 11.891 33.469 9.344 1 90.44 340 THR A C 1
ATOM 2545 O O . THR A 1 340 ? 12.648 34.438 9.266 1 90.44 340 THR A O 1
ATOM 2548 N N . LYS A 1 341 ? 10.594 33.594 9.398 1 94.88 341 LYS A N 1
ATOM 2549 C CA . LYS A 1 341 ? 9.977 34.906 9.492 1 94.88 341 LYS A CA 1
ATOM 2550 C C . LYS A 1 341 ? 8.688 34.844 10.312 1 94.88 341 LYS A C 1
ATOM 2552 O O . LYS A 1 341 ? 7.902 33.906 10.18 1 94.88 341 LYS A O 1
ATOM 2557 N N . THR A 1 342 ? 8.531 35.812 11.133 1 97.19 342 THR A N 1
ATOM 2558 C CA . THR A 1 342 ? 7.32 36 11.93 1 97.19 342 THR A CA 1
ATOM 2559 C C . THR A 1 342 ? 6.547 37.219 11.477 1 97.19 342 THR A C 1
ATOM 2561 O O . THR A 1 342 ? 7.145 38.25 11.164 1 97.19 342 THR A O 1
ATOM 2564 N N . TYR A 1 343 ? 5.281 37.156 11.398 1 97.94 343 TYR A N 1
ATOM 2565 C CA . TYR A 1 343 ? 4.367 38.188 10.953 1 97.94 343 TYR A CA 1
ATOM 2566 C C . TYR A 1 343 ? 3.338 38.5 12.031 1 97.94 343 TYR A C 1
ATOM 2568 O O . TYR A 1 343 ? 3.049 37.688 12.891 1 97.94 343 TYR A O 1
ATOM 2576 N N . SER A 1 344 ? 2.861 39.75 11.969 1 97.38 344 SER A N 1
ATOM 2577 C CA . SER A 1 344 ? 1.678 40.062 12.758 1 97.38 344 SER A CA 1
ATOM 2578 C C . SER A 1 344 ? 0.403 39.656 12.039 1 97.38 344 SER A C 1
ATOM 2580 O O . SER A 1 344 ? 0.444 39.25 10.875 1 97.38 344 SER A O 1
ATOM 2582 N N . LEU A 1 345 ? -0.67 39.625 12.789 1 96.44 345 LEU A N 1
ATOM 2583 C CA . LEU A 1 345 ? -1.959 39.25 12.203 1 96.44 345 LEU A CA 1
ATOM 2584 C C . LEU A 1 345 ? -2.291 40.156 11.016 1 96.44 345 LEU A C 1
ATOM 2586 O O . LEU A 1 345 ? -2.842 39.688 10.016 1 96.44 345 LEU A O 1
ATOM 2590 N N . VAL A 1 346 ? -1.933 41.469 11.07 1 94.56 346 VAL A N 1
ATOM 2591 C CA . VAL A 1 346 ? -2.234 42.438 10.023 1 94.56 346 VAL A CA 1
ATOM 2592 C C . VAL A 1 346 ? -1.353 42.156 8.805 1 94.56 346 VAL A C 1
ATOM 2594 O O . VAL A 1 346 ? -1.696 42.531 7.684 1 94.56 346 VAL A O 1
ATOM 2597 N N . GLN A 1 347 ? -0.26 41.469 9.023 1 95.38 347 GLN A N 1
ATOM 2598 C CA . GLN A 1 347 ? 0.665 41.125 7.949 1 95.38 347 GLN A CA 1
ATOM 2599 C C . GLN A 1 347 ? 0.368 39.75 7.383 1 95.38 347 GLN A C 1
ATOM 2601 O O . GLN A 1 347 ? 1.166 39.188 6.621 1 95.38 347 GLN A O 1
ATOM 2606 N N . ALA A 1 348 ? -0.743 39.188 7.801 1 93.81 348 ALA A N 1
ATOM 2607 C CA . ALA A 1 348 ? -1.051 37.781 7.438 1 93.81 348 ALA A CA 1
ATOM 2608 C C . ALA A 1 348 ? -1.067 37.625 5.922 1 93.81 348 ALA A C 1
ATOM 2610 O O . ALA A 1 348 ? -0.651 36.562 5.406 1 93.81 348 ALA A O 1
ATOM 2611 N N . GLN A 1 349 ? -1.572 38.594 5.211 1 91.81 349 GLN A N 1
ATOM 2612 C CA . GLN A 1 349 ? -1.573 38.5 3.756 1 91.81 349 GLN A CA 1
ATOM 2613 C C . GLN A 1 349 ? -0.154 38.375 3.213 1 91.81 349 GLN A C 1
ATOM 2615 O O . GLN A 1 349 ? 0.097 37.562 2.314 1 91.81 349 GLN A O 1
ATOM 2620 N N . GLN A 1 350 ? 0.69 39.219 3.734 1 94.62 350 GLN A N 1
ATOM 2621 C CA . GLN A 1 350 ? 2.088 39.125 3.32 1 94.62 350 GLN A CA 1
ATOM 2622 C C . GLN A 1 350 ? 2.67 37.75 3.627 1 94.62 350 GLN A C 1
ATOM 2624 O O . GLN A 1 350 ? 3.469 37.219 2.85 1 94.62 350 GLN A O 1
ATOM 2629 N N . ALA A 1 351 ? 2.311 37.188 4.773 1 95.75 351 ALA A N 1
ATOM 2630 C CA . ALA A 1 351 ? 2.77 35.844 5.133 1 95.75 351 ALA A CA 1
ATOM 2631 C C . ALA A 1 351 ? 2.346 34.812 4.086 1 95.75 351 ALA A C 1
ATOM 2633 O O . ALA A 1 351 ? 3.156 34 3.643 1 95.75 351 ALA A O 1
ATOM 2634 N N . LEU A 1 352 ? 1.096 34.875 3.637 1 94.25 352 LEU A N 1
ATOM 2635 C CA . LEU A 1 352 ? 0.573 33.938 2.629 1 94.25 352 LEU A CA 1
ATOM 2636 C C . LEU A 1 352 ? 1.304 34.125 1.303 1 94.25 352 LEU A C 1
ATOM 2638 O O . LEU A 1 352 ? 1.653 33.125 0.646 1 94.25 352 LEU A O 1
ATOM 2642 N N . GLU A 1 353 ? 1.59 35.375 0.945 1 93.62 353 GLU A N 1
ATOM 2643 C CA . GLU A 1 353 ? 2.299 35.656 -0.294 1 93.62 353 GLU A CA 1
ATOM 2644 C C . GLU A 1 353 ? 3.729 35.125 -0.257 1 93.62 353 GLU A C 1
ATOM 2646 O O . GLU A 1 353 ? 4.215 34.594 -1.245 1 93.62 353 GLU A O 1
ATOM 2651 N N . ASP A 1 354 ? 4.352 35.344 0.884 1 94.12 354 ASP A N 1
ATOM 2652 C CA . ASP A 1 354 ? 5.73 34.906 1.021 1 94.12 354 ASP A CA 1
ATOM 2653 C C . ASP A 1 354 ? 5.816 33.375 0.949 1 94.12 354 ASP A C 1
ATOM 2655 O O . ASP A 1 354 ? 6.738 32.844 0.343 1 94.12 354 ASP A O 1
ATOM 2659 N N . VAL A 1 355 ? 4.887 32.688 1.59 1 92.06 355 VAL A N 1
ATOM 2660 C CA . VAL A 1 355 ? 4.84 31.219 1.526 1 92.06 355 VAL A CA 1
ATOM 2661 C C . VAL A 1 355 ? 4.582 30.766 0.089 1 92.06 355 VAL A C 1
ATOM 2663 O O . VAL A 1 355 ? 5.258 29.875 -0.419 1 92.06 355 VAL A O 1
ATOM 2666 N N . ALA A 1 356 ? 3.67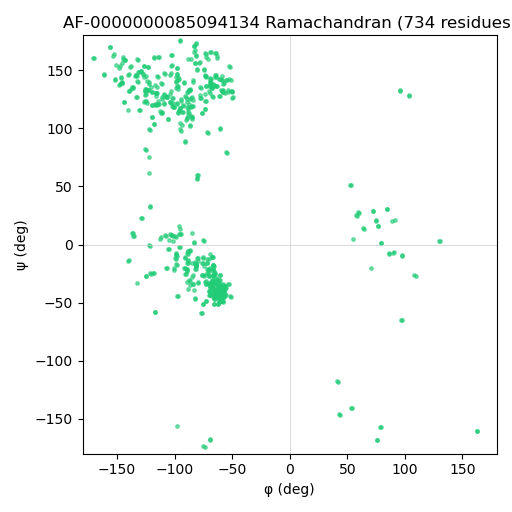8 31.391 -0.606 1 89.5 356 ALA A N 1
ATOM 2667 C CA . ALA A 1 356 ? 3.342 31.062 -1.989 1 89.5 356 ALA A CA 1
ATOM 2668 C C . ALA A 1 356 ? 4.551 31.234 -2.902 1 89.5 356 ALA A C 1
ATOM 2670 O O . ALA A 1 356 ? 4.73 30.484 -3.857 1 89.5 356 ALA A O 1
ATOM 2671 N N . ALA A 1 357 ? 5.395 32.25 -2.57 1 89.44 357 ALA A N 1
ATOM 2672 C CA . ALA A 1 357 ? 6.543 32.594 -3.408 1 89.44 357 ALA A CA 1
ATOM 2673 C C . ALA A 1 357 ? 7.762 31.75 -3.029 1 89.44 357 ALA A C 1
ATOM 2675 O O . ALA A 1 357 ? 8.805 31.828 -3.688 1 89.44 357 ALA A O 1
ATOM 2676 N N . GLY A 1 358 ? 7.613 30.984 -1.983 1 86 358 GLY A N 1
ATOM 2677 C CA . GLY A 1 358 ? 8.719 30.141 -1.549 1 86 358 GLY A CA 1
ATOM 2678 C C . GLY A 1 358 ? 9.844 30.922 -0.903 1 86 358 GLY A C 1
ATOM 2679 O O . GLY A 1 358 ? 11 30.5 -0.933 1 86 358 GLY A O 1
ATOM 2680 N N . LYS A 1 359 ? 9.539 32.031 -0.295 1 87.81 359 LYS A N 1
ATOM 2681 C CA . LYS A 1 359 ? 10.547 32.906 0.272 1 87.81 359 LYS A CA 1
ATOM 2682 C C . LYS A 1 359 ? 10.875 32.531 1.712 1 87.81 359 LYS A C 1
ATOM 2684 O O . LYS A 1 359 ? 11.875 33 2.271 1 87.81 359 LYS A O 1
ATOM 2689 N N . VAL A 1 360 ? 9.992 31.734 2.268 1 88.69 360 VAL A N 1
ATOM 2690 C CA . VAL A 1 360 ? 10.156 31.344 3.664 1 88.69 360 VAL A CA 1
ATOM 2691 C C . VAL A 1 360 ? 10.062 29.828 3.795 1 88.69 360 VAL A C 1
ATOM 2693 O O . VAL A 1 360 ? 9.398 29.172 2.986 1 88.69 360 VAL A O 1
ATOM 2696 N N . VAL A 1 361 ? 10.766 29.266 4.754 1 86.25 361 VAL A N 1
ATOM 2697 C CA . VAL A 1 361 ? 10.625 27.844 5.059 1 86.25 361 VAL A CA 1
ATOM 2698 C C . VAL A 1 361 ? 9.336 27.609 5.844 1 86.25 361 VAL A C 1
ATOM 2700 O O . VAL A 1 361 ? 8.445 26.891 5.391 1 86.25 361 VAL A O 1
ATOM 2703 N N . LYS A 1 362 ? 9.266 28.266 6.984 1 92.75 362 LYS A N 1
ATOM 2704 C CA . LYS A 1 362 ? 8.047 28.297 7.793 1 92.75 362 LYS A CA 1
ATOM 2705 C C . LYS A 1 362 ? 7.703 29.734 8.195 1 92.75 362 LYS A C 1
ATOM 2707 O O . LYS A 1 362 ? 8.5 30.406 8.852 1 92.75 362 LYS A O 1
ATOM 2712 N N . ALA A 1 363 ? 6.59 30.188 7.703 1 96 363 ALA A N 1
ATOM 2713 C CA . ALA A 1 363 ? 6.039 31.453 8.164 1 96 363 ALA A CA 1
ATOM 2714 C C . ALA A 1 363 ? 5.156 31.266 9.398 1 96 363 ALA A C 1
ATOM 2716 O O . ALA A 1 363 ? 4.379 30.312 9.461 1 96 363 ALA A O 1
ATOM 2717 N N . VAL A 1 364 ? 5.359 32.125 10.391 1 98 364 VAL A N 1
ATOM 2718 C CA . VAL A 1 364 ? 4.555 32.062 11.609 1 98 364 VAL A CA 1
ATOM 2719 C C . VAL A 1 364 ? 3.918 33.406 11.883 1 98 364 VAL A C 1
ATOM 2721 O O . VAL A 1 364 ? 4.566 34.438 11.719 1 98 364 VAL A O 1
ATOM 2724 N N . ILE A 1 365 ? 2.678 33.406 12.156 1 98 365 ILE A N 1
ATOM 2725 C CA . ILE A 1 365 ? 1.969 34.594 12.57 1 98 365 ILE A CA 1
ATOM 2726 C C . ILE A 1 365 ? 1.904 34.688 14.094 1 98 365 ILE A C 1
ATOM 2728 O O . ILE A 1 365 ? 1.558 33.688 14.75 1 98 365 ILE A O 1
ATOM 2732 N N . ASP A 1 366 ? 2.35 35.688 14.656 1 97.94 366 ASP A N 1
ATOM 2733 C CA . ASP A 1 366 ? 2.115 36.031 16.047 1 97.94 366 ASP A CA 1
ATOM 2734 C C . ASP A 1 366 ? 0.93 36.969 16.203 1 97.94 366 ASP A C 1
ATOM 2736 O O . ASP A 1 366 ? 1.086 38.188 16.078 1 97.94 366 ASP A O 1
ATOM 2740 N N . PRO A 1 367 ? -0.22 36.375 16.531 1 97.06 367 PRO A N 1
ATOM 2741 C CA . PRO A 1 367 ? -1.425 37.219 16.547 1 97.06 367 PRO A CA 1
ATOM 2742 C C . PRO A 1 367 ? -1.398 38.281 17.656 1 97.06 367 PRO A C 1
ATOM 2744 O O . PRO A 1 367 ? -2.229 39.188 17.656 1 97.06 367 PRO A O 1
ATOM 2747 N N . GLN A 1 368 ? -0.468 38.188 18.562 1 96.06 368 GLN A N 1
ATOM 2748 C CA . GLN A 1 368 ? -0.404 39.125 19.672 1 96.06 368 GLN A CA 1
ATOM 2749 C C . GLN A 1 368 ? 0.475 40.344 19.344 1 96.06 368 GLN A C 1
ATOM 2751 O O . GLN A 1 368 ? 0.517 41.312 20.094 1 96.06 368 GLN A O 1
ATOM 2756 N N . ALA A 1 369 ? 1.135 40.25 18.312 1 92.69 369 ALA A N 1
ATOM 2757 C CA . ALA A 1 369 ? 2.053 41.312 17.906 1 92.69 369 ALA A CA 1
ATOM 2758 C C . ALA A 1 369 ? 1.307 42.438 17.203 1 92.69 369 ALA A C 1
ATOM 2760 O O . ALA A 1 369 ? 0.259 42.219 16.594 1 92.69 369 ALA A O 1
ATOM 2761 N N . MET B 1 1 ? 24.828 -51 -15.539 1 39.91 1 MET B N 1
ATOM 2762 C CA . MET B 1 1 ? 24.594 -49.969 -16.562 1 39.91 1 MET B CA 1
ATOM 2763 C C . MET B 1 1 ? 23.344 -49.156 -16.25 1 39.91 1 MET B C 1
ATOM 2765 O O . MET B 1 1 ? 22.234 -49.719 -16.219 1 39.91 1 MET B O 1
ATOM 2769 N N . SER B 1 2 ? 23.219 -48.25 -15.289 1 50.44 2 SER B N 1
ATOM 2770 C CA . SER B 1 2 ? 22.125 -47.719 -14.5 1 50.44 2 SER B CA 1
ATOM 2771 C C . SER B 1 2 ? 21 -47.188 -15.398 1 50.44 2 SER B C 1
ATOM 2773 O O . SER B 1 2 ? 21.203 -46.25 -16.172 1 50.44 2 SER B O 1
ATOM 2775 N N . SER B 1 3 ? 20.094 -47.938 -16 1 71.88 3 SER B N 1
ATOM 2776 C CA . SER B 1 3 ? 19.188 -47.844 -17.141 1 71.88 3 SER B CA 1
ATOM 2777 C C . SER B 1 3 ? 18.203 -46.719 -16.984 1 71.88 3 SER B C 1
ATOM 2779 O O . SER B 1 3 ? 17.672 -46.469 -15.898 1 71.88 3 SER B O 1
ATOM 2781 N N . GLY B 1 4 ? 18.359 -45.531 -17.594 1 87.44 4 GLY B N 1
ATOM 2782 C CA . GLY B 1 4 ? 17.5 -44.344 -17.625 1 87.44 4 GLY B CA 1
ATOM 2783 C C . GLY B 1 4 ? 16.078 -44.656 -18.016 1 87.44 4 GLY B C 1
ATOM 2784 O O . GLY B 1 4 ? 15.773 -45.781 -18.438 1 87.44 4 GLY B O 1
ATOM 2785 N N . ILE B 1 5 ? 15.148 -43.906 -17.609 1 93.38 5 ILE B N 1
ATOM 2786 C CA . ILE B 1 5 ? 13.727 -44.031 -17.906 1 93.38 5 ILE B CA 1
ATOM 2787 C C . ILE B 1 5 ? 13.391 -43.25 -19.156 1 93.38 5 ILE B C 1
ATOM 2789 O O . ILE B 1 5 ? 13.75 -42.062 -19.266 1 93.38 5 ILE B O 1
ATOM 2793 N N . LYS B 1 6 ? 12.734 -43.906 -20.141 1 94.75 6 LYS B N 1
ATOM 2794 C CA . LYS B 1 6 ? 12.266 -43.188 -21.297 1 94.75 6 LYS B CA 1
ATOM 2795 C C . LYS B 1 6 ? 11.125 -42.219 -20.922 1 94.75 6 LYS B C 1
ATOM 2797 O O . LYS B 1 6 ? 10.25 -42.594 -20.141 1 94.75 6 LYS B O 1
ATOM 2802 N N . SER B 1 7 ? 11.211 -41.062 -21.422 1 95.12 7 SER B N 1
ATOM 2803 C CA . SER B 1 7 ? 10.227 -40.031 -21.094 1 95.12 7 SER B CA 1
ATOM 2804 C C . SER B 1 7 ? 9.977 -39.094 -22.266 1 95.12 7 SER B C 1
ATOM 2806 O O . SER B 1 7 ? 10.906 -38.75 -23 1 95.12 7 SER B O 1
ATOM 2808 N N . LYS B 1 8 ? 8.719 -38.75 -22.453 1 96 8 LYS B N 1
ATOM 2809 C CA . LYS B 1 8 ? 8.352 -37.719 -23.422 1 96 8 LYS B CA 1
ATOM 2810 C C . LYS B 1 8 ? 8.172 -36.375 -22.75 1 96 8 LYS B C 1
ATOM 2812 O O . LYS B 1 8 ? 7.672 -36.312 -21.609 1 96 8 LYS B O 1
ATOM 2817 N N . SER B 1 9 ? 8.594 -35.312 -23.391 1 95.81 9 SER B N 1
ATOM 2818 C CA . SER B 1 9 ? 8.414 -33.938 -22.922 1 95.81 9 SER B CA 1
ATOM 2819 C C . SER B 1 9 ? 7.895 -33.031 -24.047 1 95.81 9 SER B C 1
ATOM 2821 O O . SER B 1 9 ? 8.18 -33.25 -25.219 1 95.81 9 SER B O 1
ATOM 2823 N N . LEU B 1 10 ? 7.098 -32.125 -23.672 1 95.69 10 LEU B N 1
ATOM 2824 C CA . LEU B 1 10 ? 6.668 -31.078 -24.609 1 95.69 10 LEU B CA 1
ATOM 2825 C C . LEU B 1 10 ? 7.641 -29.906 -24.625 1 95.69 10 LEU B C 1
ATOM 2827 O O . LEU B 1 10 ? 7.805 -29.219 -23.609 1 95.69 10 LEU B O 1
ATOM 2831 N N . VAL B 1 11 ? 8.195 -29.625 -25.781 1 95.19 11 VAL B N 1
ATOM 2832 C CA . VAL B 1 11 ? 9.242 -28.625 -25.922 1 95.19 11 VAL B CA 1
ATOM 2833 C C . VAL B 1 11 ? 8.742 -27.453 -26.766 1 95.19 11 VAL B C 1
ATOM 2835 O O . VAL B 1 11 ? 8.219 -27.672 -27.875 1 95.19 11 VAL B O 1
ATOM 2838 N N . LEU B 1 12 ? 8.82 -26.312 -26.203 1 93.94 12 LEU B N 1
ATOM 2839 C CA . LEU B 1 12 ? 8.656 -25.078 -26.969 1 93.94 12 LEU B CA 1
ATOM 2840 C C . LEU B 1 12 ? 9.992 -24.609 -27.531 1 93.94 12 LEU B C 1
ATOM 2842 O O . LEU B 1 12 ? 10.891 -24.234 -26.781 1 93.94 12 LEU B O 1
ATOM 2846 N N . THR B 1 13 ? 10.156 -24.672 -28.812 1 88.88 13 THR B N 1
ATOM 2847 C CA . THR B 1 13 ? 11.445 -24.438 -29.453 1 88.88 13 THR B CA 1
ATOM 2848 C C . THR B 1 13 ? 11.703 -22.953 -29.656 1 88.88 13 THR B C 1
ATOM 2850 O O . THR B 1 13 ? 12.852 -22.5 -29.641 1 88.88 13 THR B O 1
ATOM 2853 N N . SER B 1 14 ? 10.781 -22.141 -30 1 80.31 14 SER B N 1
ATOM 2854 C CA . SER B 1 14 ? 10.805 -20.688 -30.125 1 80.31 14 SER B CA 1
ATOM 2855 C C . SER B 1 14 ? 9.422 -20.094 -29.859 1 80.31 14 SER B C 1
ATOM 2857 O O . SER B 1 14 ? 8.414 -20.781 -29.938 1 80.31 14 SER B O 1
ATOM 2859 N N . PRO B 1 15 ? 9.562 -18.75 -29.406 1 67.25 15 PRO B N 1
ATOM 2860 C CA . PRO B 1 15 ? 8.234 -18.125 -29.281 1 67.25 15 PRO B CA 1
ATOM 2861 C C . PRO B 1 15 ? 7.461 -18.125 -30.594 1 67.25 15 PRO B C 1
ATOM 2863 O O . PRO B 1 15 ? 8.047 -17.922 -31.672 1 67.25 15 PRO B O 1
ATOM 2866 N N . GLU B 1 16 ? 6.094 -18.281 -30.484 1 63.78 16 GLU B N 1
ATOM 2867 C CA . GLU B 1 16 ? 5.188 -18.359 -31.625 1 63.78 16 GLU B CA 1
ATOM 2868 C C . GLU B 1 16 ? 5.605 -19.469 -32.594 1 63.78 16 GLU B C 1
ATOM 2870 O O . GLU B 1 16 ? 5.164 -19.484 -33.75 1 63.78 16 GLU B O 1
ATOM 2875 N N . ARG B 1 17 ? 6.676 -20.156 -32.062 1 70 17 ARG B N 1
ATOM 2876 C CA . ARG B 1 17 ? 7.117 -21.188 -33 1 70 17 ARG B CA 1
ATOM 2877 C C . ARG B 1 17 ? 6.523 -22.547 -32.625 1 70 17 ARG B C 1
ATOM 2879 O O . ARG B 1 17 ? 5.5 -22.609 -31.938 1 70 17 ARG B O 1
ATOM 2886 N N . SER B 1 18 ? 7.008 -23.719 -32.938 1 79.06 18 SER B N 1
ATOM 2887 C CA . SER B 1 18 ? 6.531 -25.094 -33 1 79.06 18 SER B CA 1
ATOM 2888 C C . SER B 1 18 ? 6.723 -25.828 -31.688 1 79.06 18 SER B C 1
ATOM 2890 O O . SER B 1 18 ? 7.688 -25.562 -30.953 1 79.06 18 SER B O 1
ATOM 2892 N N . LEU B 1 19 ? 5.559 -26.391 -31.172 1 91.88 19 LEU B N 1
ATOM 2893 C CA . LEU B 1 19 ? 5.598 -27.375 -30.094 1 91.88 19 LEU B CA 1
ATOM 2894 C C . LEU B 1 19 ? 5.98 -28.75 -30.625 1 91.88 19 LEU B C 1
ATOM 2896 O O . LEU B 1 19 ? 5.496 -29.172 -31.672 1 91.88 19 LEU B O 1
ATOM 2900 N N . GLU B 1 20 ? 6.914 -29.281 -30 1 92.69 20 GLU B N 1
ATOM 2901 C CA . GLU B 1 20 ? 7.27 -30.625 -30.422 1 92.69 20 GLU B CA 1
ATOM 2902 C C . GLU B 1 20 ? 7.434 -31.547 -29.219 1 92.69 20 GLU B C 1
ATOM 2904 O O . GLU B 1 20 ? 7.875 -31.125 -28.156 1 92.69 20 GLU B O 1
ATOM 2909 N N . ILE B 1 21 ? 7.07 -32.812 -29.359 1 94.44 21 ILE B N 1
ATOM 2910 C CA . ILE B 1 21 ? 7.324 -33.844 -28.375 1 94.44 21 ILE B CA 1
ATOM 2911 C C . ILE B 1 21 ? 8.727 -34.406 -28.562 1 94.44 21 ILE B C 1
ATOM 2913 O O . ILE B 1 21 ? 9.094 -34.812 -29.656 1 94.44 21 ILE B O 1
ATOM 2917 N N . ARG B 1 22 ? 9.453 -34.344 -27.516 1 94.19 22 ARG B N 1
ATOM 2918 C CA . ARG B 1 22 ? 10.797 -34.906 -27.547 1 94.19 22 ARG B CA 1
ATOM 2919 C C . ARG B 1 22 ? 10.93 -36.094 -26.578 1 94.19 22 ARG B C 1
ATOM 2921 O O . ARG B 1 22 ? 10.398 -36.062 -25.469 1 94.19 22 ARG B O 1
ATOM 2928 N N . GLU B 1 23 ? 11.57 -37.094 -27.125 1 94.25 23 GLU B N 1
ATOM 2929 C CA . GLU B 1 23 ? 11.883 -38.219 -26.266 1 94.25 23 GLU B CA 1
ATOM 2930 C C . GLU B 1 23 ? 13.258 -38.062 -25.625 1 94.25 23 GLU B C 1
ATOM 2932 O O . GLU B 1 23 ? 14.195 -37.594 -26.266 1 94.25 23 GLU B O 1
ATOM 2937 N N . ARG B 1 24 ? 13.281 -38.438 -24.375 1 91.69 24 ARG B N 1
ATOM 2938 C CA . ARG B 1 24 ? 14.547 -38.406 -23.656 1 91.69 24 ARG B CA 1
ATOM 2939 C C . ARG B 1 24 ? 14.688 -39.56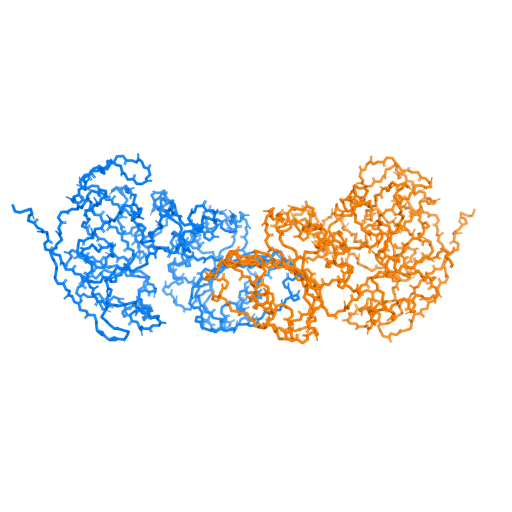2 -22.703 1 91.69 24 ARG B C 1
ATOM 2941 O O . ARG B 1 24 ? 13.703 -40.25 -22.391 1 91.69 24 ARG B O 1
ATOM 2948 N N . VAL B 1 25 ? 15.914 -39.844 -22.359 1 93.38 25 VAL B N 1
ATOM 2949 C CA . VAL B 1 25 ? 16.203 -40.844 -21.312 1 93.38 25 VAL B CA 1
ATOM 2950 C C . VAL B 1 25 ? 16.547 -40.125 -20.016 1 93.38 25 VAL B C 1
ATOM 2952 O O . VAL B 1 25 ? 17.516 -39.344 -19.953 1 93.38 25 VAL B O 1
ATOM 2955 N N . VAL B 1 26 ? 15.75 -40.344 -18.984 1 95.5 26 VAL B N 1
ATOM 2956 C CA . VAL B 1 26 ? 15.953 -39.719 -17.688 1 95.5 26 VAL B CA 1
ATOM 2957 C C . VAL B 1 26 ? 16.875 -40.562 -16.828 1 95.5 26 VAL B C 1
ATOM 2959 O O . VAL B 1 26 ? 16.562 -41.719 -16.5 1 95.5 26 VAL B O 1
ATOM 2962 N N . PRO B 1 27 ? 18 -40.062 -16.469 1 94.69 27 PRO B N 1
ATOM 2963 C CA . PRO B 1 27 ? 18.906 -40.812 -15.625 1 94.69 27 PRO B CA 1
ATOM 2964 C C . PRO B 1 27 ? 18.422 -40.969 -14.188 1 94.69 27 PRO B C 1
ATOM 2966 O O . PRO B 1 27 ? 17.484 -40.281 -13.781 1 94.69 27 PRO B O 1
ATOM 2969 N N . PRO B 1 28 ? 19 -42 -13.516 1 95.56 28 PRO B N 1
ATOM 2970 C CA . PRO B 1 28 ? 18.734 -42 -12.078 1 95.56 28 PRO B CA 1
ATOM 2971 C C . PRO B 1 28 ? 19.031 -40.656 -11.414 1 95.56 28 PRO B C 1
ATOM 2973 O O . PRO B 1 28 ? 19.984 -39.969 -11.805 1 95.56 28 PRO B O 1
ATOM 2976 N N . PRO B 1 29 ? 18.172 -40.281 -10.461 1 96.56 29 PRO B N 1
ATOM 2977 C CA . PRO B 1 29 ? 18.391 -38.969 -9.852 1 96.56 29 PRO B CA 1
ATOM 2978 C C . PRO B 1 29 ? 19.703 -38.875 -9.102 1 96.56 29 PRO B C 1
ATOM 2980 O O . PRO B 1 29 ? 20.094 -39.781 -8.391 1 96.56 29 PRO B O 1
ATOM 2983 N N . SER B 1 30 ? 20.406 -37.719 -9.312 1 95.56 30 SER B N 1
ATOM 2984 C CA . SER B 1 30 ? 21.609 -37.406 -8.547 1 95.56 30 SER B CA 1
ATOM 2985 C C . SER B 1 30 ? 21.297 -37.219 -7.066 1 95.56 30 SER B C 1
ATOM 2987 O O . SER B 1 30 ? 20.125 -37.125 -6.688 1 95.56 30 SER B O 1
ATOM 2989 N N . PRO B 1 31 ? 22.344 -37.25 -6.258 1 96.81 31 PRO B N 1
ATOM 2990 C CA . PRO B 1 31 ? 22.094 -37 -4.84 1 96.81 31 PRO B CA 1
ATOM 2991 C C . PRO B 1 31 ? 21.266 -35.719 -4.605 1 96.81 31 PRO B C 1
ATOM 2993 O O . PRO B 1 31 ? 21.531 -34.688 -5.211 1 96.81 31 PRO B O 1
ATOM 2996 N N . GLY B 1 32 ? 20.203 -35.844 -3.75 1 96.56 32 GLY B N 1
ATOM 2997 C CA . GLY B 1 32 ? 19.359 -34.719 -3.414 1 96.56 32 GLY B CA 1
ATOM 2998 C C . GLY B 1 32 ? 18.234 -34.5 -4.41 1 96.56 32 GLY B C 1
ATOM 2999 O O . GLY B 1 32 ? 17.312 -33.719 -4.156 1 96.56 32 GLY B O 1
ATOM 3000 N N . CYS B 1 33 ? 18.25 -35.219 -5.488 1 97 33 CYS B N 1
ATOM 3001 C CA . CYS B 1 33 ? 17.234 -35.094 -6.523 1 97 33 CYS B CA 1
ATOM 3002 C C . CYS B 1 33 ? 16.234 -36.219 -6.453 1 97 33 CYS B C 1
ATOM 3004 O O . CYS B 1 33 ? 16.484 -37.25 -5.801 1 97 33 CYS B O 1
ATOM 3006 N N . ILE B 1 34 ? 15.117 -36.062 -7.082 1 98 34 ILE B N 1
ATOM 3007 C CA . ILE B 1 34 ? 14.133 -37.125 -7.152 1 98 34 ILE B CA 1
ATOM 3008 C C . ILE B 1 34 ? 13.508 -37.156 -8.547 1 98 34 ILE B C 1
ATOM 3010 O O . ILE B 1 34 ? 13.383 -36.125 -9.203 1 98 34 ILE B O 1
ATOM 3014 N N . ASN B 1 35 ? 13.172 -38.312 -9.016 1 98 35 ASN B N 1
ATOM 3015 C CA . ASN B 1 35 ? 12.391 -38.5 -10.227 1 98 35 ASN B CA 1
ATOM 3016 C C . ASN B 1 35 ? 10.914 -38.719 -9.914 1 98 35 ASN B C 1
ATOM 3018 O O . ASN B 1 35 ? 10.578 -39.469 -9 1 98 35 ASN B O 1
ATOM 3022 N N . ILE B 1 36 ? 10.109 -38.031 -10.641 1 97.94 36 ILE B N 1
ATOM 3023 C CA . ILE B 1 36 ? 8.672 -38 -10.398 1 97.94 36 ILE B CA 1
ATOM 3024 C C . ILE B 1 36 ? 7.926 -38.375 -11.672 1 97.94 36 ILE B C 1
ATOM 3026 O O . ILE B 1 36 ? 8.273 -37.938 -12.766 1 97.94 36 ILE B O 1
ATOM 3030 N N . GLU B 1 37 ? 7.027 -39.312 -11.562 1 98.38 37 GLU B N 1
ATOM 3031 C CA . GLU B 1 37 ? 6.035 -39.531 -12.617 1 98.38 37 GLU B CA 1
ATOM 3032 C C . GLU B 1 37 ? 4.945 -38.438 -12.555 1 98.38 37 GLU B C 1
ATOM 3034 O O . GLU B 1 37 ? 4.16 -38.406 -11.602 1 98.38 37 GLU B O 1
ATOM 3039 N N . VAL B 1 38 ? 4.891 -37.594 -13.562 1 98.38 38 VAL B N 1
ATOM 3040 C CA . VAL B 1 38 ? 3.93 -36.5 -13.516 1 98.38 38 VAL B CA 1
ATOM 3041 C C . VAL B 1 38 ? 2.521 -37.031 -13.75 1 98.38 38 VAL B C 1
ATOM 3043 O O . VAL B 1 38 ? 2.266 -37.719 -14.75 1 98.38 38 VAL B O 1
ATOM 3046 N N . LEU B 1 39 ? 1.657 -36.75 -12.805 1 98.19 39 LEU B N 1
ATOM 3047 C CA . LEU B 1 39 ? 0.289 -37.25 -12.867 1 98.19 39 LEU B CA 1
ATOM 3048 C C . LEU B 1 39 ? -0.654 -36.188 -13.414 1 98.19 39 LEU B C 1
ATOM 3050 O O . LEU B 1 39 ? -1.573 -36.5 -14.172 1 98.19 39 LEU B O 1
ATOM 3054 N N . ARG B 1 40 ? -0.548 -35 -12.977 1 98.19 40 ARG B N 1
ATOM 3055 C CA . ARG B 1 40 ? -1.321 -33.844 -13.422 1 98.19 40 ARG B CA 1
ATOM 3056 C C . ARG B 1 40 ? -0.414 -32.656 -13.688 1 98.19 40 ARG B C 1
ATOM 3058 O O . ARG B 1 40 ? 0.439 -32.312 -12.859 1 98.19 40 ARG B O 1
ATOM 3065 N N . ALA B 1 41 ? -0.526 -32.094 -14.844 1 98.19 41 ALA B N 1
ATOM 3066 C CA . ALA B 1 41 ? 0.131 -30.828 -15.211 1 98.19 41 ALA B CA 1
ATOM 3067 C C . ALA B 1 41 ? -0.892 -29.766 -15.594 1 98.19 41 ALA B C 1
ATOM 3069 O O . ALA B 1 41 ? -1.539 -29.859 -16.641 1 98.19 41 ALA B O 1
ATOM 3070 N N . GLY B 1 42 ? -1.014 -28.766 -14.727 1 97.12 42 GLY B N 1
ATOM 3071 C CA . GLY B 1 42 ? -1.955 -27.688 -15.016 1 97.12 42 GLY B CA 1
ATOM 3072 C C . GLY B 1 42 ? -1.48 -26.766 -16.125 1 97.12 42 GLY B C 1
ATOM 3073 O O . GLY B 1 42 ? -0.283 -26.5 -16.25 1 97.12 42 GLY B O 1
ATOM 3074 N N . VAL B 1 43 ? -2.414 -26.312 -16.906 1 96.25 43 VAL B N 1
ATOM 3075 C CA . VAL B 1 43 ? -2.102 -25.297 -17.922 1 96.25 43 VAL B CA 1
ATOM 3076 C C . VAL B 1 43 ? -2.398 -23.906 -17.375 1 96.25 43 VAL B C 1
ATOM 3078 O O . VAL B 1 43 ? -3.539 -23.594 -17.016 1 96.25 43 VAL B O 1
ATOM 3081 N N . CYS B 1 44 ? -1.404 -23.109 -17.266 1 93.06 44 CYS B N 1
ATOM 3082 C CA . CYS B 1 44 ? -1.515 -21.75 -16.734 1 93.06 44 CYS B CA 1
ATOM 3083 C C . CYS B 1 44 ? -1.62 -20.734 -17.859 1 93.06 44 CYS B C 1
ATOM 3085 O O . CYS B 1 44 ? -1.162 -20.984 -18.969 1 93.06 44 CYS B O 1
ATOM 3087 N N . GLY B 1 45 ? -2.283 -19.594 -17.578 1 88.94 45 GLY B N 1
ATOM 3088 C CA . GLY B 1 45 ? -2.287 -18.5 -18.547 1 88.94 45 GLY B CA 1
ATOM 3089 C C . GLY B 1 45 ? -0.895 -18.094 -19 1 88.94 45 GLY B C 1
ATOM 3090 O O . GLY B 1 45 ? -0.692 -17.719 -20.156 1 88.94 45 GLY B O 1
ATOM 3091 N N . THR B 1 46 ? 0.034 -18.172 -18.156 1 88.31 46 THR B N 1
ATOM 3092 C CA . THR B 1 46 ? 1.417 -17.844 -18.484 1 88.31 46 THR B CA 1
ATOM 3093 C C . THR B 1 46 ? 1.953 -18.766 -19.562 1 88.31 46 THR B C 1
ATOM 3095 O O . THR B 1 46 ? 2.752 -18.344 -20.406 1 88.31 46 THR B O 1
ATOM 3098 N N . ASP B 1 47 ? 1.578 -20.016 -19.562 1 91.44 47 ASP B N 1
ATOM 3099 C CA . ASP B 1 47 ? 1.992 -20.938 -20.609 1 91.44 47 ASP B CA 1
ATOM 3100 C C . ASP B 1 47 ? 1.497 -20.484 -21.984 1 91.44 47 ASP B C 1
ATOM 3102 O O . ASP B 1 47 ? 2.219 -20.578 -22.984 1 91.44 47 ASP B O 1
ATOM 3106 N N . VAL B 1 48 ? 0.275 -20 -21.984 1 90.5 48 VAL B N 1
ATOM 3107 C CA . VAL B 1 48 ? -0.322 -19.5 -23.219 1 90.5 48 VAL B CA 1
ATOM 3108 C C . VAL B 1 48 ? 0.464 -18.297 -23.719 1 90.5 48 VAL B C 1
ATOM 3110 O O . VAL B 1 48 ? 0.754 -18.188 -24.906 1 90.5 48 VAL B O 1
ATOM 3113 N N . HIS B 1 49 ? 0.783 -17.438 -22.781 1 86.94 49 HIS B N 1
ATOM 3114 C CA . HIS B 1 49 ? 1.561 -16.266 -23.156 1 86.94 49 HIS B CA 1
ATOM 3115 C C . HIS B 1 49 ? 2.926 -16.656 -23.719 1 86.94 49 HIS B C 1
ATOM 3117 O O . HIS B 1 49 ? 3.41 -16.047 -24.672 1 86.94 49 HIS B O 1
ATOM 3123 N N . LEU B 1 50 ? 3.564 -17.609 -23.125 1 87.25 50 LEU B N 1
ATOM 3124 C CA . LEU B 1 50 ? 4.848 -18.109 -23.609 1 87.25 50 LEU B CA 1
ATOM 3125 C C . LEU B 1 50 ? 4.695 -18.719 -25 1 87.25 50 LEU B C 1
ATOM 3127 O O . LEU B 1 50 ? 5.496 -18.438 -25.906 1 87.25 50 LEU B O 1
ATOM 3131 N N . TRP B 1 51 ? 3.701 -19.469 -25.094 1 90.31 51 TRP B N 1
ATOM 3132 C CA . TRP B 1 51 ? 3.412 -20.141 -26.359 1 90.31 51 TRP B CA 1
ATOM 3133 C C . TRP B 1 51 ? 3.174 -19.125 -27.484 1 90.31 51 TRP B C 1
ATOM 3135 O O . TRP B 1 51 ? 3.633 -19.312 -28.609 1 90.31 51 TRP B O 1
ATOM 3145 N N . LYS B 1 52 ? 2.57 -17.984 -27.109 1 88.31 52 LYS B N 1
ATOM 3146 C CA . LYS B 1 52 ? 2.254 -16.953 -28.094 1 88.31 52 LYS B CA 1
ATOM 3147 C C . LYS B 1 52 ? 3.477 -16.078 -28.375 1 88.31 52 LYS B C 1
ATOM 3149 O O . LYS B 1 52 ? 3.494 -15.336 -29.359 1 88.31 52 LYS B O 1
ATOM 3154 N N . GLY B 1 53 ? 4.441 -16.156 -27.547 1 85.94 53 GLY B N 1
ATOM 3155 C CA . GLY B 1 53 ? 5.66 -15.383 -27.766 1 85.94 53 GLY B CA 1
ATOM 3156 C C . GLY B 1 53 ? 5.637 -14.023 -27.109 1 85.94 53 GLY B C 1
ATOM 3157 O O . GLY B 1 53 ? 6.344 -13.102 -27.531 1 85.94 53 GLY B O 1
ATOM 3158 N N . ASP B 1 54 ? 4.773 -13.883 -26.094 1 79.5 54 ASP B N 1
ATOM 3159 C CA . ASP B 1 54 ? 4.645 -12.594 -25.406 1 79.5 54 ASP B CA 1
ATOM 3160 C C . ASP B 1 54 ? 5.871 -12.305 -24.547 1 79.5 54 ASP B C 1
ATOM 3162 O O . ASP B 1 54 ? 6.105 -11.156 -24.156 1 79.5 54 ASP B O 1
ATOM 3166 N N . GLN B 1 55 ? 6.676 -13.273 -24.266 1 78.31 55 GLN B N 1
ATOM 3167 C CA . GLN B 1 55 ? 7.914 -13.141 -23.5 1 78.31 55 GLN B CA 1
ATOM 3168 C C . GLN B 1 55 ? 9.07 -13.859 -24.188 1 78.31 55 GLN B C 1
ATOM 3170 O O . GLN B 1 55 ? 8.891 -14.953 -24.734 1 78.31 55 GLN B O 1
ATOM 3175 N N . PRO B 1 56 ? 10.156 -13.203 -24.094 1 80.94 56 PRO B N 1
ATOM 3176 C CA . PRO B 1 56 ? 11.32 -13.883 -24.672 1 80.94 56 PRO B CA 1
ATOM 3177 C C . PRO B 1 56 ? 11.742 -15.109 -23.859 1 80.94 56 PRO B C 1
ATOM 3179 O O . PRO B 1 56 ? 11.641 -15.109 -22.625 1 80.94 56 PRO B O 1
ATOM 3182 N N . LEU B 1 57 ? 12.188 -16.156 -24.578 1 84.94 57 LEU B N 1
ATOM 3183 C CA . LEU B 1 57 ? 12.695 -17.375 -23.953 1 84.94 57 LEU B CA 1
ATOM 3184 C C . LEU B 1 57 ? 14.203 -17.484 -24.109 1 84.94 57 LEU B C 1
ATOM 3186 O O . LEU B 1 57 ? 14.766 -17.016 -25.109 1 84.94 57 LEU B O 1
ATOM 3190 N N . PRO B 1 58 ? 14.883 -18.047 -23.172 1 84.5 58 PRO B N 1
ATOM 3191 C CA . PRO B 1 58 ? 16.328 -18.219 -23.281 1 84.5 58 PRO B CA 1
ATOM 3192 C C . PRO B 1 58 ? 16.734 -19.281 -24.297 1 84.5 58 PRO B C 1
ATOM 3194 O O . PRO B 1 58 ? 17.906 -19.375 -24.672 1 84.5 58 PRO B O 1
ATOM 3197 N N . GLY B 1 59 ? 15.898 -20.062 -24.781 1 87 59 GLY B N 1
ATOM 3198 C CA . GLY B 1 59 ? 16.031 -21.188 -25.703 1 87 59 GLY B CA 1
ATOM 3199 C C . GLY B 1 59 ? 14.82 -22.109 -25.703 1 87 59 GLY B C 1
ATOM 3200 O O . GLY B 1 59 ? 13.719 -21.688 -25.328 1 87 59 GLY B O 1
ATOM 3201 N N . SER B 1 60 ? 15.141 -23.312 -26.203 1 91.5 60 SER B N 1
ATOM 3202 C CA . SER B 1 60 ? 14.055 -24.281 -26.141 1 91.5 60 SER B CA 1
ATOM 3203 C C . SER B 1 60 ? 13.781 -24.703 -24.688 1 91.5 60 SER B C 1
ATOM 3205 O O . SER B 1 60 ? 14.711 -24.984 -23.938 1 91.5 60 SER B O 1
ATOM 3207 N N . VAL B 1 61 ? 12.555 -24.672 -24.359 1 93.06 61 VAL B N 1
ATOM 3208 C CA . VAL B 1 61 ? 12.211 -25 -22.984 1 93.06 61 VAL B CA 1
ATOM 3209 C C . VAL B 1 61 ? 11.133 -26.078 -22.969 1 93.06 61 VAL B C 1
ATOM 3211 O O . VAL B 1 61 ? 10.336 -26.188 -23.891 1 93.06 61 VAL B O 1
ATOM 3214 N N . VAL B 1 62 ? 11.211 -26.938 -21.922 1 94.38 62 VAL B N 1
ATOM 3215 C CA . VAL B 1 62 ? 10.07 -27.797 -21.625 1 94.38 62 VAL B CA 1
ATOM 3216 C C . VAL B 1 62 ? 9 -26.984 -20.891 1 94.38 62 VAL B C 1
ATOM 3218 O O . VAL B 1 62 ? 9.273 -26.359 -19.875 1 94.38 62 VAL B O 1
ATOM 3221 N N . LEU B 1 63 ? 7.758 -26.984 -21.391 1 93.75 63 LEU B N 1
ATOM 3222 C CA . LEU B 1 63 ? 6.688 -26.156 -20.844 1 93.75 63 LEU B CA 1
ATOM 3223 C C . LEU B 1 63 ? 6.07 -26.812 -19.609 1 93.75 63 LEU B C 1
ATOM 3225 O O . LEU B 1 63 ? 6.266 -28 -19.375 1 93.75 63 LEU B O 1
ATOM 3229 N N . GLY B 1 64 ? 5.387 -25.953 -18.891 1 94.88 64 GLY B N 1
ATOM 3230 C CA . GLY B 1 64 ? 4.633 -26.406 -17.734 1 94.88 64 GLY B CA 1
ATOM 3231 C C . GLY B 1 64 ? 5.301 -26.078 -16.406 1 94.88 64 GLY B C 1
ATOM 3232 O O . GLY B 1 64 ? 6.469 -26.406 -16.203 1 94.88 64 GLY B O 1
ATOM 3233 N N . HIS B 1 65 ? 4.523 -25.438 -15.508 1 94.31 65 HIS B N 1
ATOM 3234 C CA . HIS B 1 65 ? 5.094 -25.094 -14.211 1 94.31 65 HIS B CA 1
ATOM 3235 C C . HIS B 1 65 ? 4.117 -25.406 -13.078 1 94.31 65 HIS B C 1
ATOM 3237 O O . HIS B 1 65 ? 4.297 -24.938 -11.953 1 94.31 65 HIS B O 1
ATOM 3243 N N . GLU B 1 66 ? 3.092 -26.078 -13.406 1 96.12 66 GLU B N 1
ATOM 3244 C CA . GLU B 1 66 ? 2.145 -26.625 -12.43 1 96.12 66 GLU B CA 1
ATOM 3245 C C . GLU B 1 66 ? 2.143 -28.141 -12.438 1 96.12 66 GLU B C 1
ATOM 3247 O O . GLU B 1 66 ? 1.818 -28.766 -13.453 1 96.12 66 GLU B O 1
ATOM 3252 N N . GLY B 1 67 ? 2.482 -28.734 -11.234 1 96.75 67 GLY B N 1
ATOM 3253 C CA . GLY B 1 67 ? 2.598 -30.172 -11.359 1 96.75 67 GLY B CA 1
ATOM 3254 C C . GLY B 1 67 ? 2.281 -30.906 -10.07 1 96.75 67 GLY B C 1
ATOM 3255 O O . GLY B 1 67 ? 2.572 -30.422 -8.984 1 96.75 67 GLY B O 1
ATOM 3256 N N . LEU B 1 68 ? 1.647 -32 -10.195 1 98.06 68 LEU B N 1
ATOM 3257 C CA . LEU B 1 68 ? 1.431 -33.031 -9.203 1 98.06 68 LEU B CA 1
ATOM 3258 C C . LEU B 1 68 ? 1.934 -34.406 -9.719 1 98.06 68 LEU B C 1
ATOM 3260 O O . LEU B 1 68 ? 1.652 -34.781 -10.859 1 98.06 68 LEU B O 1
ATOM 3264 N N . GLY B 1 69 ? 2.686 -35.125 -8.906 1 98.19 69 GLY B N 1
ATOM 3265 C CA . GLY B 1 69 ? 3.258 -36.344 -9.43 1 98.19 69 GLY B CA 1
ATOM 3266 C C . GLY B 1 69 ? 3.598 -37.344 -8.336 1 98.19 69 GLY B C 1
ATOM 3267 O O . GLY B 1 69 ? 3.529 -37.031 -7.148 1 98.19 69 GLY B O 1
ATOM 3268 N N . ARG B 1 70 ? 3.926 -38.531 -8.789 1 98.56 70 ARG B N 1
ATOM 3269 C CA . ARG B 1 70 ? 4.281 -39.625 -7.918 1 98.56 70 ARG B CA 1
ATOM 3270 C C . ARG B 1 70 ? 5.789 -39.844 -7.906 1 98.56 70 ARG B C 1
ATOM 3272 O O . ARG B 1 70 ? 6.418 -39.938 -8.961 1 98.56 70 ARG B O 1
ATOM 3279 N N . VAL B 1 71 ? 6.32 -39.969 -6.676 1 98.69 71 VAL B N 1
ATOM 3280 C CA . VAL B 1 71 ? 7.746 -40.25 -6.543 1 98.69 71 VAL B CA 1
ATOM 3281 C C . VAL B 1 71 ? 8.055 -41.656 -7.059 1 98.69 71 VAL B C 1
ATOM 3283 O O . VAL B 1 71 ? 7.457 -42.625 -6.609 1 98.69 71 VAL B O 1
ATOM 3286 N N . ILE B 1 72 ? 9.055 -41.75 -7.992 1 98.31 72 ILE B N 1
ATOM 3287 C CA . ILE B 1 72 ? 9.367 -43.062 -8.539 1 98.31 72 ILE B CA 1
ATOM 3288 C C . ILE B 1 72 ? 10.812 -43.438 -8.203 1 98.31 72 ILE B C 1
ATOM 3290 O O . ILE B 1 72 ? 11.18 -44.594 -8.227 1 98.31 72 ILE B O 1
ATOM 3294 N N . GLU B 1 73 ? 11.617 -42.406 -7.988 1 98.25 73 GLU B N 1
ATOM 3295 C CA . GLU B 1 73 ? 12.992 -42.625 -7.547 1 98.25 73 GLU B CA 1
ATOM 3296 C C . GLU B 1 73 ? 13.461 -41.531 -6.609 1 98.25 73 GLU B C 1
ATOM 3298 O O . GLU B 1 73 ? 13.125 -40.344 -6.812 1 98.25 73 GLU B O 1
ATOM 3303 N N . LEU B 1 74 ? 14.18 -41.938 -5.578 1 98.12 74 LEU B N 1
ATOM 3304 C CA . LEU B 1 74 ? 14.812 -41 -4.656 1 98.12 74 LEU B CA 1
ATOM 3305 C C . LEU B 1 74 ? 16.328 -41.031 -4.812 1 98.12 74 LEU B C 1
ATOM 3307 O O . LEU B 1 74 ? 16.938 -42.094 -4.844 1 98.12 74 LEU B O 1
ATOM 3311 N N . GLY B 1 75 ? 16.859 -39.844 -5.023 1 97.62 75 GLY B N 1
ATOM 3312 C CA . GLY B 1 75 ? 18.312 -39.75 -4.961 1 97.62 75 GLY B CA 1
ATOM 3313 C C . GLY B 1 75 ? 18.859 -39.938 -3.557 1 97.62 75 GLY B C 1
ATOM 3314 O O . GLY B 1 75 ? 18.125 -39.875 -2.578 1 97.62 75 GLY B O 1
ATOM 3315 N N . SER B 1 76 ? 20.203 -40.156 -3.604 1 97.5 76 SER B N 1
ATOM 3316 C CA . SER B 1 76 ? 20.844 -40.375 -2.316 1 97.5 76 SER B CA 1
ATOM 3317 C C . SER B 1 76 ? 20.625 -39.188 -1.384 1 97.5 76 SER B C 1
ATOM 3319 O O . SER B 1 76 ? 20.719 -38.031 -1.808 1 97.5 76 SER B O 1
ATOM 3321 N N . GLY B 1 77 ? 20.203 -39.469 -0.147 1 96.75 77 GLY B N 1
ATOM 3322 C CA . GLY B 1 77 ? 20.109 -38.438 0.88 1 96.75 77 GLY B CA 1
ATOM 3323 C C . GLY B 1 77 ? 18.703 -37.875 1.038 1 96.75 77 GLY B C 1
ATOM 3324 O O . GLY B 1 77 ? 18.406 -37.188 2.01 1 96.75 77 GLY B O 1
ATOM 3325 N N . VAL B 1 78 ? 17.797 -38.188 0.152 1 98.06 78 VAL B N 1
ATOM 3326 C CA . VAL B 1 78 ? 16.438 -37.688 0.239 1 98.06 78 VAL B CA 1
ATOM 3327 C C . VAL B 1 78 ? 15.594 -38.562 1.149 1 98.06 78 VAL B C 1
ATOM 3329 O O . VAL B 1 78 ? 15.289 -39.719 0.8 1 98.06 78 VAL B O 1
ATOM 3332 N N . GLN B 1 79 ? 15.234 -38.062 2.305 1 97.81 79 GLN B N 1
ATOM 3333 C CA . GLN B 1 79 ? 14.484 -38.844 3.275 1 97.81 79 GLN B CA 1
ATOM 3334 C C . GLN B 1 79 ? 13.148 -38.188 3.611 1 97.81 79 GLN B C 1
ATOM 3336 O O . GLN B 1 79 ? 12.242 -38.844 4.141 1 97.81 79 GLN B O 1
ATOM 3341 N N . THR B 1 80 ? 13.109 -36.906 3.436 1 98.25 80 THR B N 1
ATOM 3342 C CA . THR B 1 80 ? 11.906 -36.156 3.752 1 98.25 80 THR B CA 1
ATOM 3343 C C . THR B 1 80 ? 11.547 -35.219 2.598 1 98.25 80 THR B C 1
ATOM 3345 O O . THR B 1 80 ? 12.375 -34.938 1.729 1 98.25 80 THR B O 1
ATOM 3348 N N . ASP B 1 81 ? 10.273 -34.844 2.6 1 98.12 81 ASP B N 1
ATOM 3349 C CA . ASP B 1 81 ? 9.938 -33.688 1.745 1 98.12 81 ASP B CA 1
ATOM 3350 C C . ASP B 1 81 ? 10.438 -32.375 2.355 1 98.12 81 ASP B C 1
ATOM 3352 O O . ASP B 1 81 ? 11.148 -32.406 3.363 1 98.12 81 ASP B O 1
ATOM 3356 N N . HIS B 1 82 ? 10.086 -31.312 1.745 1 97.31 82 HIS B N 1
ATOM 3357 C CA . HIS B 1 82 ? 10.641 -30.031 2.191 1 97.31 82 HIS B CA 1
ATOM 3358 C C . HIS B 1 82 ? 9.859 -29.484 3.377 1 97.31 82 HIS B C 1
ATOM 3360 O O . HIS B 1 82 ? 10.18 -28.406 3.887 1 97.31 82 HIS B O 1
ATOM 3366 N N . ALA B 1 83 ? 8.844 -30.172 3.885 1 97.44 83 ALA B N 1
ATOM 3367 C CA . ALA B 1 83 ? 8.164 -29.859 5.141 1 97.44 83 ALA B CA 1
ATOM 3368 C C . ALA B 1 83 ? 8.594 -30.828 6.246 1 97.44 83 ALA B C 1
ATOM 3370 O O . ALA B 1 83 ? 7.945 -30.906 7.289 1 97.44 83 ALA B O 1
ATOM 3371 N N . SER B 1 84 ? 9.578 -31.625 5.98 1 97.62 84 SER B N 1
ATOM 3372 C CA . SER B 1 84 ? 10.203 -32.531 6.914 1 97.62 84 SER B CA 1
ATOM 3373 C C . SER B 1 84 ? 9.312 -33.75 7.176 1 97.62 84 SER B C 1
ATOM 3375 O O . SER B 1 84 ? 9.406 -34.375 8.227 1 97.62 84 SER B O 1
ATOM 3377 N N . ASN B 1 85 ? 8.422 -34.031 6.336 1 97.56 85 ASN B N 1
ATOM 3378 C CA . ASN B 1 85 ? 7.676 -35.281 6.395 1 97.56 85 ASN B CA 1
ATOM 3379 C C . ASN B 1 85 ? 8.438 -36.406 5.711 1 97.56 85 ASN B C 1
ATOM 3381 O O . ASN B 1 85 ? 9.055 -36.219 4.664 1 97.56 85 ASN B O 1
ATOM 3385 N N . PRO B 1 86 ? 8.352 -37.594 6.312 1 98.25 86 PRO B N 1
ATOM 3386 C CA . PRO B 1 86 ? 8.984 -38.719 5.625 1 98.25 86 PRO B CA 1
ATOM 3387 C C . PRO B 1 86 ? 8.445 -38.938 4.211 1 98.25 86 PRO B C 1
ATOM 3389 O O . PRO B 1 86 ? 7.238 -38.812 3.982 1 98.25 86 PRO B O 1
ATOM 3392 N N . ILE B 1 87 ? 9.375 -39.219 3.277 1 98.31 87 ILE B N 1
ATOM 3393 C CA . ILE B 1 87 ? 8.992 -39.406 1.881 1 98.31 87 ILE B CA 1
ATOM 3394 C C . ILE B 1 87 ? 9.492 -40.781 1.382 1 98.31 87 ILE B C 1
ATOM 3396 O O . ILE B 1 87 ? 10.562 -41.219 1.794 1 98.31 87 ILE B O 1
ATOM 3400 N N . ALA B 1 88 ? 8.75 -41.438 0.53 1 98.25 88 ALA B N 1
ATOM 3401 C CA . ALA B 1 88 ? 9.109 -42.719 -0.07 1 98.25 88 ALA B CA 1
ATOM 3402 C C . ALA B 1 88 ? 8.609 -42.812 -1.509 1 98.25 88 ALA B C 1
ATOM 3404 O O . ALA B 1 88 ? 7.773 -42 -1.936 1 98.25 88 ALA B O 1
ATOM 3405 N N . VAL B 1 89 ? 9.219 -43.75 -2.217 1 98.38 89 VAL B N 1
ATOM 3406 C CA . VAL B 1 89 ? 8.719 -44.062 -3.549 1 98.38 89 VAL B CA 1
ATOM 3407 C C . VAL B 1 89 ? 7.234 -44.438 -3.469 1 98.38 89 VAL B C 1
ATOM 3409 O O . VAL B 1 89 ? 6.816 -45.156 -2.576 1 98.38 89 VAL B O 1
ATOM 3412 N N . GLY B 1 90 ? 6.449 -43.812 -4.32 1 98.5 90 GLY B N 1
ATOM 3413 C CA . GLY B 1 90 ? 5.016 -44.062 -4.316 1 98.5 90 GLY B CA 1
ATOM 3414 C C . GLY B 1 90 ? 4.219 -42.875 -3.783 1 98.5 90 GLY B C 1
ATOM 3415 O O . GLY B 1 90 ? 3.035 -42.719 -4.102 1 98.5 90 GLY B O 1
ATOM 3416 N N . ASP B 1 91 ? 4.836 -42.062 -2.926 1 98.5 91 ASP B N 1
ATOM 3417 C CA . ASP B 1 91 ? 4.156 -40.875 -2.398 1 98.5 91 ASP B CA 1
ATOM 3418 C C . ASP B 1 91 ? 3.846 -39.875 -3.512 1 98.5 91 ASP B C 1
ATOM 3420 O O . ASP B 1 91 ? 4.598 -39.781 -4.48 1 98.5 91 ASP B O 1
ATOM 3424 N N . VAL B 1 92 ? 2.697 -39.188 -3.412 1 98.56 92 VAL B N 1
ATOM 3425 C CA . VAL B 1 92 ? 2.33 -38.156 -4.359 1 98.56 92 VAL B CA 1
ATOM 3426 C C . VAL B 1 92 ? 2.691 -36.781 -3.785 1 98.56 92 VAL B C 1
ATOM 3428 O O . VAL B 1 92 ? 2.48 -36.531 -2.598 1 98.56 92 VAL B O 1
ATOM 3431 N N . ILE B 1 93 ? 3.293 -35.906 -4.668 1 98.56 93 ILE B N 1
ATOM 3432 C CA . ILE B 1 93 ? 3.781 -34.625 -4.172 1 98.56 93 ILE B CA 1
ATOM 3433 C C . ILE B 1 93 ? 3.295 -33.5 -5.086 1 98.56 93 ILE B C 1
ATOM 3435 O O . ILE B 1 93 ? 2.967 -33.75 -6.25 1 98.56 93 ILE B O 1
ATOM 3439 N N . TYR B 1 94 ? 3.072 -32.375 -4.539 1 98.19 94 TYR B N 1
ATOM 3440 C CA . TYR B 1 94 ? 2.877 -31.078 -5.16 1 98.19 94 TYR B CA 1
ATOM 3441 C C . TYR B 1 94 ? 4.145 -30.234 -5.07 1 98.19 94 TYR B C 1
ATOM 3443 O O . TYR B 1 94 ? 4.742 -30.125 -3.998 1 98.19 94 TYR B O 1
ATOM 3451 N N . TRP B 1 95 ? 4.684 -29.688 -6.254 1 95.94 95 TRP B N 1
ATOM 3452 C CA . TRP B 1 95 ? 5.992 -29.062 -6.129 1 95.94 95 TRP B CA 1
ATOM 3453 C C . TRP B 1 95 ? 5.965 -27.641 -6.672 1 95.94 95 TRP B C 1
ATOM 3455 O O . TRP B 1 95 ? 5.078 -27.281 -7.449 1 95.94 95 TRP B O 1
ATOM 3465 N N . ASN B 1 96 ? 6.836 -26.828 -6.168 1 93.56 96 ASN B N 1
ATOM 3466 C CA . ASN B 1 96 ? 7.086 -25.453 -6.586 1 93.56 96 ASN B CA 1
ATOM 3467 C C . ASN B 1 96 ? 8.07 -25.391 -7.746 1 93.56 96 ASN B C 1
ATOM 3469 O O . ASN B 1 96 ? 9.18 -25.906 -7.652 1 93.56 96 ASN B O 1
ATOM 3473 N N . PRO B 1 97 ? 7.664 -24.719 -8.852 1 87.81 97 PRO B N 1
ATOM 3474 C CA . PRO B 1 97 ? 8.578 -24.625 -9.992 1 87.81 97 PRO B CA 1
ATOM 3475 C C . PRO B 1 97 ? 9.719 -23.641 -9.766 1 87.81 97 PRO B C 1
ATOM 3477 O O . PRO B 1 97 ? 10.734 -23.703 -10.453 1 87.81 97 PRO B O 1
ATOM 3480 N N . ILE B 1 98 ? 9.508 -22.656 -8.945 1 83.94 98 ILE B N 1
ATOM 3481 C CA . ILE B 1 98 ? 10.57 -21.688 -8.656 1 83.94 98 ILE B CA 1
ATOM 3482 C C . ILE B 1 98 ? 11.672 -22.375 -7.844 1 83.94 98 ILE B C 1
ATOM 3484 O O . ILE B 1 98 ? 11.391 -23.172 -6.949 1 83.94 98 ILE B O 1
ATOM 3488 N N . ARG B 1 99 ? 12.906 -22.031 -8.148 1 88.88 99 ARG B N 1
ATOM 3489 C CA . ARG B 1 99 ? 14.078 -22.625 -7.52 1 88.88 99 ARG B CA 1
ATOM 3490 C C . ARG B 1 99 ? 14.992 -21.562 -6.934 1 88.88 99 ARG B C 1
ATOM 3492 O O . ARG B 1 99 ? 15.984 -21.172 -7.555 1 88.88 99 ARG B O 1
ATOM 3499 N N . PRO B 1 100 ? 14.586 -21.141 -5.707 1 92.69 100 PRO B N 1
ATOM 3500 C CA . PRO B 1 100 ? 15.484 -20.156 -5.094 1 92.69 100 PRO B CA 1
ATOM 3501 C C . PRO B 1 100 ? 16.859 -20.734 -4.793 1 92.69 100 PRO B C 1
ATOM 3503 O O . PRO B 1 100 ? 16.984 -21.891 -4.414 1 92.69 100 PRO B O 1
ATOM 3506 N N . CYS B 1 101 ? 17.922 -19.922 -4.918 1 93.5 101 CYS B N 1
ATOM 3507 C CA . CYS B 1 101 ? 19.281 -20.391 -4.695 1 93.5 101 CYS B CA 1
ATOM 3508 C C . CYS B 1 101 ? 19.609 -20.422 -3.207 1 93.5 101 CYS B C 1
ATOM 3510 O O . CYS B 1 101 ? 20.594 -21.031 -2.801 1 93.5 101 CYS B O 1
ATOM 3512 N N . ASN B 1 102 ? 18.859 -19.75 -2.455 1 92.44 102 ASN B N 1
ATOM 3513 C CA . ASN B 1 102 ? 19.016 -19.672 -1.007 1 92.44 102 ASN B CA 1
ATOM 3514 C C . ASN B 1 102 ? 20.391 -19.109 -0.623 1 92.44 102 ASN B C 1
ATOM 3516 O O . ASN B 1 102 ? 20.938 -19.484 0.408 1 92.44 102 ASN B O 1
ATOM 3520 N N . ALA B 1 103 ? 20.969 -18.281 -1.503 1 95 103 ALA B N 1
ATOM 3521 C CA . ALA B 1 103 ? 22.312 -17.797 -1.248 1 95 103 ALA B CA 1
ATOM 3522 C C . ALA B 1 103 ? 22.453 -16.328 -1.64 1 95 103 ALA B C 1
ATOM 3524 O O . ALA B 1 103 ? 23.438 -15.68 -1.284 1 95 103 ALA B O 1
ATOM 3525 N N . CYS B 1 104 ? 21.562 -15.859 -2.324 1 94.75 104 CYS B N 1
ATOM 3526 C CA . CYS B 1 104 ? 21.672 -14.484 -2.787 1 94.75 104 CYS B CA 1
ATOM 3527 C C . CYS B 1 104 ? 20.938 -13.531 -1.849 1 94.75 104 CYS B C 1
ATOM 3529 O O . CYS B 1 104 ? 20.312 -13.969 -0.883 1 94.75 104 CYS B O 1
ATOM 3531 N N . TYR B 1 105 ? 21 -12.227 -2.072 1 93.38 105 TYR B N 1
ATOM 3532 C CA . TYR B 1 105 ? 20.391 -11.18 -1.267 1 93.38 105 TYR B CA 1
ATOM 3533 C C . TYR B 1 105 ? 18.891 -11.398 -1.129 1 93.38 105 TYR B C 1
ATOM 3535 O O . TYR B 1 105 ? 18.328 -11.289 -0.031 1 93.38 105 TYR B O 1
ATOM 3543 N N . HIS B 1 106 ? 18.203 -11.758 -2.189 1 93.69 106 HIS B N 1
ATOM 3544 C CA . HIS B 1 106 ? 16.75 -11.883 -2.201 1 93.69 106 HIS B CA 1
ATOM 3545 C C . HIS B 1 106 ? 16.297 -13.125 -1.438 1 93.69 106 HIS B C 1
ATOM 3547 O O . HIS B 1 106 ? 15.258 -13.109 -0.785 1 93.69 106 HIS B O 1
ATOM 3553 N N . CYS B 1 107 ? 17.125 -14.172 -1.469 1 94.44 107 CYS B N 1
ATOM 3554 C CA . CYS B 1 107 ? 16.766 -15.398 -0.769 1 94.44 107 CYS B CA 1
ATOM 3555 C C . CYS B 1 107 ? 17.062 -15.281 0.723 1 94.44 107 CYS B C 1
ATOM 3557 O O . CYS B 1 107 ? 16.312 -15.797 1.549 1 94.44 107 CYS B O 1
ATOM 3559 N N . THR B 1 108 ? 18.109 -14.523 1.054 1 95.06 108 THR B N 1
ATOM 3560 C CA . THR B 1 108 ? 18.578 -14.625 2.428 1 95.06 108 THR B CA 1
ATOM 3561 C C . THR B 1 108 ? 18.219 -13.375 3.225 1 95.06 108 THR B C 1
ATOM 3563 O O . THR B 1 108 ? 18.188 -13.406 4.457 1 95.06 108 THR B O 1
ATOM 3566 N N . ILE B 1 109 ? 17.938 -12.227 2.543 1 92.12 109 ILE B N 1
ATOM 3567 C CA . ILE B 1 109 ? 17.75 -10.969 3.262 1 92.12 109 ILE B CA 1
ATOM 3568 C C . ILE B 1 109 ? 16.312 -10.477 3.045 1 92.12 109 ILE B C 1
ATOM 3570 O O . ILE B 1 109 ? 15.523 -10.422 3.986 1 92.12 109 ILE B O 1
ATOM 3574 N N . SER B 1 110 ? 15.961 -10.281 1.764 1 90.31 110 SER B N 1
ATOM 3575 C CA . SER B 1 110 ? 14.633 -9.727 1.515 1 90.31 110 SER B CA 1
ATOM 3576 C C . SER B 1 110 ? 13.562 -10.812 1.569 1 90.31 110 SER B C 1
ATOM 3578 O O . SER B 1 110 ? 12.375 -10.508 1.657 1 90.31 110 SER B O 1
ATOM 3580 N N . GLN B 1 111 ? 13.992 -12.07 1.439 1 91 111 GLN B N 1
ATOM 3581 C CA . GLN B 1 111 ? 13.117 -13.234 1.448 1 91 111 GLN B CA 1
ATOM 3582 C C . GLN B 1 111 ? 12.062 -13.133 0.35 1 91 111 GLN B C 1
ATOM 3584 O O . GLN B 1 111 ? 10.914 -13.539 0.547 1 91 111 GLN B O 1
ATOM 3589 N N . ASP B 1 112 ? 12.375 -12.398 -0.693 1 92.56 112 ASP B N 1
ATOM 3590 C CA . ASP B 1 112 ? 11.617 -12.383 -1.938 1 92.56 112 ASP B CA 1
ATOM 3591 C C . ASP B 1 112 ? 12.156 -13.414 -2.926 1 92.56 112 ASP B C 1
ATOM 3593 O O . ASP B 1 112 ? 12.93 -13.078 -3.822 1 92.56 112 ASP B O 1
ATOM 3597 N N . PHE B 1 113 ? 11.664 -14.57 -2.863 1 92.5 113 PHE B N 1
ATOM 3598 C CA . PHE B 1 113 ? 12.211 -15.695 -3.604 1 92.5 113 PHE B CA 1
ATOM 3599 C C . PHE B 1 113 ? 11.914 -15.562 -5.094 1 92.5 113 PHE B C 1
ATOM 3601 O O . PHE B 1 113 ? 12.633 -16.125 -5.926 1 92.5 113 PHE B O 1
ATOM 3608 N N . THR B 1 114 ? 10.898 -14.859 -5.418 1 91.12 114 THR B N 1
ATOM 3609 C CA . THR B 1 114 ? 10.555 -14.641 -6.82 1 91.12 114 THR B CA 1
ATOM 3610 C C . THR B 1 114 ? 11.617 -13.789 -7.508 1 91.12 114 THR B C 1
ATOM 3612 O O . THR B 1 114 ? 11.711 -13.773 -8.734 1 91.12 114 THR B O 1
ATOM 3615 N N . ALA B 1 115 ? 12.391 -13.133 -6.715 1 91.5 115 ALA B N 1
ATOM 3616 C CA . ALA B 1 115 ? 13.414 -12.242 -7.254 1 91.5 115 ALA B CA 1
ATOM 3617 C C . ALA B 1 115 ? 14.789 -12.898 -7.207 1 91.5 115 ALA B C 1
ATOM 3619 O O . ALA B 1 115 ? 15.805 -12.25 -7.477 1 91.5 115 ALA B O 1
ATOM 3620 N N . CYS B 1 116 ? 14.875 -14.125 -6.863 1 93.56 116 CYS B N 1
ATOM 3621 C CA . CYS B 1 116 ? 16.156 -14.812 -6.738 1 93.56 116 CYS B CA 1
ATOM 3622 C C . CYS B 1 116 ? 17.016 -14.586 -7.98 1 93.56 116 CYS B C 1
ATOM 3624 O O . CYS B 1 116 ? 16.578 -14.867 -9.102 1 93.56 116 CYS B O 1
ATOM 3626 N N . GLU B 1 117 ? 18.234 -14.133 -7.789 1 90.88 117 GLU B N 1
ATOM 3627 C CA . GLU B 1 117 ? 19.141 -13.789 -8.875 1 90.88 117 GLU B CA 1
ATOM 3628 C C . GLU B 1 117 ? 19.641 -15.031 -9.602 1 90.88 117 GLU B C 1
ATOM 3630 O O . GLU B 1 117 ? 20.062 -14.953 -10.758 1 90.88 117 GLU B O 1
ATOM 3635 N N . ASN B 1 118 ? 19.562 -16.094 -8.914 1 89.38 118 ASN B N 1
ATOM 3636 C CA . ASN B 1 118 ? 20.094 -17.328 -9.469 1 89.38 118 ASN B CA 1
ATOM 3637 C C . ASN B 1 118 ? 18.984 -18.328 -9.773 1 89.38 118 ASN B C 1
ATOM 3639 O O . ASN B 1 118 ? 19.266 -19.484 -10.086 1 89.38 118 ASN B O 1
ATOM 3643 N N . GLY B 1 119 ? 17.844 -17.797 -9.562 1 83.19 119 GLY B N 1
ATOM 3644 C CA . GLY B 1 119 ? 16.719 -18.688 -9.812 1 83.19 119 GLY B CA 1
ATOM 3645 C C . GLY B 1 119 ? 16.359 -18.797 -11.281 1 83.19 119 GLY B C 1
ATOM 3646 O O . GLY B 1 119 ? 16.828 -18 -12.102 1 83.19 119 GLY B O 1
ATOM 3647 N N . THR B 1 120 ? 15.805 -19.953 -11.688 1 78.5 120 THR B N 1
ATOM 3648 C CA . THR B 1 120 ? 15.305 -20.094 -13.047 1 78.5 120 THR B CA 1
ATOM 3649 C C . THR B 1 120 ? 13.836 -20.516 -13.039 1 78.5 120 THR B C 1
ATOM 3651 O O . THR B 1 120 ? 13.383 -21.219 -12.125 1 78.5 120 THR B O 1
ATOM 3654 N N . PHE B 1 121 ? 13.133 -19.922 -13.969 1 76.31 121 PHE B N 1
ATOM 3655 C CA . PHE B 1 121 ? 11.727 -20.266 -14.133 1 76.31 121 PHE B CA 1
ATOM 3656 C C . PHE B 1 121 ? 11.531 -21.203 -15.312 1 76.31 121 PHE B C 1
ATOM 3658 O O . PHE B 1 121 ? 10.414 -21.656 -15.586 1 76.31 121 PHE B O 1
ATOM 3665 N N . TRP B 1 122 ? 12.75 -21.516 -15.867 1 81.81 122 TRP B N 1
ATOM 3666 C CA . TRP B 1 122 ? 12.648 -22.281 -17.094 1 81.81 122 TRP B CA 1
ATOM 3667 C C . TRP B 1 122 ? 13.367 -23.625 -16.969 1 81.81 122 TRP B C 1
ATOM 3669 O O . TRP B 1 122 ? 14.453 -23.688 -16.391 1 81.81 122 TRP B O 1
ATOM 3679 N N . SER B 1 123 ? 12.711 -24.578 -17.438 1 89.62 123 SER B N 1
ATOM 3680 C CA . SER B 1 123 ? 13.367 -25.859 -17.688 1 89.62 123 SER B CA 1
ATOM 3681 C C . SER B 1 123 ? 13.859 -25.969 -19.125 1 89.62 123 SER B C 1
ATOM 3683 O O . SER B 1 123 ? 13.086 -26.281 -20.031 1 89.62 123 SER B O 1
ATOM 3685 N N . LEU B 1 124 ? 15.172 -25.797 -19.297 1 89.12 124 LEU B N 1
ATOM 3686 C CA . LEU B 1 124 ? 15.719 -25.844 -20.656 1 89.12 124 LEU B CA 1
ATOM 3687 C C . LEU B 1 124 ? 15.641 -27.266 -21.219 1 89.12 124 LEU B C 1
ATOM 3689 O O . LEU B 1 124 ? 15.922 -28.234 -20.516 1 89.12 124 LEU B O 1
ATOM 3693 N N . ALA B 1 125 ? 15.281 -27.375 -22.453 1 89.88 125 ALA B N 1
ATOM 3694 C CA . ALA B 1 125 ? 15.039 -28.672 -23.094 1 89.88 125 ALA B CA 1
ATOM 3695 C C . ALA B 1 125 ? 16.328 -29.469 -23.219 1 89.88 125 ALA B C 1
ATOM 3697 O O . ALA B 1 125 ? 16.312 -30.703 -23.266 1 89.88 125 ALA B O 1
ATOM 3698 N N . ASN B 1 126 ? 17.438 -28.75 -23.266 1 87 126 ASN B N 1
ATOM 3699 C CA . ASN B 1 126 ? 18.719 -29.438 -23.484 1 87 126 ASN B CA 1
ATOM 3700 C C . ASN B 1 126 ? 19.344 -29.891 -22.172 1 87 126 ASN B C 1
ATOM 3702 O O . ASN B 1 126 ? 20.359 -30.578 -22.172 1 87 126 ASN B O 1
ATOM 3706 N N . ASN B 1 127 ? 18.734 -29.516 -21.078 1 86.5 127 ASN B N 1
ATOM 3707 C CA . ASN B 1 127 ? 19.25 -29.969 -19.781 1 86.5 127 ASN B CA 1
ATOM 3708 C C . ASN B 1 127 ? 18.922 -31.438 -19.547 1 86.5 127 ASN B C 1
ATOM 3710 O O . ASN B 1 127 ? 17.906 -31.938 -20.016 1 86.5 127 ASN B O 1
ATOM 3714 N N . THR B 1 128 ? 19.828 -32 -18.781 1 81 128 THR B N 1
ATOM 3715 C CA . THR B 1 128 ? 19.625 -33.406 -18.406 1 81 128 THR B CA 1
ATOM 3716 C C . THR B 1 128 ? 18.453 -33.531 -17.422 1 81 128 THR B C 1
ATOM 3718 O O . THR B 1 128 ? 17.75 -34.531 -17.422 1 81 128 THR B O 1
ATOM 3721 N N . THR B 1 129 ? 18.328 -32.562 -16.625 1 86.94 129 THR B N 1
ATOM 3722 C CA . THR B 1 129 ? 17.266 -32.562 -15.641 1 86.94 129 THR B CA 1
ATOM 3723 C C . THR B 1 129 ? 16.172 -31.578 -16.031 1 86.94 129 THR B C 1
ATOM 3725 O O . THR B 1 129 ? 16.453 -30.453 -16.438 1 86.94 129 THR B O 1
ATOM 3728 N N . VAL B 1 130 ? 14.922 -32.094 -16.062 1 90.44 130 VAL B N 1
ATOM 3729 C CA . VAL B 1 130 ? 13.734 -31.297 -16.375 1 90.44 130 VAL B CA 1
ATOM 3730 C C . VAL B 1 130 ? 12.766 -31.328 -15.188 1 90.44 130 VAL B C 1
ATOM 3732 O O . VAL B 1 130 ? 12.336 -32.406 -14.758 1 90.44 130 VAL B O 1
ATOM 3735 N N . TRP B 1 131 ? 12.477 -30.203 -14.648 1 93.31 131 TRP B N 1
ATOM 3736 C CA . TRP B 1 131 ? 11.562 -30.156 -13.516 1 93.31 131 TRP B CA 1
ATOM 3737 C C . TRP B 1 131 ? 10.195 -29.641 -13.938 1 93.31 131 TRP B C 1
ATOM 3739 O O . TRP B 1 131 ? 9.281 -29.516 -13.117 1 93.31 131 TRP B O 1
ATOM 3749 N N . ALA B 1 132 ? 10.062 -29.234 -15.266 1 95.06 132 ALA B N 1
ATOM 3750 C CA . ALA B 1 132 ? 8.797 -28.781 -15.82 1 95.06 132 ALA B CA 1
ATOM 3751 C C . ALA B 1 132 ? 7.754 -29.906 -15.797 1 95.06 132 ALA B C 1
ATOM 3753 O O . ALA B 1 132 ? 8.102 -31.078 -15.758 1 95.06 132 ALA B O 1
ATOM 3754 N N . SER B 1 133 ? 6.523 -29.516 -15.922 1 97.06 133 SER B N 1
ATOM 3755 C CA . SER B 1 133 ? 5.473 -30.5 -15.664 1 97.06 133 SER B CA 1
ATOM 3756 C C . SER B 1 133 ? 4.941 -31.094 -16.953 1 97.06 133 SER B C 1
ATOM 3758 O O . SER B 1 133 ? 4.223 -32.094 -16.938 1 97.06 133 SER B O 1
ATOM 3760 N N . TYR B 1 134 ? 5.207 -30.438 -18.109 1 97.19 134 TYR B N 1
ATOM 3761 C CA . TYR B 1 134 ? 4.754 -31.031 -19.359 1 97.19 134 TYR B CA 1
ATOM 3762 C C . TYR B 1 134 ? 5.711 -32.125 -19.828 1 97.19 134 TYR B C 1
ATOM 3764 O O . TYR B 1 134 ? 6.254 -32.062 -20.938 1 97.19 134 TYR B O 1
ATOM 3772 N N . THR B 1 135 ? 5.941 -33.062 -19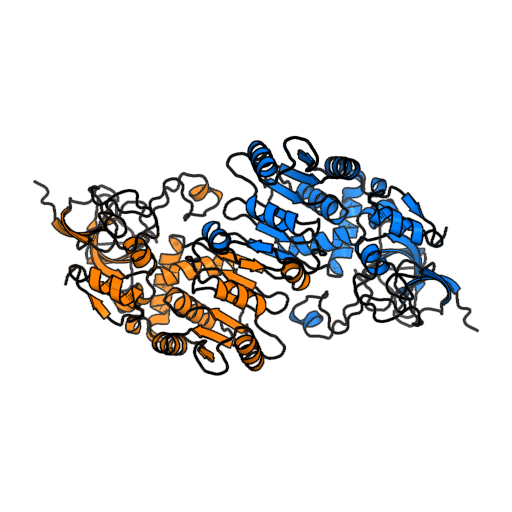.047 1 97 135 THR B N 1
ATOM 3773 C CA . THR B 1 135 ? 6.797 -34.219 -19.266 1 97 135 THR B CA 1
ATOM 3774 C C . THR B 1 135 ? 6.254 -35.469 -18.531 1 97 135 THR B C 1
ATOM 3776 O O . THR B 1 135 ? 5.516 -35.312 -17.547 1 97 135 THR B O 1
ATOM 3779 N N . GLN B 1 136 ? 6.566 -36.625 -19.031 1 97.88 136 GLN B N 1
ATOM 3780 C CA . GLN B 1 136 ? 6.137 -37.844 -18.359 1 97.88 136 GLN B CA 1
ATOM 3781 C C . GLN B 1 136 ? 6.887 -38.031 -17.047 1 97.88 136 GLN B C 1
ATOM 3783 O O . GLN B 1 136 ? 6.293 -38.406 -16.031 1 97.88 136 GLN B O 1
ATOM 3788 N N . VAL B 1 137 ? 8.195 -37.781 -17.078 1 97.56 137 VAL B N 1
ATOM 3789 C CA . VAL B 1 137 ? 9.031 -37.875 -15.898 1 97.56 137 VAL B CA 1
ATOM 3790 C C . VAL B 1 137 ? 9.766 -36.562 -15.656 1 97.56 137 VAL B C 1
ATOM 3792 O O . VAL B 1 137 ? 10.453 -36.062 -16.547 1 97.56 137 VAL B O 1
ATOM 3795 N N . ALA B 1 138 ? 9.578 -35.969 -14.508 1 97.06 138 ALA B N 1
ATOM 3796 C CA . ALA B 1 138 ? 10.305 -34.781 -14.086 1 97.06 138 ALA B CA 1
ATOM 3797 C C . ALA B 1 138 ? 11.391 -35.125 -13.07 1 97.06 138 ALA B C 1
ATOM 3799 O O . ALA B 1 138 ? 11.227 -36.062 -12.273 1 97.06 138 ALA B O 1
ATOM 3800 N N . THR B 1 139 ? 12.445 -34.406 -13.094 1 96.56 139 THR B N 1
ATOM 3801 C CA . THR B 1 139 ? 13.492 -34.5 -12.078 1 96.56 139 THR B CA 1
ATOM 3802 C C . THR B 1 139 ? 13.547 -33.219 -11.25 1 96.56 139 THR B C 1
ATOM 3804 O O . THR B 1 139 ? 13.836 -32.156 -11.781 1 96.56 139 THR B O 1
ATOM 3807 N N . LEU B 1 140 ? 13.227 -33.344 -9.977 1 96.38 140 LEU B N 1
ATOM 3808 C CA . LEU B 1 140 ? 13.305 -32.188 -9.086 1 96.38 140 LEU B CA 1
ATOM 3809 C C . LEU B 1 140 ? 14.688 -32.062 -8.461 1 96.38 140 LEU B C 1
ATOM 3811 O O . LEU B 1 140 ? 15.266 -33.062 -8.047 1 96.38 140 LEU B O 1
ATOM 3815 N N . LEU B 1 141 ? 15.164 -30.891 -8.547 1 93.44 141 LEU B N 1
ATOM 3816 C CA . LEU B 1 141 ? 16.453 -30.578 -7.945 1 93.44 141 LEU B CA 1
ATOM 3817 C C . LEU B 1 141 ? 16.312 -30.266 -6.461 1 93.44 141 LEU B C 1
ATOM 3819 O O . LEU B 1 141 ? 15.188 -30.109 -5.965 1 93.44 141 LEU B O 1
ATOM 3823 N N . PRO B 1 142 ? 17.453 -30.156 -5.781 1 91.69 142 PRO B N 1
ATOM 3824 C CA . PRO B 1 142 ? 17.375 -29.922 -4.336 1 91.69 142 PRO B CA 1
ATOM 3825 C C . PRO B 1 142 ? 16.656 -28.625 -3.98 1 91.69 142 PRO B C 1
ATOM 3827 O O . PRO B 1 142 ? 16.062 -28.516 -2.908 1 91.69 142 PRO B O 1
ATOM 3830 N N . ASN B 1 143 ? 16.672 -27.672 -4.867 1 91.38 143 ASN B N 1
ATOM 3831 C CA . ASN B 1 143 ? 16.062 -26.391 -4.555 1 91.38 143 ASN B CA 1
ATOM 3832 C C . ASN B 1 143 ? 14.664 -26.281 -5.156 1 91.38 143 ASN B C 1
ATOM 3834 O O . ASN B 1 143 ? 14.062 -25.203 -5.137 1 91.38 143 ASN B O 1
ATOM 3838 N N . ASN B 1 144 ? 14.164 -27.406 -5.734 1 93.31 144 ASN B N 1
ATOM 3839 C CA . ASN B 1 144 ? 12.734 -27.516 -6.035 1 93.31 144 ASN B CA 1
ATOM 3840 C C . ASN B 1 144 ? 11.953 -28.047 -4.836 1 93.31 144 ASN B C 1
ATOM 3842 O O . ASN B 1 144 ? 11.852 -29.25 -4.629 1 93.31 144 ASN B O 1
ATOM 3846 N N . SER B 1 145 ? 11.297 -27.141 -4.18 1 95.5 145 SER B N 1
ATOM 3847 C CA . SER B 1 145 ? 10.547 -27.594 -3.014 1 95.5 145 SER B CA 1
ATOM 3848 C C . SER B 1 145 ? 9.344 -28.438 -3.424 1 95.5 145 SER B C 1
ATOM 3850 O O . SER B 1 145 ? 8.672 -28.141 -4.41 1 95.5 145 SER B O 1
ATOM 3852 N N . PHE B 1 146 ? 9.164 -29.5 -2.709 1 97.81 146 PHE B N 1
ATOM 3853 C CA . PHE B 1 146 ? 8.008 -30.359 -2.932 1 97.81 146 PHE B CA 1
ATOM 3854 C C . PHE B 1 146 ? 7.406 -30.812 -1.605 1 97.81 146 PHE B C 1
ATOM 3856 O O . PHE B 1 146 ? 8.102 -30.875 -0.593 1 97.81 146 PHE B O 1
ATOM 3863 N N . TYR B 1 147 ? 6.121 -31.109 -1.662 1 98.44 147 TYR B N 1
ATOM 3864 C CA . TYR B 1 147 ? 5.375 -31.438 -0.455 1 98.44 147 TYR B CA 1
ATOM 3865 C C . TYR B 1 147 ? 4.445 -32.625 -0.699 1 98.44 147 TYR B C 1
ATOM 3867 O O . TYR B 1 147 ? 3.705 -32.656 -1.687 1 98.44 147 TYR B O 1
ATOM 3875 N N . LYS B 1 148 ? 4.496 -33.5 0.226 1 98.06 148 LYS B N 1
ATOM 3876 C CA . LYS B 1 148 ? 3.611 -34.656 0.167 1 98.06 148 LYS B CA 1
ATOM 3877 C C . LYS B 1 148 ? 2.15 -34.25 0.321 1 98.06 148 LYS B C 1
ATOM 3879 O O . LYS B 1 148 ? 1.825 -33.375 1.143 1 98.06 148 LYS B O 1
ATOM 3884 N N . VAL B 1 149 ? 1.29 -34.875 -0.516 1 98.19 149 VAL B N 1
ATOM 3885 C CA . VAL B 1 149 ? -0.128 -34.531 -0.412 1 98.19 149 VAL B CA 1
ATOM 3886 C C . VAL B 1 149 ? -0.906 -35.75 0.08 1 98.19 149 VAL B C 1
ATOM 3888 O O . VAL B 1 149 ? -0.403 -36.875 0.033 1 98.19 149 VAL B O 1
ATOM 3891 N N . ASP B 1 150 ? -2.094 -35.594 0.596 1 97.62 150 ASP B N 1
ATOM 3892 C CA . ASP B 1 150 ? -3 -36.656 1.036 1 97.62 150 ASP B CA 1
ATOM 3893 C C . ASP B 1 150 ? -3.617 -37.375 -0.157 1 97.62 150 ASP B C 1
ATOM 3895 O O . ASP B 1 150 ? -4.375 -36.781 -0.927 1 97.62 150 ASP B O 1
ATOM 3899 N N . PRO B 1 151 ? -3.303 -38.625 -0.263 1 95.25 151 PRO B N 1
ATOM 3900 C CA . PRO B 1 151 ? -3.797 -39.375 -1.426 1 95.25 151 PRO B CA 1
ATOM 3901 C C . PRO B 1 151 ? -5.312 -39.562 -1.399 1 95.25 151 PRO B C 1
ATOM 3903 O O . PRO B 1 151 ? -5.898 -40 -2.393 1 95.25 151 PRO B O 1
ATOM 3906 N N . ASN B 1 152 ? -5.93 -39.25 -0.309 1 96.5 152 ASN B N 1
ATOM 3907 C CA . ASN B 1 152 ? -7.379 -39.375 -0.213 1 96.5 152 ASN B CA 1
ATOM 3908 C C . ASN B 1 152 ? -8.102 -38.188 -0.81 1 96.5 152 ASN B C 1
ATOM 3910 O O . ASN B 1 152 ? -9.312 -38.219 -1.014 1 96.5 152 ASN B O 1
ATOM 3914 N N . VAL B 1 153 ? -7.457 -37.094 -1.025 1 97.88 153 VAL B N 1
ATOM 3915 C CA . VAL B 1 153 ? -8 -35.938 -1.695 1 97.88 153 VAL B CA 1
ATOM 3916 C C . VAL B 1 153 ? -7.824 -36.062 -3.205 1 97.88 153 VAL B C 1
ATOM 3918 O O . VAL B 1 153 ? -6.762 -36.469 -3.678 1 97.88 153 VAL B O 1
ATOM 3921 N N . PRO B 1 154 ? -8.938 -35.781 -3.969 1 97.94 154 PRO B N 1
ATOM 3922 C CA . PRO B 1 154 ? -8.789 -35.875 -5.422 1 97.94 154 PRO B CA 1
ATOM 3923 C C . PRO B 1 154 ? -7.602 -35.094 -5.957 1 97.94 154 PRO B C 1
ATOM 3925 O O . PRO B 1 154 ? -7.422 -33.938 -5.602 1 97.94 154 PRO B O 1
ATOM 3928 N N . PHE B 1 155 ? -6.797 -35.719 -6.809 1 97.62 155 PHE B N 1
ATOM 3929 C CA . PHE B 1 155 ? -5.621 -35.094 -7.375 1 97.62 155 PHE B CA 1
ATOM 3930 C C . PHE B 1 155 ? -6.004 -33.812 -8.141 1 97.62 155 PHE B C 1
ATOM 3932 O O . PHE B 1 155 ? -5.285 -32.812 -8.109 1 97.62 155 PHE B O 1
ATOM 3939 N N . ASP B 1 156 ? -7.188 -33.875 -8.758 1 97.81 156 ASP B N 1
ATOM 3940 C CA . ASP B 1 156 ? -7.66 -32.719 -9.523 1 97.81 156 ASP B CA 1
ATOM 3941 C C . ASP B 1 156 ? -7.934 -31.516 -8.609 1 97.81 156 ASP B C 1
ATOM 3943 O O . ASP B 1 156 ? -7.871 -30.375 -9.047 1 97.81 156 ASP B O 1
ATOM 3947 N N . ALA B 1 157 ? -8.242 -31.781 -7.309 1 98.19 157 ALA B N 1
ATOM 3948 C CA . ALA B 1 157 ? -8.453 -30.688 -6.363 1 98.19 157 ALA B CA 1
ATOM 3949 C C . ALA B 1 157 ? -7.156 -29.922 -6.113 1 98.19 157 ALA B C 1
ATOM 3951 O O . ALA B 1 157 ? -7.172 -28.688 -5.977 1 98.19 157 ALA B O 1
ATOM 3952 N N . TYR B 1 158 ? -6.008 -30.641 -6.129 1 98 158 TYR B N 1
ATOM 3953 C CA . TYR B 1 158 ? -4.715 -30.016 -5.867 1 98 158 TYR B CA 1
ATOM 3954 C C . TYR B 1 158 ? -4.281 -29.141 -7.043 1 98 158 TYR B C 1
ATOM 3956 O O . TYR B 1 158 ? -3.635 -28.109 -6.855 1 98 158 TYR B O 1
ATOM 3964 N N . ILE B 1 159 ? -4.637 -29.562 -8.281 1 97.44 159 ILE B N 1
ATOM 3965 C CA . ILE B 1 159 ? -4.078 -28.906 -9.461 1 97.44 159 ILE B CA 1
ATOM 3966 C C . ILE B 1 159 ? -5.078 -27.891 -10.016 1 97.44 159 ILE B C 1
ATOM 3968 O O . ILE B 1 159 ? -4.746 -27.109 -10.898 1 97.44 159 ILE B O 1
ATOM 3972 N N . ALA B 1 160 ? -6.305 -27.906 -9.469 1 96.5 160 ALA B N 1
ATOM 3973 C CA . ALA B 1 160 ? -7.418 -27.094 -9.953 1 96.5 160 ALA B CA 1
ATOM 3974 C C . ALA B 1 160 ? -7.016 -25.625 -10.07 1 96.5 160 ALA B C 1
ATOM 3976 O O . ALA B 1 160 ? -7.289 -24.984 -11.078 1 96.5 160 ALA B O 1
ATOM 3977 N N . LEU B 1 161 ? -6.312 -25.156 -9.008 1 96.38 161 LEU B N 1
ATOM 3978 C CA . LEU B 1 161 ? -5.887 -23.766 -9.016 1 96.38 161 LEU B CA 1
ATOM 3979 C C . LEU B 1 161 ? -4.383 -23.656 -9.219 1 96.38 161 LEU B C 1
ATOM 3981 O O . LEU B 1 161 ? -3.805 -22.578 -9.07 1 96.38 161 LEU B O 1
ATOM 3985 N N . GLY B 1 162 ? -3.742 -24.766 -9.516 1 94.88 162 GLY B N 1
ATOM 3986 C CA . GLY B 1 162 ? -2.344 -24.828 -9.914 1 94.88 162 GLY B CA 1
ATOM 3987 C C . GLY B 1 162 ? -1.458 -23.891 -9.109 1 94.88 162 GLY B C 1
ATOM 3988 O O . GLY B 1 162 ? -1.365 -24.031 -7.883 1 94.88 162 GLY B O 1
ATOM 3989 N N . CYS B 1 163 ? -0.862 -22.953 -9.797 1 95.19 163 CYS B N 1
ATOM 3990 C CA . CYS B 1 163 ? -0 -21.984 -9.125 1 95.19 163 CYS B CA 1
ATOM 3991 C C . CYS B 1 163 ? -0.799 -20.781 -8.648 1 95.19 163 CYS B C 1
ATOM 3993 O O . CYS B 1 163 ? -0.291 -19.953 -7.891 1 95.19 163 CYS B O 1
ATOM 3995 N N . ALA B 1 164 ? -2.064 -20.672 -9.016 1 96.19 164 ALA B N 1
ATOM 3996 C CA . ALA B 1 164 ? -2.906 -19.531 -8.703 1 96.19 164 ALA B CA 1
ATOM 3997 C C . ALA B 1 164 ? -3.152 -19.422 -7.199 1 96.19 164 ALA B C 1
ATOM 3999 O O . ALA B 1 164 ? -3.088 -18.328 -6.629 1 96.19 164 ALA B O 1
ATOM 4000 N N . LEU B 1 165 ? -3.473 -20.578 -6.578 1 97.88 165 LEU B N 1
ATOM 4001 C CA . LEU B 1 165 ? -3.746 -20.547 -5.148 1 97.88 165 LEU B CA 1
ATOM 4002 C C . LEU B 1 165 ? -2.496 -20.156 -4.363 1 97.88 165 LEU B C 1
ATOM 4004 O O . LEU B 1 165 ? -2.533 -19.25 -3.535 1 97.88 165 LEU B O 1
ATOM 4008 N N . PRO B 1 166 ? -1.312 -20.797 -4.684 1 97.75 166 PRO B N 1
ATOM 4009 C CA . PRO B 1 166 ? -0.089 -20.328 -4.031 1 97.75 166 PRO B CA 1
ATOM 4010 C C . PRO B 1 166 ? 0.177 -18.844 -4.277 1 97.75 166 PRO B C 1
ATOM 4012 O O . PRO B 1 166 ? 0.6 -18.125 -3.363 1 97.75 166 PRO B O 1
ATOM 4015 N N . THR B 1 167 ? -0.06 -18.391 -5.457 1 96.81 167 THR B N 1
ATOM 4016 C CA . THR B 1 167 ? 0.139 -17 -5.816 1 96.81 167 THR B CA 1
ATOM 4017 C C . THR B 1 167 ? -0.76 -16.094 -4.98 1 96.81 167 THR B C 1
ATOM 4019 O O . THR B 1 167 ? -0.307 -15.07 -4.453 1 96.81 167 THR B O 1
ATOM 4022 N N . MET B 1 168 ? -1.993 -16.438 -4.828 1 98.19 168 MET B N 1
ATOM 4023 C CA . MET B 1 168 ? -2.939 -15.633 -4.062 1 98.19 168 MET B CA 1
ATOM 4024 C C . MET B 1 168 ? -2.594 -15.648 -2.576 1 98.19 168 MET B C 1
ATOM 4026 O O . MET B 1 168 ? -2.77 -14.648 -1.882 1 98.19 168 MET B O 1
ATOM 4030 N N . LEU B 1 169 ? -2.094 -16.812 -2.092 1 98.38 169 LEU B N 1
ATOM 4031 C CA . LEU B 1 169 ? -1.675 -16.891 -0.696 1 98.38 169 LEU B CA 1
ATOM 4032 C C . LEU B 1 169 ? -0.56 -15.891 -0.403 1 98.38 169 LEU B C 1
ATOM 4034 O O . LEU B 1 169 ? -0.588 -15.203 0.622 1 98.38 169 LEU B O 1
ATOM 4038 N N . GLN B 1 170 ? 0.391 -15.812 -1.298 1 97.69 170 GLN B N 1
ATOM 4039 C CA . GLN B 1 170 ? 1.441 -14.812 -1.104 1 97.69 170 GLN B CA 1
ATOM 4040 C C . GLN B 1 170 ? 0.872 -13.398 -1.149 1 97.69 170 GLN B C 1
ATOM 4042 O O . GLN B 1 170 ? 1.279 -12.539 -0.369 1 97.69 170 GLN B O 1
ATOM 4047 N N . ALA B 1 171 ? -0.02 -13.156 -2.092 1 98.25 171 ALA B N 1
ATOM 4048 C CA . ALA B 1 171 ? -0.642 -11.844 -2.209 1 98.25 171 ALA B CA 1
ATOM 4049 C C . ALA B 1 171 ? -1.363 -11.461 -0.919 1 98.25 171 ALA B C 1
ATOM 4051 O O . ALA B 1 171 ? -1.276 -10.32 -0.467 1 98.25 171 ALA B O 1
ATOM 4052 N N . VAL B 1 172 ? -2.072 -12.43 -0.32 1 98.31 172 VAL B N 1
ATOM 4053 C CA . VAL B 1 172 ? -2.799 -12.18 0.922 1 98.31 172 VAL B CA 1
ATOM 4054 C C . VAL B 1 172 ? -1.81 -11.906 2.053 1 98.31 172 VAL B C 1
ATOM 4056 O O . VAL B 1 172 ? -2.07 -11.086 2.932 1 98.31 172 VAL B O 1
ATOM 4059 N N . ASP B 1 173 ? -0.683 -12.625 2.051 1 96.75 173 ASP B N 1
ATOM 4060 C CA . ASP B 1 173 ? 0.362 -12.32 3.021 1 96.75 173 ASP B CA 1
ATOM 4061 C C . ASP B 1 173 ? 0.819 -10.867 2.9 1 96.75 173 ASP B C 1
ATOM 4063 O O . ASP B 1 173 ? 0.986 -10.18 3.906 1 96.75 173 ASP B O 1
ATOM 4067 N N . HIS B 1 174 ? 1.042 -10.422 1.636 1 96.31 174 HIS B N 1
ATOM 4068 C CA . HIS B 1 174 ? 1.449 -9.039 1.402 1 96.31 174 HIS B CA 1
ATOM 4069 C C . HIS B 1 174 ? 0.374 -8.062 1.868 1 96.31 174 HIS B C 1
ATOM 4071 O O . HIS B 1 174 ? 0.687 -6.973 2.354 1 96.31 174 HIS B O 1
ATOM 4077 N N . LEU B 1 175 ? -0.86 -8.453 1.712 1 96.94 175 LEU B N 1
ATOM 4078 C CA . LEU B 1 175 ? -2.006 -7.668 2.152 1 96.94 175 LEU B CA 1
ATOM 4079 C C . LEU B 1 175 ? -2.096 -7.641 3.676 1 96.94 175 LEU B C 1
ATOM 4081 O O . LEU B 1 175 ? -2.582 -6.668 4.258 1 96.94 175 LEU B O 1
ATOM 4085 N N . GLY B 1 176 ? -1.593 -8.633 4.363 1 95.88 176 GLY B N 1
ATOM 4086 C CA . GLY B 1 176 ? -1.826 -8.93 5.766 1 95.88 176 GLY B CA 1
ATOM 4087 C C . GLY B 1 176 ? -2.91 -9.969 5.988 1 95.88 176 GLY B C 1
ATOM 4088 O O . GLY B 1 176 ? -2.633 -11.07 6.449 1 95.88 176 GLY B O 1
ATOM 4089 N N . HIS B 1 177 ? -4.117 -9.617 5.617 1 96.19 177 HIS B N 1
ATOM 4090 C CA . HIS B 1 177 ? -5.262 -10.523 5.637 1 96.19 177 HIS B CA 1
ATOM 4091 C C . HIS B 1 177 ? -6.465 -9.906 4.934 1 96.19 177 HIS B C 1
ATOM 4093 O O . HIS B 1 177 ? -6.492 -8.703 4.684 1 96.19 177 HIS B O 1
ATOM 4099 N N . ILE B 1 178 ? -7.359 -10.734 4.559 1 97.5 178 ILE B N 1
ATOM 4100 C CA . ILE B 1 178 ? -8.664 -10.242 4.137 1 97.5 178 ILE B CA 1
ATOM 4101 C C . ILE B 1 178 ? -9.555 -10.031 5.359 1 97.5 178 ILE B C 1
ATOM 4103 O O . ILE B 1 178 ? -9.859 -10.984 6.082 1 97.5 178 ILE B O 1
ATOM 4107 N N . PRO B 1 179 ? -10 -8.812 5.598 1 94.88 179 PRO B N 1
ATOM 4108 C CA . PRO B 1 179 ? -10.789 -8.57 6.809 1 94.88 179 PRO B CA 1
ATOM 4109 C C . PRO B 1 179 ? -12.148 -9.258 6.77 1 94.88 179 PRO B C 1
ATOM 4111 O O . PRO B 1 179 ? -12.836 -9.211 5.742 1 94.88 179 PRO B O 1
ATOM 4114 N N . GLY B 1 180 ? -12.469 -9.891 7.906 1 96.06 180 GLY B N 1
ATOM 4115 C CA . GLY B 1 180 ? -13.82 -10.414 8.023 1 96.06 180 GLY B CA 1
ATOM 4116 C C . GLY B 1 180 ? -14.883 -9.336 7.938 1 96.06 180 GLY B C 1
ATOM 4117 O O . GLY B 1 180 ? -14.703 -8.234 8.453 1 96.06 180 GLY B O 1
ATOM 4118 N N . GLY B 1 181 ? -15.992 -9.68 7.289 1 97.12 181 GLY B N 1
ATOM 4119 C CA . GLY B 1 181 ? -17.094 -8.734 7.18 1 97.12 181 GLY B CA 1
ATOM 4120 C C . GLY B 1 181 ? -16.875 -7.695 6.098 1 97.12 181 GLY B C 1
ATOM 4121 O O . GLY B 1 181 ? -17.734 -6.836 5.879 1 97.12 181 GLY B O 1
ATOM 4122 N N . SER B 1 182 ? -15.742 -7.77 5.375 1 97.25 182 SER B N 1
ATOM 4123 C CA . SER B 1 182 ? -15.414 -6.758 4.379 1 97.25 182 SER B CA 1
ATOM 4124 C C . SER B 1 182 ? -16.203 -6.973 3.09 1 97.25 182 SER B C 1
ATOM 4126 O O . SER B 1 182 ? -16.75 -8.055 2.861 1 97.25 182 SER B O 1
ATOM 4128 N N . ASN B 1 183 ? -16.344 -5.887 2.33 1 98.69 183 ASN B N 1
ATOM 4129 C CA . ASN B 1 183 ? -16.844 -5.938 0.96 1 98.69 183 ASN B CA 1
ATOM 4130 C C . ASN B 1 183 ? -15.711 -6.039 -0.05 1 98.69 183 ASN B C 1
ATOM 4132 O O . ASN B 1 183 ? -14.961 -5.078 -0.24 1 98.69 183 ASN B O 1
ATOM 4136 N N . VAL B 1 184 ? -15.648 -7.18 -0.743 1 98.88 184 VAL B N 1
ATOM 4137 C CA . VAL B 1 184 ? -14.523 -7.48 -1.62 1 98.88 184 VAL B CA 1
ATOM 4138 C C . VAL B 1 184 ? -15.008 -7.57 -3.066 1 98.88 184 VAL B C 1
ATOM 4140 O O . VAL B 1 184 ? -16.031 -8.195 -3.35 1 98.88 184 VAL B O 1
ATOM 4143 N N . VAL B 1 185 ? -14.32 -6.867 -3.977 1 98.94 185 VAL B N 1
ATOM 4144 C CA . VAL B 1 185 ? -14.555 -7.027 -5.41 1 98.94 185 VAL B CA 1
ATOM 4145 C C . VAL B 1 185 ? -13.375 -7.77 -6.039 1 98.94 185 VAL B C 1
ATOM 4147 O O . VAL B 1 185 ? -12.219 -7.414 -5.809 1 98.94 185 VAL B O 1
ATOM 4150 N N . VAL B 1 186 ? -13.656 -8.797 -6.742 1 98.88 186 VAL B N 1
ATOM 4151 C CA . VAL B 1 186 ? -12.656 -9.547 -7.488 1 98.88 186 VAL B CA 1
ATOM 4152 C C . VAL B 1 186 ? -12.844 -9.32 -8.984 1 98.88 186 VAL B C 1
ATOM 4154 O O . VAL B 1 186 ? -13.922 -9.586 -9.523 1 98.88 186 VAL B O 1
ATOM 4157 N N . GLN B 1 187 ? -11.781 -8.781 -9.625 1 98.44 187 GLN B N 1
ATOM 4158 C CA . GLN B 1 187 ? -11.836 -8.555 -11.062 1 98.44 187 GLN B CA 1
ATOM 4159 C C . GLN B 1 187 ? -11.18 -9.703 -11.828 1 98.44 187 GLN B C 1
ATOM 4161 O O . GLN B 1 187 ? -9.961 -9.875 -11.773 1 98.44 187 GLN B O 1
ATOM 4166 N N . GLY B 1 188 ? -11.961 -10.445 -12.578 1 95.88 188 GLY B N 1
ATOM 4167 C CA . GLY B 1 188 ? -11.492 -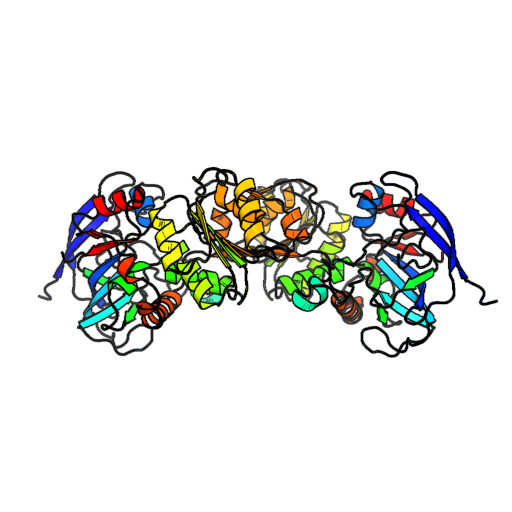11.641 -13.258 1 95.88 188 GLY B CA 1
ATOM 4168 C C . GLY B 1 188 ? -11.758 -12.914 -12.477 1 95.88 188 GLY B C 1
ATOM 4169 O O . GLY B 1 188 ? -11.461 -12.992 -11.281 1 95.88 188 GLY B O 1
ATOM 4170 N N . ALA B 1 189 ? -12.305 -13.891 -13.195 1 94.81 189 ALA B N 1
ATOM 4171 C CA . ALA B 1 189 ? -12.656 -15.141 -12.531 1 94.81 189 ALA B CA 1
ATOM 4172 C C . ALA B 1 189 ? -11.93 -16.328 -13.164 1 94.81 189 ALA B C 1
ATOM 4174 O O . ALA B 1 189 ? -12.5 -17.406 -13.328 1 94.81 189 ALA B O 1
ATOM 4175 N N . GLY B 1 190 ? -10.711 -16.078 -13.641 1 92.12 190 GLY B N 1
ATOM 4176 C CA . GLY B 1 190 ? -9.812 -17.188 -13.898 1 92.12 190 GLY B CA 1
ATOM 4177 C C . GLY B 1 190 ? -9.336 -17.875 -12.633 1 92.12 190 GLY B C 1
ATOM 4178 O O . GLY B 1 190 ? -9.875 -17.641 -11.547 1 92.12 190 GLY B O 1
ATOM 4179 N N . PRO B 1 191 ? -8.344 -18.719 -12.781 1 93.5 191 PRO B N 1
ATOM 4180 C CA . PRO B 1 191 ? -7.887 -19.453 -11.602 1 93.5 191 PRO B CA 1
ATOM 4181 C C . PRO B 1 191 ? -7.438 -18.531 -10.469 1 93.5 191 PRO B C 1
ATOM 4183 O O . PRO B 1 191 ? -7.742 -18.781 -9.305 1 93.5 191 PRO B O 1
ATOM 4186 N N . VAL B 1 192 ? -6.746 -17.469 -10.773 1 95.25 192 VAL B N 1
ATOM 4187 C CA . VAL B 1 192 ? -6.297 -16.531 -9.75 1 95.25 192 VAL B CA 1
ATOM 4188 C C . VAL B 1 192 ? -7.504 -15.859 -9.102 1 95.25 192 VAL B C 1
ATOM 4190 O O . VAL B 1 192 ? -7.543 -15.688 -7.883 1 95.25 192 VAL B O 1
ATOM 4193 N N . GLY B 1 193 ? -8.438 -15.5 -9.922 1 97 193 GLY B N 1
ATOM 4194 C CA . GLY B 1 193 ? -9.672 -14.93 -9.398 1 97 193 GLY B CA 1
ATOM 4195 C C . GLY B 1 193 ? -10.445 -15.891 -8.516 1 97 193 GLY B C 1
ATOM 4196 O O . GLY B 1 193 ? -10.953 -15.508 -7.461 1 97 193 GLY B O 1
ATOM 4197 N N . LEU B 1 194 ? -10.555 -17.109 -8.93 1 97.38 194 LEU B N 1
ATOM 4198 C CA . LEU B 1 194 ? -11.234 -18.125 -8.133 1 97.38 194 LEU B CA 1
ATOM 4199 C C . LEU B 1 194 ? -10.523 -18.328 -6.797 1 97.38 194 LEU B C 1
ATOM 4201 O O . LEU B 1 194 ? -11.18 -18.5 -5.766 1 97.38 194 LEU B O 1
ATOM 4205 N N . ALA B 1 195 ? -9.211 -18.312 -6.852 1 98 195 ALA B N 1
ATOM 4206 C CA . ALA B 1 195 ? -8.445 -18.375 -5.613 1 98 195 ALA B CA 1
ATOM 4207 C C . ALA B 1 195 ? -8.773 -17.203 -4.695 1 98 195 ALA B C 1
ATOM 4209 O O . ALA B 1 195 ? -8.945 -17.375 -3.486 1 98 195 ALA B O 1
ATOM 4210 N N . ALA B 1 196 ? -8.883 -16.047 -5.246 1 98.69 196 ALA B N 1
ATOM 4211 C CA . ALA B 1 196 ? -9.211 -14.852 -4.48 1 98.69 196 ALA B CA 1
ATOM 4212 C C . ALA B 1 196 ? -10.594 -14.969 -3.84 1 98.69 196 ALA B C 1
ATOM 4214 O O . ALA B 1 196 ? -10.773 -14.641 -2.664 1 98.69 196 ALA B O 1
ATOM 4215 N N . ILE B 1 197 ? -11.547 -15.445 -4.621 1 98.69 197 ILE B N 1
ATOM 4216 C CA . ILE B 1 197 ? -12.906 -15.617 -4.133 1 98.69 197 ILE B CA 1
ATOM 4217 C C . ILE B 1 197 ? -12.93 -16.641 -3.004 1 98.69 197 ILE B C 1
ATOM 4219 O O . ILE B 1 197 ? -13.539 -16.406 -1.959 1 98.69 197 ILE B O 1
ATOM 4223 N N . MET B 1 198 ? -12.219 -17.719 -3.189 1 98.62 198 MET B N 1
ATOM 4224 C CA . MET B 1 198 ? -12.125 -18.75 -2.162 1 98.62 198 MET B CA 1
ATOM 4225 C C . MET B 1 198 ? -11.539 -18.188 -0.874 1 98.62 198 MET B C 1
ATOM 4227 O O . MET B 1 198 ? -12.086 -18.406 0.21 1 98.62 198 MET B O 1
ATOM 4231 N N . MET B 1 199 ? -10.43 -17.453 -0.972 1 98.75 199 MET B N 1
ATOM 4232 C CA . MET B 1 199 ? -9.773 -16.875 0.196 1 98.75 199 MET B CA 1
ATOM 4233 C C . MET B 1 199 ? -10.664 -15.844 0.88 1 98.75 199 MET B C 1
ATOM 4235 O O . MET B 1 199 ? -10.695 -15.758 2.109 1 98.75 199 MET B O 1
ATOM 4239 N N . ALA B 1 200 ? -11.383 -15.031 0.085 1 98.81 200 ALA B N 1
ATOM 4240 C CA . ALA B 1 200 ? -12.32 -14.062 0.656 1 98.81 200 ALA B CA 1
ATOM 4241 C C . ALA B 1 200 ? -13.438 -14.766 1.42 1 98.81 200 ALA B C 1
ATOM 4243 O O . ALA B 1 200 ? -13.836 -14.32 2.5 1 98.81 200 ALA B O 1
ATOM 4244 N N . LYS B 1 201 ? -13.969 -15.844 0.845 1 98.69 201 LYS B N 1
ATOM 4245 C CA . LYS B 1 201 ? -15.016 -16.625 1.5 1 98.69 201 LYS B CA 1
ATOM 4246 C C . LYS B 1 201 ? -14.516 -17.219 2.82 1 98.69 201 LYS B C 1
ATOM 4248 O O . LYS B 1 201 ? -15.195 -17.109 3.844 1 98.69 201 LYS B O 1
ATOM 4253 N N . LEU B 1 202 ? -13.344 -17.797 2.824 1 98.31 202 LEU B N 1
ATOM 4254 C CA . LEU B 1 202 ? -12.766 -18.375 4.023 1 98.31 202 LEU B CA 1
ATOM 4255 C C . LEU B 1 202 ? -12.508 -17.312 5.086 1 98.31 202 LEU B C 1
ATOM 4257 O O . LEU B 1 202 ? -12.602 -17.594 6.285 1 98.31 202 LEU B O 1
ATOM 4261 N N . ALA B 1 203 ? -12.242 -16.062 4.68 1 98.12 203 ALA B N 1
ATOM 4262 C CA . ALA B 1 203 ? -11.953 -14.961 5.598 1 98.12 203 ALA B CA 1
ATOM 4263 C C . ALA B 1 203 ? -13.234 -14.391 6.207 1 98.12 203 ALA B C 1
ATOM 4265 O O . ALA B 1 203 ? -13.18 -13.594 7.145 1 98.12 203 ALA B O 1
ATOM 4266 N N . GLY B 1 204 ? -14.352 -14.781 5.672 1 98.38 204 GLY B N 1
ATOM 4267 C CA . GLY B 1 204 ? -15.617 -14.297 6.203 1 98.38 204 GLY B CA 1
ATOM 4268 C C . GLY B 1 204 ? -16.031 -12.945 5.641 1 98.38 204 GLY B C 1
ATOM 4269 O O . GLY B 1 204 ? -16.656 -12.148 6.328 1 98.38 204 GLY B O 1
ATOM 4270 N N . ALA B 1 205 ? -15.641 -12.633 4.375 1 98.19 205 ALA B N 1
ATOM 4271 C CA . ALA B 1 205 ? -16.094 -11.406 3.725 1 98.19 205 ALA B CA 1
ATOM 4272 C C . ALA B 1 205 ? -17.609 -11.352 3.639 1 98.19 205 ALA B C 1
ATOM 4274 O O . ALA B 1 205 ? -18.266 -12.375 3.4 1 98.19 205 ALA B O 1
ATOM 4275 N N . ALA B 1 206 ? -18.156 -10.148 3.844 1 97.88 206 ALA B N 1
ATOM 4276 C CA . ALA B 1 206 ? -19.609 -9.984 3.801 1 97.88 206 ALA B CA 1
ATOM 4277 C C . ALA B 1 206 ? -20.125 -10.078 2.369 1 97.88 206 ALA B C 1
ATOM 4279 O O . ALA B 1 206 ? -21.109 -10.789 2.102 1 97.88 206 ALA B O 1
ATOM 4280 N N . HIS B 1 207 ? -19.5 -9.359 1.485 1 98.56 207 HIS B N 1
ATOM 4281 C CA . HIS B 1 207 ? -19.797 -9.43 0.058 1 98.56 207 HIS B CA 1
ATOM 4282 C C . HIS B 1 207 ? -18.547 -9.789 -0.742 1 98.56 207 HIS B C 1
ATOM 4284 O O . HIS B 1 207 ? -17.453 -9.312 -0.443 1 98.56 207 HIS B O 1
ATOM 4290 N N . ILE B 1 208 ? -18.734 -10.711 -1.613 1 98.88 208 ILE B N 1
ATOM 4291 C CA . ILE B 1 208 ? -17.734 -11.078 -2.602 1 98.88 208 ILE B CA 1
ATOM 4292 C C . ILE B 1 208 ? -18.297 -10.906 -4.008 1 98.88 208 ILE B C 1
ATOM 4294 O O . ILE B 1 208 ? -19.031 -11.766 -4.5 1 98.88 208 ILE B O 1
ATOM 4298 N N . ILE B 1 209 ? -17.969 -9.758 -4.664 1 98.94 209 ILE B N 1
ATOM 4299 C CA . ILE B 1 209 ? -18.531 -9.398 -5.957 1 98.94 209 ILE B CA 1
ATOM 4300 C C . ILE B 1 209 ? -17.531 -9.688 -7.062 1 98.94 209 ILE B C 1
ATOM 4302 O O . ILE B 1 209 ? -16.406 -9.18 -7.031 1 98.94 209 ILE B O 1
ATOM 4306 N N . CYS B 1 210 ? -17.906 -10.492 -7.988 1 98.88 210 CYS B N 1
ATOM 4307 C CA . CYS B 1 210 ? -17.016 -10.883 -9.078 1 98.88 210 CYS B CA 1
ATOM 4308 C C . CYS B 1 210 ? -17.375 -10.164 -10.367 1 98.88 210 CYS B C 1
ATOM 4310 O O . CYS B 1 210 ? -18.531 -10.227 -10.82 1 98.88 210 CYS B O 1
ATOM 4312 N N . ILE B 1 211 ? -16.438 -9.445 -10.945 1 98.75 211 ILE B N 1
ATOM 4313 C CA . ILE B 1 211 ? -16.609 -8.836 -12.266 1 98.75 211 ILE B CA 1
ATOM 4314 C C . ILE B 1 211 ? -15.953 -9.727 -13.32 1 98.75 211 ILE B C 1
ATOM 4316 O O . ILE B 1 211 ? -14.75 -9.969 -13.289 1 98.75 211 ILE B O 1
ATOM 4320 N N . GLU B 1 212 ? -16.672 -10.172 -14.258 1 97.06 212 GLU B N 1
ATOM 4321 C CA . GLU B 1 212 ? -16.25 -11.133 -15.273 1 97.06 212 GLU B CA 1
ATOM 4322 C C . GLU B 1 212 ? -17.188 -11.102 -16.484 1 97.06 212 GLU B C 1
ATOM 4324 O O . GLU B 1 212 ? -18.359 -10.742 -16.359 1 97.06 212 GLU B O 1
ATOM 4329 N N . GLY B 1 213 ? -16.625 -11.344 -17.672 1 95.44 213 GLY B N 1
ATOM 4330 C CA . GLY B 1 213 ? -17.438 -11.297 -18.875 1 95.44 213 GLY B CA 1
ATOM 4331 C C . GLY B 1 213 ? -17.844 -12.672 -19.375 1 95.44 213 GLY B C 1
ATOM 4332 O O . GLY B 1 213 ? -18.75 -12.797 -20.188 1 95.44 213 GLY B O 1
ATOM 4333 N N . ASN B 1 214 ? -17.141 -13.727 -19.016 1 93 214 ASN B N 1
ATOM 4334 C CA . ASN B 1 214 ? -17.406 -15.102 -19.438 1 93 214 ASN B CA 1
ATOM 4335 C C . ASN B 1 214 ? -18.438 -15.773 -18.531 1 93 214 ASN B C 1
ATOM 4337 O O . ASN B 1 214 ? -18.172 -16.016 -17.359 1 93 214 ASN B O 1
ATOM 4341 N N . PRO B 1 215 ? -19.578 -16.172 -19.109 1 92.88 215 PRO B N 1
ATOM 4342 C CA . PRO B 1 215 ? -20.641 -16.75 -18.297 1 92.88 215 PRO B CA 1
ATOM 4343 C C . PRO B 1 215 ? -20.203 -18.031 -17.578 1 92.88 215 PRO B C 1
ATOM 4345 O O . PRO B 1 215 ? -20.656 -18.297 -16.453 1 92.88 215 PRO B O 1
ATOM 4348 N N . VAL B 1 216 ? -19.406 -18.797 -18.188 1 89.88 216 VAL B N 1
ATOM 4349 C CA . VAL B 1 216 ? -18.938 -20.031 -17.594 1 89.88 216 VAL B CA 1
ATOM 4350 C C . VAL B 1 216 ? -18.109 -19.719 -16.344 1 89.88 216 VAL B C 1
ATOM 4352 O O . VAL B 1 216 ? -18.281 -20.344 -15.297 1 89.88 216 VAL B O 1
ATOM 4355 N N . ARG B 1 217 ? -17.266 -18.766 -16.438 1 91.88 217 ARG B N 1
ATOM 4356 C CA . ARG B 1 217 ? -16.422 -18.375 -15.32 1 91.88 217 ARG B CA 1
ATOM 4357 C C . ARG B 1 217 ? -17.234 -17.719 -14.211 1 91.88 217 ARG B C 1
ATOM 4359 O O . ARG B 1 217 ? -16.922 -17.875 -13.031 1 91.88 217 ARG B O 1
ATOM 4366 N N . LEU B 1 218 ? -18.281 -17 -14.594 1 95.62 218 LEU B N 1
ATOM 4367 C CA . LEU B 1 218 ? -19.156 -16.391 -13.609 1 95.62 218 LEU B CA 1
ATOM 4368 C C . LEU B 1 218 ? -19.844 -17.453 -12.758 1 95.62 218 LEU B C 1
ATOM 4370 O O . LEU B 1 218 ? -19.922 -17.328 -11.531 1 95.62 218 LEU B O 1
ATOM 4374 N N . GLU B 1 219 ? -20.266 -18.484 -13.414 1 93.94 219 GLU B N 1
ATOM 4375 C CA . GLU B 1 219 ? -20.906 -19.578 -12.68 1 93.94 219 GLU B CA 1
ATOM 4376 C C . GLU B 1 219 ? -19.922 -20.266 -11.742 1 93.94 219 GLU B C 1
ATOM 4378 O O . GLU B 1 219 ? -20.281 -20.656 -10.633 1 93.94 219 GLU B O 1
ATOM 4383 N N . GLN B 1 220 ? -18.734 -20.406 -12.227 1 93.31 220 GLN B N 1
ATOM 4384 C CA . GLN B 1 220 ? -17.703 -20.969 -11.359 1 93.31 220 GLN B CA 1
ATOM 4385 C C . GLN B 1 220 ? -17.438 -20.062 -10.148 1 93.31 220 GLN B C 1
ATOM 4387 O O . GLN B 1 220 ? -17.281 -20.562 -9.031 1 93.31 220 GLN B O 1
ATOM 4392 N N . ALA B 1 221 ? -17.406 -18.797 -10.398 1 97.12 221 ALA B N 1
ATOM 4393 C CA . ALA B 1 221 ? -17.219 -17.844 -9.312 1 97.12 221 ALA B CA 1
ATOM 4394 C C . ALA B 1 221 ? -18.281 -18 -8.242 1 97.12 221 ALA B C 1
ATOM 4396 O O . ALA B 1 221 ? -17.984 -17.984 -7.043 1 97.12 221 ALA B O 1
ATOM 4397 N N . ARG B 1 222 ? -19.5 -18.156 -8.672 1 97.56 222 ARG B N 1
ATOM 4398 C CA . ARG B 1 222 ? -20.609 -18.375 -7.742 1 97.56 222 ARG B CA 1
ATOM 4399 C C . ARG B 1 222 ? -20.359 -19.625 -6.902 1 97.56 222 ARG B C 1
ATOM 4401 O O . ARG B 1 222 ? -20.531 -19.609 -5.68 1 97.56 222 ARG B O 1
ATOM 4408 N N . SER B 1 223 ? -19.953 -20.672 -7.551 1 96.62 223 SER B N 1
ATOM 4409 C CA . SER B 1 223 ? -19.75 -21.938 -6.867 1 96.62 223 SER B CA 1
ATOM 4410 C C . SER B 1 223 ? -18.609 -21.859 -5.871 1 96.62 223 SER B C 1
ATOM 4412 O O . SER B 1 223 ? -18.547 -22.641 -4.914 1 96.62 223 SER B O 1
ATOM 4414 N N . PHE B 1 224 ? -17.672 -20.906 -6.066 1 97.38 224 PHE B N 1
ATOM 4415 C CA . PHE B 1 224 ? -16.516 -20.75 -5.188 1 97.38 224 PHE B CA 1
ATOM 4416 C C . PHE B 1 224 ? -16.844 -19.828 -4.02 1 97.38 224 PHE B C 1
ATOM 4418 O O . PHE B 1 224 ? -16.078 -19.734 -3.061 1 97.38 224 PHE B O 1
ATOM 4425 N N . GLY B 1 225 ? -18.016 -19.094 -4.121 1 97.81 225 GLY B N 1
ATOM 4426 C CA . GLY B 1 225 ? -18.406 -18.328 -2.947 1 97.81 225 GLY B CA 1
ATOM 4427 C C . GLY B 1 225 ? -18.719 -16.875 -3.256 1 97.81 225 GLY B C 1
ATOM 4428 O O . GLY B 1 225 ? -19.047 -16.109 -2.355 1 97.81 225 GLY B O 1
ATOM 4429 N N . ALA B 1 226 ? -18.672 -16.484 -4.523 1 98.69 226 ALA B N 1
ATOM 4430 C CA . ALA B 1 226 ? -19.094 -15.133 -4.859 1 98.69 226 ALA B CA 1
ATOM 4431 C C . ALA B 1 226 ? -20.531 -14.891 -4.453 1 98.69 226 ALA B C 1
ATOM 4433 O O . ALA B 1 226 ? -21.406 -15.711 -4.727 1 98.69 226 ALA B O 1
ATOM 4434 N N . THR B 1 227 ? -20.781 -13.773 -3.787 1 98.69 227 THR B N 1
ATOM 4435 C CA . THR B 1 227 ? -22.141 -13.461 -3.328 1 98.69 227 THR B CA 1
ATOM 4436 C C . THR B 1 227 ? -22.906 -12.68 -4.391 1 98.69 227 THR B C 1
ATOM 4438 O O . THR B 1 227 ? -24.125 -12.594 -4.344 1 98.69 227 THR B O 1
ATOM 4441 N N . ALA B 1 228 ? -22.188 -12.039 -5.312 1 98.69 228 ALA B N 1
ATOM 4442 C CA . ALA B 1 228 ? -22.797 -11.32 -6.434 1 98.69 228 ALA B CA 1
ATOM 4443 C C . ALA B 1 228 ? -21.906 -11.414 -7.676 1 98.69 228 ALA B C 1
ATOM 4445 O O . ALA B 1 228 ? -20.672 -11.438 -7.57 1 98.69 228 ALA B O 1
ATOM 4446 N N . LEU B 1 229 ? -22.578 -11.508 -8.836 1 98.62 229 LEU B N 1
ATOM 4447 C CA . LEU B 1 229 ? -21.891 -11.586 -10.117 1 98.62 229 LEU B CA 1
ATOM 4448 C C . LEU B 1 229 ? -22.203 -10.367 -10.977 1 98.62 229 LEU B C 1
ATOM 4450 O O . LEU B 1 229 ? -23.359 -9.945 -11.078 1 98.62 229 LEU B O 1
ATOM 4454 N N . VAL B 1 230 ? -21.172 -9.742 -11.523 1 98.69 230 VAL B N 1
ATOM 4455 C CA . VAL B 1 230 ? -21.297 -8.602 -12.43 1 98.69 230 VAL B CA 1
ATOM 4456 C C . VAL B 1 230 ? -20.719 -8.961 -13.797 1 98.69 230 VAL B C 1
ATOM 4458 O O . VAL B 1 230 ? -19.5 -8.984 -13.984 1 98.69 230 VAL B O 1
ATOM 4461 N N . ASP B 1 231 ? -21.625 -9.227 -14.766 1 98.25 231 ASP B N 1
ATOM 4462 C CA . ASP B 1 231 ? -21.234 -9.508 -16.141 1 98.25 231 ASP B CA 1
ATOM 4463 C C . ASP B 1 231 ? -21.047 -8.211 -16.938 1 98.25 231 ASP B C 1
ATOM 4465 O O . ASP B 1 231 ? -22.031 -7.551 -17.281 1 98.25 231 ASP B O 1
ATOM 4469 N N . PHE B 1 232 ? -19.734 -7.883 -17.25 1 97 232 PHE B N 1
ATOM 4470 C CA . PHE B 1 232 ? -19.5 -6.578 -17.844 1 97 232 PHE B CA 1
ATOM 4471 C C . PHE B 1 232 ? -19.938 -6.562 -19.297 1 97 232 PHE B C 1
ATOM 4473 O O . PHE B 1 232 ? -19.828 -5.535 -19.969 1 97 232 PHE B O 1
ATOM 4480 N N . ARG B 1 233 ? -20.5 -7.648 -19.797 1 96.31 233 ARG B N 1
ATOM 4481 C CA . ARG B 1 233 ? -21.062 -7.695 -21.156 1 96.31 233 ARG B CA 1
ATOM 4482 C C . ARG B 1 233 ? -22.562 -7.516 -21.125 1 96.31 233 ARG B C 1
ATOM 4484 O O . ARG B 1 233 ? -23.188 -7.305 -22.156 1 96.31 233 ARG B O 1
ATOM 4491 N N . GLU B 1 234 ? -23.094 -7.609 -20 1 96.69 234 GLU B N 1
ATOM 4492 C CA . GLU B 1 234 ? -24.547 -7.5 -19.844 1 96.69 234 GLU B CA 1
ATOM 4493 C C . GLU B 1 234 ? -25.016 -6.062 -20.031 1 96.69 234 GLU B C 1
ATOM 4495 O O . GLU B 1 234 ? -24.344 -5.121 -19.594 1 96.69 234 GLU B O 1
ATOM 4500 N N . GLU B 1 235 ? -26.234 -5.938 -20.625 1 96.5 235 GLU B N 1
ATOM 4501 C CA . GLU B 1 235 ? -26.828 -4.613 -20.797 1 96.5 235 GLU B CA 1
ATOM 4502 C C . GLU B 1 235 ? -27 -3.914 -19.453 1 96.5 235 GLU B C 1
ATOM 4504 O O . GLU B 1 235 ? -27.469 -4.52 -18.484 1 96.5 235 GLU B O 1
ATOM 4509 N N . GLY B 1 236 ? -26.578 -2.676 -19.406 1 96.88 236 GLY B N 1
ATOM 4510 C CA . GLY B 1 236 ? -26.656 -1.894 -18.188 1 96.88 236 GLY B CA 1
ATOM 4511 C C . GLY B 1 236 ? -25.422 -2.01 -17.328 1 96.88 236 GLY B C 1
ATOM 4512 O O . GLY B 1 236 ? -25.297 -1.324 -16.297 1 96.88 236 GLY B O 1
ATOM 4513 N N . LEU B 1 237 ? -24.5 -2.891 -17.703 1 97.88 237 LEU B N 1
ATOM 4514 C CA . LEU B 1 237 ? -23.281 -3.088 -16.922 1 97.88 237 LEU B CA 1
ATOM 4515 C C . LEU B 1 237 ? -22.047 -3.006 -17.812 1 97.88 237 LEU B C 1
ATOM 4517 O O . LEU B 1 237 ? -20.984 -3.518 -17.453 1 97.88 237 LEU B O 1
ATOM 4521 N N . GLN B 1 238 ? -22.141 -2.361 -18.953 1 96.88 238 GLN B N 1
ATOM 4522 C CA . GLN B 1 238 ? -21.078 -2.387 -19.953 1 96.88 238 GLN B CA 1
ATOM 4523 C C . GLN B 1 238 ? -20.016 -1.344 -19.656 1 96.88 238 GLN B C 1
ATOM 4525 O O . GLN B 1 238 ? -18.859 -1.486 -20.078 1 96.88 238 GLN B O 1
ATOM 4530 N N . THR B 1 239 ? -20.438 -0.306 -18.969 1 97.25 239 THR B N 1
ATOM 4531 C CA . THR B 1 239 ? -19.469 0.731 -18.641 1 97.25 239 THR B CA 1
ATOM 4532 C C . THR B 1 239 ? -19.031 0.623 -17.188 1 97.25 239 THR B C 1
ATOM 4534 O O . THR B 1 239 ? -19.766 0.116 -16.344 1 97.25 239 THR B O 1
ATOM 4537 N N . ALA B 1 240 ? -17.828 1.105 -16.906 1 97.06 240 ALA B N 1
ATOM 4538 C CA . ALA B 1 240 ? -17.312 1.102 -15.539 1 97.06 240 ALA B CA 1
ATOM 4539 C C . ALA B 1 240 ? -18.25 1.853 -14.594 1 97.06 240 ALA B C 1
ATOM 4541 O O . ALA B 1 240 ? -18.453 1.436 -13.445 1 97.06 240 ALA B O 1
ATOM 4542 N N . ASP B 1 241 ? -18.797 2.947 -15.062 1 97.44 241 ASP B N 1
ATOM 4543 C CA . ASP B 1 241 ? -19.688 3.758 -14.242 1 97.44 241 ASP B CA 1
ATOM 4544 C C . ASP B 1 241 ? -20.969 2.986 -13.883 1 97.44 241 ASP B C 1
ATOM 4546 O O . ASP B 1 241 ? -21.453 3.07 -12.75 1 97.44 241 ASP B O 1
ATOM 4550 N N . GLU B 1 242 ? -21.484 2.287 -14.852 1 98.31 242 GLU B N 1
ATOM 4551 C CA . GLU B 1 242 ? -22.656 1.463 -14.609 1 98.31 242 GLU B CA 1
ATOM 4552 C C . GLU B 1 242 ? -22.359 0.365 -13.594 1 98.31 242 GLU B C 1
ATOM 4554 O O . GLU B 1 242 ? -23.172 0.12 -12.688 1 98.31 242 GLU B O 1
ATOM 4559 N N . ARG B 1 243 ? -21.25 -0.255 -13.727 1 98.62 243 ARG B N 1
ATOM 4560 C CA . ARG B 1 243 ? -20.859 -1.316 -12.805 1 98.62 243 ARG B CA 1
ATOM 4561 C C . ARG B 1 243 ? -20.609 -0.758 -11.406 1 98.62 243 ARG B C 1
ATOM 4563 O O . ARG B 1 243 ? -21 -1.368 -10.406 1 98.62 243 ARG B O 1
ATOM 4570 N N . LYS B 1 244 ? -19.984 0.392 -11.289 1 98.31 244 LYS B N 1
ATOM 4571 C CA . LYS B 1 244 ? -19.766 1.047 -10.008 1 98.31 244 LYS B CA 1
ATOM 4572 C C . LYS B 1 244 ? -21.078 1.312 -9.289 1 98.31 244 LYS B C 1
ATOM 4574 O O . LYS B 1 244 ? -21.203 1.017 -8.094 1 98.31 244 LYS B O 1
ATOM 4579 N N . SER B 1 245 ? -22.047 1.884 -10.016 1 98.12 245 SER B N 1
ATOM 4580 C CA . SER B 1 245 ? -23.359 2.16 -9.43 1 98.12 245 SER B CA 1
ATOM 4581 C C . SER B 1 245 ? -24.031 0.878 -8.945 1 98.12 245 SER B C 1
ATOM 4583 O O . SER B 1 245 ? -24.594 0.844 -7.848 1 98.12 245 SER B O 1
ATOM 4585 N N . HIS B 1 246 ? -23.953 -0.143 -9.766 1 98.5 246 HIS B N 1
ATOM 4586 C CA . HIS B 1 246 ? -24.547 -1.429 -9.414 1 98.5 246 HIS B CA 1
ATOM 4587 C C . HIS B 1 246 ? -23.875 -2.018 -8.172 1 98.5 246 HIS B C 1
ATOM 4589 O O . HIS B 1 246 ? -24.547 -2.461 -7.246 1 98.5 246 HIS B O 1
ATOM 4595 N N . ILE B 1 247 ? -22.578 -1.996 -8.094 1 98.75 247 ILE B N 1
ATOM 4596 C CA . ILE B 1 247 ? -21.812 -2.535 -6.973 1 98.75 247 ILE B CA 1
ATOM 4597 C C . ILE B 1 247 ? -22.109 -1.736 -5.707 1 98.75 247 ILE B C 1
ATOM 4599 O O . ILE B 1 247 ? -22.297 -2.311 -4.633 1 98.75 247 ILE B O 1
ATOM 4603 N N . ASN B 1 248 ? -22.188 -0.425 -5.836 1 98.12 248 ASN B N 1
ATOM 4604 C CA . ASN B 1 248 ? -22.516 0.42 -4.695 1 98.12 248 ASN B CA 1
ATOM 4605 C C . ASN B 1 248 ? -23.891 0.075 -4.129 1 98.12 248 ASN B C 1
ATOM 4607 O O . ASN B 1 248 ? -24.109 0.151 -2.916 1 98.12 248 ASN B O 1
ATOM 4611 N N . SER B 1 249 ? -24.812 -0.228 -5.016 1 98.19 249 SER B N 1
ATOM 4612 C CA . SER B 1 249 ? -26.156 -0.599 -4.559 1 98.19 249 SER B CA 1
ATOM 4613 C C . SER B 1 249 ? -26.125 -1.896 -3.756 1 98.19 249 SER B C 1
ATOM 4615 O O . SER B 1 249 ? -27 -2.135 -2.916 1 98.19 249 SER B O 1
ATOM 4617 N N . ILE B 1 250 ? -25.141 -2.74 -3.977 1 98.25 250 ILE B N 1
ATOM 4618 C CA . ILE B 1 250 ? -25.016 -4.02 -3.287 1 98.25 250 ILE B CA 1
ATOM 4619 C C . ILE B 1 250 ? -24.375 -3.809 -1.921 1 98.25 250 ILE B C 1
ATOM 4621 O O . ILE B 1 250 ? -24.859 -4.324 -0.911 1 98.25 250 ILE B O 1
ATOM 4625 N N . VAL B 1 251 ? -23.281 -3.037 -1.851 1 97.69 251 VAL B N 1
ATOM 4626 C CA . VAL B 1 251 ? -22.453 -2.982 -0.65 1 97.69 251 VAL B CA 1
ATOM 4627 C C . VAL B 1 251 ? -22.938 -1.862 0.264 1 97.69 251 VAL B C 1
ATOM 4629 O O . VAL B 1 251 ? -22.578 -1.807 1.44 1 97.69 251 VAL B O 1
ATOM 4632 N N . GLY B 1 252 ? -23.703 -0.854 -0.254 1 95.31 252 GLY B N 1
ATOM 4633 C CA . GLY B 1 252 ? -24.266 0.221 0.552 1 95.31 252 GLY B CA 1
ATOM 4634 C C . GLY B 1 252 ? -23.25 1.298 0.892 1 95.31 252 GLY B C 1
ATOM 4635 O O . GLY B 1 252 ? -22.281 1.493 0.162 1 95.31 252 GLY B O 1
ATOM 4636 N N . ALA B 1 253 ? -23.484 2.023 1.942 1 90.56 253 ALA B N 1
ATOM 4637 C CA . ALA B 1 253 ? -22.766 3.244 2.285 1 90.56 253 ALA B CA 1
ATOM 4638 C C . ALA B 1 253 ? -21.328 2.932 2.713 1 90.56 253 ALA B C 1
ATOM 4640 O O . ALA B 1 253 ? -20.453 3.795 2.643 1 90.56 253 ALA B O 1
ATOM 4641 N N . ARG B 1 254 ? -21.078 1.717 3.111 1 91.06 254 ARG B N 1
ATOM 4642 C CA . ARG B 1 254 ? -19.734 1.358 3.582 1 91.06 254 ARG B CA 1
ATOM 4643 C C . ARG B 1 254 ? -18.766 1.196 2.414 1 91.06 254 ARG B C 1
ATOM 4645 O O . ARG B 1 254 ? -17.562 1.285 2.59 1 91.06 254 ARG B O 1
ATOM 4652 N N . GLY B 1 255 ? -19.344 0.841 1.21 1 96.88 255 GLY B N 1
ATOM 4653 C CA . GLY B 1 255 ? -18.547 0.803 -0.007 1 96.88 255 GLY B CA 1
ATOM 4654 C C . GLY B 1 255 ? -17.641 -0.417 -0.095 1 96.88 255 GLY B C 1
ATOM 4655 O O . GLY B 1 255 ? -17.828 -1.379 0.655 1 96.88 255 GLY B O 1
ATOM 4656 N N . VAL B 1 256 ? -16.719 -0.403 -1.053 1 98.56 256 VAL B N 1
ATOM 4657 C CA . VAL B 1 256 ? -15.82 -1.515 -1.335 1 98.56 256 VAL B CA 1
ATOM 4658 C C . VAL B 1 256 ? -14.523 -1.337 -0.553 1 98.56 256 VAL B C 1
ATOM 4660 O O . VAL B 1 256 ? -13.781 -0.374 -0.773 1 98.56 256 VAL B O 1
ATOM 4663 N N . ASN B 1 257 ? -14.195 -2.303 0.341 1 97.75 257 ASN B N 1
ATOM 4664 C CA . ASN B 1 257 ? -13.008 -2.234 1.188 1 97.75 257 ASN B CA 1
ATOM 4665 C C . ASN B 1 257 ? -11.766 -2.742 0.458 1 97.75 257 ASN B C 1
ATOM 4667 O O . ASN B 1 257 ? -10.656 -2.277 0.716 1 97.75 257 ASN B O 1
ATOM 4671 N N . LEU B 1 258 ? -11.961 -3.693 -0.358 1 98.81 258 LEU B N 1
ATOM 4672 C CA . LEU B 1 258 ? -10.859 -4.402 -1.004 1 98.81 258 LEU B CA 1
ATOM 4673 C C . LEU B 1 258 ? -11.227 -4.777 -2.438 1 98.81 258 LEU B C 1
ATOM 4675 O O . LEU B 1 258 ? -12.289 -5.355 -2.682 1 98.81 258 LEU B O 1
ATOM 4679 N N . VAL B 1 259 ? -10.43 -4.336 -3.377 1 98.88 259 VAL B N 1
ATOM 4680 C CA . VAL B 1 259 ? -10.508 -4.824 -4.75 1 98.88 259 VAL B CA 1
ATOM 4681 C C . VAL B 1 259 ? -9.281 -5.684 -5.062 1 98.88 259 VAL B C 1
ATOM 4683 O O . VAL B 1 259 ? -8.156 -5.297 -4.758 1 98.88 259 VAL B O 1
ATOM 4686 N N . ILE B 1 260 ? -9.469 -6.844 -5.574 1 98.81 260 ILE B N 1
ATOM 4687 C CA . ILE B 1 260 ? -8.398 -7.738 -6 1 98.81 260 ILE B CA 1
ATOM 4688 C C . ILE B 1 260 ? -8.414 -7.875 -7.52 1 98.81 260 ILE B C 1
ATOM 4690 O O . ILE B 1 260 ? -9.367 -8.414 -8.094 1 98.81 260 ILE B O 1
ATOM 4694 N N . GLU B 1 261 ? -7.387 -7.363 -8.156 1 98.06 261 GLU B N 1
ATOM 4695 C CA . GLU B 1 261 ? -7.281 -7.402 -9.609 1 98.06 261 GLU B CA 1
ATOM 4696 C C . GLU B 1 261 ? -6.609 -8.695 -10.078 1 98.06 261 GLU B C 1
ATOM 4698 O O . GLU B 1 261 ? -5.434 -8.922 -9.797 1 98.06 261 GLU B O 1
ATOM 4703 N N . CYS B 1 262 ? -7.34 -9.516 -10.758 1 96.06 262 CYS B N 1
ATOM 4704 C CA . CYS B 1 262 ? -6.852 -10.836 -11.156 1 96.06 262 CYS B CA 1
ATOM 4705 C C . CYS B 1 262 ? -6.91 -11 -12.672 1 96.06 262 CYS B C 1
ATOM 4707 O O . CYS B 1 262 ? -6.531 -12.047 -13.203 1 96.06 262 CYS B O 1
ATOM 4709 N N . SER B 1 263 ? -7.359 -10.039 -13.406 1 93.06 263 SER B N 1
ATOM 4710 C CA . SER B 1 263 ? -7.555 -10.172 -14.844 1 93.06 263 SER B CA 1
ATOM 4711 C C . SER B 1 263 ? -6.277 -9.828 -15.609 1 93.06 263 SER B C 1
ATOM 4713 O O . SER B 1 263 ? -6.055 -10.336 -16.719 1 93.06 263 SER B O 1
ATOM 4715 N N . GLY B 1 264 ? -5.488 -8.938 -15.07 1 90.56 264 GLY B N 1
ATOM 4716 C CA . GLY B 1 264 ? -4.297 -8.461 -15.75 1 90.56 264 GLY B CA 1
ATOM 4717 C C . GLY B 1 264 ? -4.602 -7.469 -16.859 1 90.56 264 GLY B C 1
ATOM 4718 O O . GLY B 1 264 ? -3.76 -7.211 -17.719 1 90.56 264 GLY B O 1
ATOM 4719 N N . ASN B 1 265 ? -5.812 -6.906 -16.875 1 90.75 265 ASN B N 1
ATOM 4720 C CA . ASN B 1 265 ? -6.219 -5.957 -17.891 1 90.75 265 ASN B CA 1
ATOM 4721 C C . ASN B 1 265 ? -6.094 -4.516 -17.406 1 90.75 265 ASN B C 1
ATOM 4723 O O . ASN B 1 265 ? -6.477 -4.203 -16.281 1 90.75 265 ASN B O 1
ATOM 4727 N N . ALA B 1 266 ? -5.617 -3.666 -18.328 1 91.19 266 ALA B N 1
ATOM 4728 C CA . ALA B 1 266 ? -5.395 -2.266 -17.969 1 91.19 266 ALA B CA 1
ATOM 4729 C C . ALA B 1 266 ? -6.703 -1.579 -17.594 1 91.19 266 ALA B C 1
ATOM 4731 O O . ALA B 1 266 ? -6.75 -0.809 -16.625 1 91.19 266 ALA B O 1
ATOM 4732 N N . SER B 1 267 ? -7.766 -1.839 -18.312 1 92.25 267 SER B N 1
ATOM 4733 C CA . SER B 1 267 ? -9.047 -1.198 -18.047 1 92.25 267 SER B CA 1
ATOM 4734 C C . SER B 1 267 ? -9.609 -1.625 -16.703 1 92.25 267 SER B C 1
ATOM 4736 O O . SER B 1 267 ? -10.281 -0.84 -16.016 1 92.25 267 SER B O 1
ATOM 4738 N N . ALA B 1 268 ? -9.328 -2.861 -16.328 1 95.12 268 ALA B N 1
ATOM 4739 C CA . ALA B 1 268 ? -9.773 -3.344 -15.023 1 95.12 268 ALA B CA 1
ATOM 4740 C C . ALA B 1 268 ? -9.07 -2.602 -13.891 1 95.12 268 ALA B C 1
ATOM 4742 O O . ALA B 1 268 ? -9.68 -2.324 -12.852 1 95.12 268 ALA B O 1
ATOM 4743 N N . PHE B 1 269 ? -7.848 -2.266 -14.148 1 94.69 269 PHE B N 1
ATOM 4744 C CA . PHE B 1 269 ? -7.094 -1.541 -13.133 1 94.69 269 PHE B CA 1
ATOM 4745 C C . PHE B 1 269 ? -7.738 -0.191 -12.836 1 94.69 269 PHE B C 1
ATOM 4747 O O . PHE B 1 269 ? -7.969 0.155 -11.68 1 94.69 269 PHE B O 1
ATOM 4754 N N . GLU B 1 270 ? -7.988 0.53 -13.883 1 95.25 270 GLU B N 1
ATOM 4755 C CA . GLU B 1 270 ? -8.602 1.844 -13.711 1 95.25 270 GLU B CA 1
ATOM 4756 C C . GLU B 1 270 ? -9.961 1.734 -13.023 1 95.25 270 GLU B C 1
ATOM 4758 O O . GLU B 1 270 ? -10.273 2.521 -12.133 1 95.25 270 GLU B O 1
ATOM 4763 N N . GLU B 1 271 ? -10.711 0.761 -13.438 1 97.12 271 GLU B N 1
ATOM 4764 C CA . GLU B 1 271 ? -12.023 0.538 -12.852 1 97.12 271 GLU B CA 1
ATOM 4765 C C . GLU B 1 271 ? -11.914 0.216 -11.359 1 97.12 271 GLU B C 1
ATOM 4767 O O . GLU B 1 271 ? -12.633 0.792 -10.547 1 97.12 271 GLU B O 1
ATOM 4772 N N . GLY B 1 272 ? -11.016 -0.749 -11.016 1 97.94 272 GLY B N 1
ATOM 4773 C CA . GLY B 1 272 ? -10.867 -1.17 -9.633 1 97.94 272 GLY B CA 1
ATOM 4774 C C . GLY B 1 272 ? -10.492 -0.034 -8.703 1 97.94 272 GLY B C 1
ATOM 4775 O O . GLY B 1 272 ? -10.992 0.046 -7.578 1 97.94 272 GLY B O 1
ATOM 4776 N N . PHE B 1 273 ? -9.68 0.819 -9.219 1 96.69 273 PHE B N 1
ATOM 4777 C CA . PHE B 1 273 ? -9.258 1.98 -8.445 1 96.69 273 PHE B CA 1
ATOM 4778 C C . PHE B 1 273 ? -10.453 2.855 -8.086 1 96.69 273 PHE B C 1
ATOM 4780 O O . PHE B 1 273 ? -10.578 3.312 -6.945 1 96.69 273 PHE B O 1
ATOM 4787 N N . GLU B 1 274 ? -11.32 3.021 -9 1 97.12 274 GLU B N 1
ATOM 4788 C CA . GLU B 1 274 ? -12.461 3.916 -8.836 1 97.12 274 GLU B CA 1
ATOM 4789 C C . GLU B 1 274 ? -13.531 3.291 -7.938 1 97.12 274 GLU B C 1
ATOM 4791 O O . GLU B 1 274 ? -14.398 3.992 -7.414 1 97.12 274 GLU B O 1
ATOM 4796 N N . LEU B 1 275 ? -13.453 2.01 -7.719 1 98.5 275 LEU B N 1
ATOM 4797 C CA . LEU B 1 275 ? -14.469 1.312 -6.938 1 98.5 275 LEU B CA 1
ATOM 4798 C C . LEU B 1 275 ? -14.211 1.471 -5.441 1 98.5 275 LEU B C 1
ATOM 4800 O O . LEU B 1 275 ? -15.109 1.278 -4.625 1 98.5 275 LEU B O 1
ATOM 4804 N N . LEU B 1 276 ? -13.023 1.78 -5.055 1 98.25 276 LEU B N 1
ATOM 4805 C CA . LEU B 1 276 ? -12.586 1.723 -3.664 1 98.25 276 LEU B CA 1
ATOM 4806 C C . LEU B 1 276 ? -13.195 2.863 -2.855 1 98.25 276 LEU B C 1
ATOM 4808 O O . LEU B 1 276 ? -13.242 4.004 -3.322 1 98.25 276 LEU B O 1
ATOM 4812 N N . THR B 1 277 ? -13.641 2.506 -1.687 1 96.94 277 THR B N 1
ATOM 4813 C CA . THR B 1 277 ? -14.023 3.516 -0.705 1 96.94 277 THR B CA 1
ATOM 4814 C C . THR B 1 277 ? -12.797 4.051 0.029 1 96.94 277 THR B C 1
ATOM 4816 O O . THR B 1 277 ? -11.68 3.596 -0.211 1 96.94 277 THR B O 1
ATOM 4819 N N . ARG B 1 278 ? -13 5.035 0.81 1 96 278 ARG B N 1
ATOM 4820 C CA . ARG B 1 278 ? -11.914 5.586 1.618 1 96 278 ARG B CA 1
ATOM 4821 C C . ARG B 1 278 ? -11.266 4.5 2.471 1 96 278 ARG B C 1
ATOM 4823 O O . ARG B 1 278 ? -11.953 3.613 2.986 1 96 278 ARG B O 1
ATOM 4830 N N . SER B 1 279 ? -9.93 4.566 2.609 1 95.38 279 SER B N 1
ATOM 4831 C CA . SER B 1 279 ? -9.109 3.619 3.354 1 95.38 279 SER B CA 1
ATOM 4832 C C . SER B 1 279 ? -9.156 2.232 2.723 1 95.38 279 SER B C 1
ATOM 4834 O O . SER B 1 279 ? -8.828 1.237 3.373 1 95.38 279 SER B O 1
ATOM 4836 N N . GLY B 1 280 ? -9.664 2.137 1.49 1 97.44 280 GLY B N 1
ATOM 4837 C CA . GLY B 1 280 ? -9.711 0.872 0.774 1 97.44 280 GLY B CA 1
ATOM 4838 C C . GLY B 1 280 ? -8.352 0.416 0.287 1 97.44 280 GLY B C 1
ATOM 4839 O O . GLY B 1 280 ? -7.391 1.192 0.288 1 97.44 280 GLY B O 1
ATOM 4840 N N . THR B 1 281 ? -8.242 -0.837 -0.081 1 98.56 281 THR B N 1
ATOM 4841 C CA . THR B 1 281 ? -7.004 -1.419 -0.585 1 98.56 281 THR B CA 1
ATOM 4842 C C . THR B 1 281 ? -7.227 -2.062 -1.951 1 98.56 281 THR B C 1
ATOM 4844 O O . THR B 1 281 ? -8.234 -2.729 -2.174 1 98.56 281 THR B O 1
ATOM 4847 N N . TYR B 1 282 ? -6.336 -1.775 -2.84 1 98.62 282 TYR B N 1
ATOM 4848 C CA . TYR B 1 282 ? -6.293 -2.398 -4.156 1 98.62 282 TYR B CA 1
ATOM 4849 C C . TYR B 1 282 ? -5.156 -3.412 -4.242 1 98.62 282 TYR B C 1
ATOM 4851 O O . TYR B 1 282 ? -3.98 -3.037 -4.262 1 98.62 282 TYR B O 1
ATOM 4859 N N . LEU B 1 283 ? -5.465 -4.68 -4.262 1 98.69 283 LEU B N 1
ATOM 4860 C CA . LEU B 1 283 ? -4.48 -5.75 -4.375 1 98.69 283 LEU B CA 1
ATOM 4861 C C . LEU B 1 283 ? -4.332 -6.199 -5.828 1 98.69 283 LEU B C 1
ATOM 4863 O O . LEU B 1 283 ? -5.281 -6.707 -6.426 1 98.69 283 LEU B O 1
ATOM 4867 N N . LEU B 1 284 ? -3.143 -5.984 -6.379 1 97.69 284 LEU B N 1
ATOM 4868 C CA . LEU B 1 284 ? -2.863 -6.312 -7.773 1 97.69 284 LEU B CA 1
ATOM 4869 C C . LEU B 1 284 ? -2.105 -7.633 -7.879 1 97.69 284 LEU B C 1
ATOM 4871 O O . LEU B 1 284 ? -0.958 -7.73 -7.438 1 97.69 284 LEU B O 1
ATOM 4875 N N . VAL B 1 285 ? -2.744 -8.609 -8.555 1 96.69 285 VAL B N 1
ATOM 4876 C CA . VAL B 1 285 ? -2.139 -9.93 -8.68 1 96.69 285 VAL B CA 1
ATOM 4877 C C . VAL B 1 285 ? -2.035 -10.32 -10.156 1 96.69 285 VAL B C 1
ATOM 4879 O O . VAL B 1 285 ? -1.134 -11.062 -10.547 1 96.69 285 VAL B O 1
ATOM 4882 N N . GLY B 1 286 ? -2.955 -9.75 -10.961 1 91 286 GLY B N 1
ATOM 4883 C CA . GLY B 1 286 ? -2.916 -10.047 -12.391 1 91 286 GLY B CA 1
ATOM 4884 C C . GLY B 1 286 ? -1.62 -9.625 -13.047 1 91 286 GLY B C 1
ATOM 4885 O O . GLY B 1 286 ? -1.146 -8.5 -12.836 1 91 286 GLY B O 1
ATOM 4886 N N . THR B 1 287 ? -0.975 -10.43 -13.734 1 74.38 287 THR B N 1
ATOM 4887 C CA . THR B 1 287 ? 0.406 -10.25 -14.172 1 74.38 287 THR B CA 1
ATOM 4888 C C . THR B 1 287 ? 0.459 -9.719 -15.602 1 74.38 287 THR B C 1
ATOM 4890 O O . THR B 1 287 ? 1.531 -9.375 -16.094 1 74.38 287 THR B O 1
ATOM 4893 N N . TRP B 1 288 ? -0.621 -9.672 -16.297 1 68.75 288 TRP B N 1
ATOM 4894 C CA . TRP B 1 288 ? -0.367 -9.383 -17.703 1 68.75 288 TRP B CA 1
ATOM 4895 C C . TRP B 1 288 ? -1.113 -8.133 -18.156 1 68.75 288 TRP B C 1
ATOM 4897 O O . TRP B 1 288 ? -2.346 -8.109 -18.172 1 68.75 288 TRP B O 1
ATOM 4907 N N . ALA B 1 289 ? -0.644 -7.012 -17.781 1 61.62 289 ALA B N 1
ATOM 4908 C CA . ALA B 1 289 ? -1.161 -5.793 -18.406 1 61.62 289 ALA B CA 1
ATOM 4909 C C . ALA B 1 289 ? -0.272 -5.352 -19.562 1 61.62 289 ALA B C 1
ATOM 4911 O O . ALA B 1 289 ? -0.662 -4.496 -20.359 1 61.62 289 ALA B O 1
ATOM 4912 N N . GLY B 1 290 ? 0.661 -6.211 -19.906 1 66.19 290 GLY B N 1
ATOM 4913 C CA . GLY B 1 290 ? 1.614 -5.82 -20.938 1 66.19 290 GLY B CA 1
ATOM 4914 C C . GLY B 1 290 ? 2.307 -4.504 -20.641 1 66.19 290 GLY B C 1
ATOM 4915 O O . GLY B 1 290 ? 2.709 -4.254 -19.5 1 66.19 290 GLY B O 1
ATOM 4916 N N . SER B 1 291 ? 2.51 -3.721 -21.594 1 72.12 291 SER B N 1
ATOM 4917 C CA . SER B 1 291 ? 3.229 -2.455 -21.5 1 72.12 291 SER B CA 1
ATOM 4918 C C . SER B 1 291 ? 2.268 -1.285 -21.328 1 72.12 291 SER B C 1
ATOM 4920 O O . SER B 1 291 ? 2.684 -0.125 -21.328 1 72.12 291 SER B O 1
ATOM 4922 N N . ALA B 1 292 ? 1.078 -1.647 -20.984 1 84.44 292 ALA B N 1
ATOM 4923 C CA . ALA B 1 292 ? 0.095 -0.569 -20.922 1 84.44 292 ALA B CA 1
ATOM 4924 C C . ALA B 1 292 ? 0.253 0.243 -19.641 1 84.44 292 ALA B C 1
ATOM 4926 O O . ALA B 1 292 ? 0.504 -0.317 -18.578 1 84.44 292 ALA B O 1
ATOM 4927 N N . LYS B 1 293 ? 0.209 1.562 -19.75 1 91.62 293 LYS B N 1
ATOM 4928 C CA . LYS B 1 293 ? 0.107 2.465 -18.609 1 91.62 293 LYS B CA 1
ATOM 4929 C C . LYS B 1 293 ? -1.333 2.924 -18.391 1 91.62 293 LYS B C 1
ATOM 4931 O O . LYS B 1 293 ? -2.094 3.059 -19.359 1 91.62 293 LYS B O 1
ATOM 4936 N N . VAL B 1 294 ? -1.63 3.062 -17.188 1 93.5 294 VAL B N 1
ATOM 4937 C CA . VAL B 1 294 ? -2.992 3.475 -16.859 1 93.5 294 VAL B CA 1
ATOM 4938 C C . VAL B 1 294 ? -2.969 4.82 -16.141 1 93.5 294 VAL B C 1
ATOM 4940 O O . VAL B 1 294 ? -1.922 5.254 -15.656 1 93.5 294 VAL B O 1
ATOM 4943 N N . GLN B 1 295 ? -4.129 5.484 -16.141 1 93.06 295 GLN B N 1
ATOM 4944 C CA . GLN B 1 295 ? -4.266 6.762 -15.453 1 93.06 295 GLN B CA 1
ATOM 4945 C C . GLN B 1 295 ? -4.645 6.562 -13.992 1 93.06 295 GLN B C 1
ATOM 4947 O O . GLN B 1 295 ? -5.504 5.738 -13.672 1 93.06 295 GLN B O 1
ATOM 4952 N N . LEU B 1 296 ? -3.951 7.262 -13.148 1 93.19 296 LEU B N 1
ATOM 4953 C CA . LEU B 1 296 ? -4.199 7.223 -11.711 1 93.19 296 LEU B CA 1
ATOM 4954 C C . LEU B 1 296 ? -4.164 8.625 -11.117 1 93.19 296 LEU B C 1
ATOM 4956 O O . LEU B 1 296 ? -3.301 9.438 -11.477 1 93.19 296 LEU B O 1
ATOM 4960 N N . SER B 1 297 ? -5.059 8.953 -10.289 1 93.38 297 SER B N 1
ATOM 4961 C CA . SER B 1 297 ? -5.035 10.219 -9.562 1 93.38 297 SER B CA 1
ATOM 4962 C C . SER B 1 297 ? -4.293 10.086 -8.242 1 93.38 297 SER B C 1
ATOM 4964 O O . SER B 1 297 ? -4.828 9.531 -7.277 1 93.38 297 SER B O 1
ATOM 4966 N N . PRO B 1 298 ? -3.092 10.633 -8.117 1 93.75 298 PRO B N 1
ATOM 4967 C CA . PRO B 1 298 ? -2.416 10.609 -6.82 1 93.75 298 PRO B CA 1
ATOM 4968 C C . PRO B 1 298 ? -3.203 11.328 -5.73 1 93.75 298 PRO B C 1
ATOM 4970 O O . PRO B 1 298 ? -3.137 10.953 -4.559 1 93.75 298 PRO B O 1
ATOM 4973 N N . PHE B 1 299 ? -3.934 12.32 -6.145 1 91.81 299 PHE B N 1
ATOM 4974 C CA . PHE B 1 299 ? -4.762 13.078 -5.211 1 91.81 299 PHE B CA 1
ATOM 4975 C C . PHE B 1 299 ? -5.781 12.164 -4.535 1 91.81 299 PHE B C 1
ATOM 4977 O O . PHE B 1 299 ? -5.949 12.211 -3.314 1 91.81 299 PHE B O 1
ATOM 4984 N N . ASP B 1 300 ? -6.363 11.289 -5.309 1 93.75 300 ASP B N 1
ATOM 4985 C CA . ASP B 1 300 ? -7.355 10.367 -4.754 1 93.75 300 ASP B CA 1
ATOM 4986 C C . ASP B 1 300 ? -6.699 9.352 -3.82 1 93.75 300 ASP B C 1
ATOM 4988 O O . ASP B 1 300 ? -7.289 8.969 -2.811 1 93.75 300 ASP B O 1
ATOM 4992 N N . VAL B 1 301 ? -5.457 8.891 -4.156 1 96.12 301 VAL B N 1
ATOM 4993 C CA . VAL B 1 301 ? -4.746 7.949 -3.293 1 96.12 301 VAL B CA 1
ATOM 4994 C C . VAL B 1 301 ? -4.527 8.57 -1.917 1 96.12 301 VAL B C 1
ATOM 4996 O O . VAL B 1 301 ? -4.742 7.922 -0.892 1 96.12 301 VAL B O 1
ATOM 4999 N N . VAL B 1 302 ? -4.18 9.836 -1.896 1 95.12 302 VAL B N 1
ATOM 5000 C CA . VAL B 1 302 ? -3.91 10.531 -0.64 1 95.12 302 VAL B CA 1
ATOM 5001 C C . VAL B 1 302 ? -5.227 10.836 0.071 1 95.12 302 VAL B C 1
ATOM 5003 O O . VAL B 1 302 ? -5.422 10.453 1.226 1 95.12 302 VAL B O 1
ATOM 5006 N N . GLN B 1 303 ? -6.184 11.445 -0.603 1 92.56 303 GLN B N 1
ATOM 5007 C CA . GLN B 1 303 ? -7.41 11.945 0.013 1 92.56 303 GLN B CA 1
ATOM 5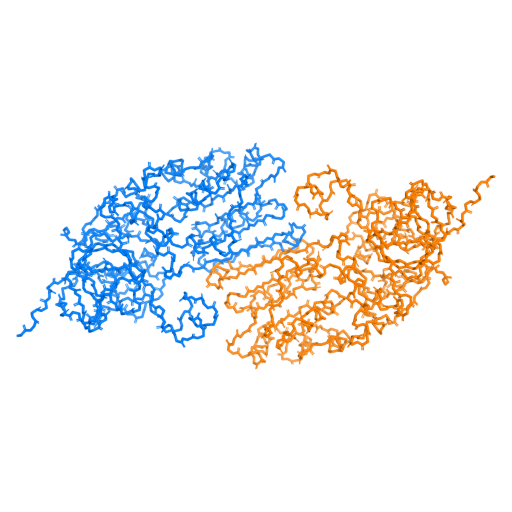008 C C . GLN B 1 303 ? -8.25 10.797 0.567 1 92.56 303 GLN B C 1
ATOM 5010 O O . GLN B 1 303 ? -8.922 10.953 1.591 1 92.56 303 GLN B O 1
ATOM 5015 N N . LYS B 1 304 ? -8.164 9.656 -0.101 1 94.62 304 LYS B N 1
ATOM 5016 C CA . LYS B 1 304 ? -8.938 8.5 0.338 1 94.62 304 LYS B CA 1
ATOM 5017 C C . LYS B 1 304 ? -8.094 7.578 1.217 1 94.62 304 LYS B C 1
ATOM 5019 O O . LYS B 1 304 ? -8.586 6.562 1.716 1 94.62 304 LYS B O 1
ATOM 5024 N N . ALA B 1 305 ? -6.828 7.957 1.379 1 96.25 305 ALA B N 1
ATOM 5025 C CA . ALA B 1 305 ? -5.918 7.113 2.148 1 96.25 305 ALA B CA 1
ATOM 5026 C C . ALA B 1 305 ? -5.922 5.68 1.628 1 96.25 305 ALA B C 1
ATOM 5028 O O . ALA B 1 305 ? -6.086 4.734 2.402 1 96.25 305 ALA B O 1
ATOM 5029 N N . LEU B 1 306 ? -5.738 5.547 0.32 1 97.56 306 LEU B N 1
ATOM 5030 C CA . LEU B 1 306 ? -5.785 4.238 -0.317 1 97.56 306 LEU B CA 1
ATOM 5031 C C . LEU B 1 306 ? -4.449 3.516 -0.177 1 97.56 306 LEU B C 1
ATOM 5033 O O . LEU B 1 306 ? -3.416 4.152 0.045 1 97.56 306 LEU B O 1
ATOM 5037 N N . LYS B 1 307 ? -4.508 2.215 -0.266 1 98.19 307 LYS B N 1
ATOM 5038 C CA . LYS B 1 307 ? -3.326 1.371 -0.423 1 98.19 307 LYS B CA 1
ATOM 5039 C C . LYS B 1 307 ? -3.393 0.566 -1.718 1 98.19 307 LYS B C 1
ATOM 5041 O O . LYS B 1 307 ? -4.441 0.007 -2.055 1 98.19 307 LYS B O 1
ATOM 5046 N N . ILE B 1 308 ? -2.332 0.582 -2.49 1 98.5 308 ILE B N 1
ATOM 5047 C CA . ILE B 1 308 ? -2.164 -0.251 -3.678 1 98.5 308 ILE B CA 1
ATOM 5048 C C . ILE B 1 308 ? -0.987 -1.201 -3.479 1 98.5 308 ILE B C 1
ATOM 5050 O O . ILE B 1 308 ? 0.143 -0.761 -3.254 1 98.5 308 ILE B O 1
ATOM 5054 N N . ILE B 1 309 ? -1.252 -2.5 -3.555 1 98.38 309 ILE B N 1
ATOM 5055 C CA . ILE B 1 309 ? -0.256 -3.514 -3.23 1 98.38 309 ILE B CA 1
ATOM 5056 C C . ILE B 1 309 ? -0.107 -4.484 -4.402 1 98.38 309 ILE B C 1
ATOM 5058 O O . ILE B 1 309 ? -1.09 -5.074 -4.855 1 98.38 309 ILE B O 1
ATOM 5062 N N . GLY B 1 310 ? 1.098 -4.586 -4.863 1 97.69 310 GLY B N 1
ATOM 5063 C CA . GLY B 1 310 ? 1.399 -5.582 -5.879 1 97.69 310 GLY B CA 1
ATOM 5064 C C . GLY B 1 310 ? 2.01 -6.848 -5.309 1 97.69 310 GLY B C 1
ATOM 5065 O O . GLY B 1 310 ? 2.758 -6.797 -4.328 1 97.69 310 GLY B O 1
ATOM 5066 N N . SER B 1 311 ? 1.707 -7.953 -5.914 1 96.56 311 SER B N 1
ATOM 5067 C CA . SER B 1 311 ? 2.303 -9.234 -5.555 1 96.56 311 SER B CA 1
ATOM 5068 C C . SER B 1 311 ? 2.633 -10.062 -6.793 1 96.56 311 SER B C 1
ATOM 5070 O O . SER B 1 311 ? 1.81 -10.18 -7.703 1 96.56 311 SER B O 1
ATOM 5072 N N . THR B 1 312 ? 3.854 -10.578 -6.777 1 92.12 312 THR B N 1
ATOM 5073 C CA . THR B 1 312 ? 4.312 -11.383 -7.906 1 92.12 312 THR B CA 1
ATOM 5074 C C . THR B 1 312 ? 4.535 -12.828 -7.488 1 92.12 312 THR B C 1
ATOM 5076 O O . THR B 1 312 ? 5.398 -13.117 -6.656 1 92.12 312 THR B O 1
ATOM 5079 N N . TYR B 1 313 ? 3.824 -13.68 -8.148 1 91.38 313 TYR B N 1
ATOM 5080 C CA . TYR B 1 313 ? 3.973 -15.117 -7.949 1 91.38 313 TYR B CA 1
ATOM 5081 C C . TYR B 1 313 ? 4.07 -15.453 -6.465 1 91.38 313 TYR B C 1
ATOM 5083 O O . TYR B 1 313 ? 3.338 -14.891 -5.645 1 91.38 313 TYR B O 1
ATOM 5091 N N . CYS B 1 314 ? 4.906 -16.562 -6.117 1 92.44 314 CYS B N 1
ATOM 5092 C CA . CYS B 1 314 ? 4.797 -17 -4.727 1 92.44 314 CYS B CA 1
ATOM 5093 C C . CYS B 1 314 ? 6.09 -17.656 -4.262 1 92.44 314 CYS B C 1
ATOM 5095 O O . CYS B 1 314 ? 6.969 -17.969 -5.07 1 92.44 314 CYS B O 1
ATOM 5097 N N . SER B 1 315 ? 6.211 -17.781 -2.955 1 93.69 315 SER B N 1
ATOM 5098 C CA . SER B 1 315 ? 7.289 -18.469 -2.256 1 93.69 315 SER B CA 1
ATOM 5099 C C . SER B 1 315 ? 6.969 -19.953 -2.08 1 93.69 315 SER B C 1
ATOM 5101 O O . SER B 1 315 ? 5.805 -20.359 -2.17 1 93.69 315 SER B O 1
ATOM 5103 N N . PRO B 1 316 ? 7.996 -20.766 -1.841 1 93.5 316 PRO B N 1
ATOM 5104 C CA . PRO B 1 316 ? 7.777 -22.203 -1.678 1 93.5 316 PRO B CA 1
ATOM 5105 C C . PRO B 1 316 ? 6.758 -22.531 -0.589 1 93.5 316 PRO B C 1
ATOM 5107 O O . PRO B 1 316 ? 5.934 -23.438 -0.756 1 93.5 316 PRO B O 1
ATOM 5110 N N . TRP B 1 317 ? 6.742 -21.797 0.493 1 95.38 317 TRP B N 1
ATOM 5111 C CA . TRP B 1 317 ? 5.844 -22.125 1.595 1 95.38 317 TRP B CA 1
ATOM 5112 C C . TRP B 1 317 ? 4.387 -21.938 1.184 1 95.38 317 TRP B C 1
ATOM 5114 O O . TRP B 1 317 ? 3.484 -22.516 1.799 1 95.38 317 TRP B O 1
ATOM 5124 N N . CYS B 1 318 ? 4.18 -21.141 0.156 1 97.38 318 CYS B N 1
ATOM 5125 C CA . CYS B 1 318 ? 2.818 -20.953 -0.333 1 97.38 318 CYS B CA 1
ATOM 5126 C C . CYS B 1 318 ? 2.275 -22.25 -0.938 1 97.38 318 CYS B C 1
ATOM 5128 O O . CYS B 1 318 ? 1.071 -22.5 -0.887 1 97.38 318 CYS B O 1
ATOM 5130 N N . TYR B 1 319 ? 3.113 -23.078 -1.519 1 97.44 319 TYR B N 1
ATOM 5131 C CA . TYR B 1 319 ? 2.682 -24.375 -2.053 1 97.44 319 TYR B CA 1
ATOM 5132 C C . TYR B 1 319 ? 2.309 -25.328 -0.929 1 97.44 319 TYR B C 1
ATOM 5134 O O . TYR B 1 319 ? 1.342 -26.078 -1.045 1 97.44 319 TYR B O 1
ATOM 5142 N N . TYR B 1 320 ? 3.113 -25.297 0.107 1 97.75 320 TYR B N 1
ATOM 5143 C CA . TYR B 1 320 ? 2.775 -26.094 1.277 1 97.75 320 TYR B CA 1
ATOM 5144 C C . TYR B 1 320 ? 1.407 -25.719 1.828 1 97.75 320 TYR B C 1
ATOM 5146 O O . TYR B 1 320 ? 0.545 -26.578 2.027 1 97.75 320 TYR B O 1
ATOM 5154 N N . ARG B 1 321 ? 1.22 -24.406 2 1 98.12 321 ARG B N 1
ATOM 5155 C CA . ARG B 1 321 ? -0.038 -23.906 2.547 1 98.12 321 ARG B CA 1
ATOM 5156 C C . ARG B 1 321 ? -1.199 -24.203 1.602 1 98.12 321 ARG B C 1
ATOM 5158 O O . ARG B 1 321 ? -2.309 -24.5 2.049 1 98.12 321 ARG B O 1
ATOM 5165 N N . ALA B 1 322 ? -0.939 -24.062 0.327 1 98.38 322 ALA B N 1
ATOM 5166 C CA . ALA B 1 322 ? -1.979 -24.359 -0.656 1 98.38 322 ALA B CA 1
ATOM 5167 C C . ALA B 1 322 ? -2.438 -25.812 -0.547 1 98.38 322 ALA B C 1
ATOM 5169 O O . ALA B 1 322 ? -3.639 -26.094 -0.539 1 98.38 322 ALA B O 1
ATOM 5170 N N . ALA B 1 323 ? -1.471 -26.703 -0.406 1 98.06 323 ALA B N 1
ATOM 5171 C CA . ALA B 1 323 ? -1.82 -28.125 -0.259 1 98.06 323 ALA B CA 1
ATOM 5172 C C . ALA B 1 323 ? -2.656 -28.344 0.998 1 98.06 323 ALA B C 1
ATOM 5174 O O . ALA B 1 323 ? -3.656 -29.062 0.962 1 98.06 323 ALA B O 1
ATOM 5175 N N . GLN B 1 324 ? -2.252 -27.656 2.072 1 98.12 324 GLN B N 1
ATOM 5176 C CA . GLN B 1 324 ? -2.986 -27.781 3.326 1 98.12 324 GLN B CA 1
ATOM 5177 C C . GLN B 1 324 ? -4.41 -27.266 3.186 1 98.12 324 GLN B C 1
ATOM 5179 O O . GLN B 1 324 ? -5.359 -27.875 3.678 1 98.12 324 GLN B O 1
ATOM 5184 N N . LEU B 1 325 ? -4.555 -26.219 2.504 1 98.19 325 LEU B N 1
ATOM 5185 C CA . LEU B 1 325 ? -5.863 -25.594 2.338 1 98.19 325 LEU B CA 1
ATOM 5186 C C . LEU B 1 325 ? -6.77 -26.469 1.473 1 98.19 325 LEU B C 1
ATOM 5188 O O . LEU B 1 325 ? -7.965 -26.594 1.75 1 98.19 325 LEU B O 1
ATOM 5192 N N . VAL B 1 326 ? -6.238 -27 0.419 1 98.44 326 VAL B N 1
ATOM 5193 C CA . VAL B 1 326 ? -7.008 -27.891 -0.442 1 98.44 326 VAL B CA 1
ATOM 5194 C C . VAL B 1 326 ? -7.48 -29.094 0.359 1 98.44 326 VAL B C 1
ATOM 5196 O O . VAL B 1 326 ? -8.656 -29.469 0.304 1 98.44 326 VAL B O 1
ATOM 5199 N N . GLN B 1 327 ? -6.605 -29.672 1.136 1 98.25 327 GLN B N 1
ATOM 5200 C CA . GLN B 1 327 ? -6.941 -30.828 1.941 1 98.25 327 GLN B CA 1
ATOM 5201 C C . GLN B 1 327 ? -8.055 -30.516 2.938 1 98.25 327 GLN B C 1
ATOM 5203 O O . GLN B 1 327 ? -8.961 -31.328 3.141 1 98.25 327 GLN B O 1
ATOM 5208 N N . ALA B 1 328 ? -8 -29.328 3.438 1 97.88 328 ALA B N 1
ATOM 5209 C CA . ALA B 1 328 ? -8.953 -28.938 4.473 1 97.88 328 ALA B CA 1
ATOM 5210 C C . ALA B 1 328 ? -10.289 -28.531 3.867 1 97.88 328 ALA B C 1
ATOM 5212 O O . ALA B 1 328 ? -11.32 -28.531 4.551 1 97.88 328 ALA B O 1
ATOM 5213 N N . ASN B 1 329 ? -10.336 -28.219 2.479 1 97.94 329 ASN B N 1
ATOM 5214 C CA . ASN B 1 329 ? -11.523 -27.516 1.995 1 97.94 329 ASN B CA 1
ATOM 5215 C C . ASN B 1 329 ? -12.039 -28.109 0.69 1 97.94 329 ASN B C 1
ATOM 5217 O O . ASN B 1 329 ? -12.953 -27.578 0.074 1 97.94 329 ASN B O 1
ATOM 5221 N N . TYR B 1 330 ? -11.5 -29.219 0.224 1 96.88 330 TYR B N 1
ATOM 5222 C CA . TYR B 1 330 ? -11.844 -29.766 -1.088 1 96.88 330 TYR B CA 1
ATOM 5223 C C . TYR B 1 330 ? -13.297 -30.219 -1.129 1 96.88 330 TYR B C 1
ATOM 5225 O O . TYR B 1 330 ? -13.875 -30.359 -2.207 1 96.88 330 TYR B O 1
ATOM 5233 N N . GLN B 1 331 ? -13.922 -30.422 0.021 1 96.19 331 GLN B N 1
ATOM 5234 C CA . GLN B 1 331 ? -15.328 -30.812 0.065 1 96.19 331 GLN B CA 1
ATOM 5235 C C . GLN B 1 331 ? -16.234 -29.594 0.094 1 96.19 331 GLN B C 1
ATOM 5237 O O . GLN B 1 331 ? -17.422 -29.688 -0.21 1 96.19 331 GLN B O 1
ATOM 5242 N N . LYS B 1 332 ? -15.703 -28.469 0.525 1 95.62 332 LYS B N 1
ATOM 5243 C CA . LYS B 1 332 ? -16.484 -27.25 0.677 1 95.62 332 LYS B CA 1
ATOM 5244 C C . LYS B 1 332 ? -16.484 -26.438 -0.621 1 95.62 332 LYS B C 1
ATOM 5246 O O . LYS B 1 332 ? -17.453 -25.719 -0.897 1 95.62 332 LYS B O 1
ATOM 5251 N N . PHE B 1 333 ? -15.414 -26.5 -1.37 1 97.19 333 PHE B N 1
ATOM 5252 C CA . PHE B 1 333 ? -15.281 -25.797 -2.641 1 97.19 333 PHE B CA 1
ATOM 5253 C C . PHE B 1 333 ? -15.164 -26.781 -3.797 1 97.19 333 PHE B C 1
ATOM 5255 O O . PHE B 1 333 ? -14.578 -27.859 -3.646 1 97.19 333 PHE B O 1
ATOM 5262 N N . PRO B 1 334 ? -15.719 -26.406 -4.879 1 96.31 334 PRO B N 1
ATOM 5263 C CA . PRO B 1 334 ? -15.695 -27.328 -6.016 1 96.31 334 PRO B CA 1
ATOM 5264 C C . PRO B 1 334 ? -14.367 -27.312 -6.773 1 96.31 334 PRO B C 1
ATOM 5266 O O . PRO B 1 334 ? -14.352 -27.109 -7.988 1 96.31 334 PRO B O 1
ATOM 5269 N N . LEU B 1 335 ? -13.281 -27.625 -6.105 1 97 335 LEU B N 1
ATOM 5270 C CA . LEU B 1 335 ? -11.938 -27.531 -6.668 1 97 335 LEU B CA 1
ATOM 5271 C C . LEU B 1 335 ? -11.758 -28.531 -7.805 1 97 335 LEU B C 1
ATOM 5273 O O . LEU B 1 335 ? -11.477 -28.141 -8.938 1 97 335 LEU B O 1
ATOM 5277 N N . ALA B 1 336 ? -12.086 -29.797 -7.559 1 95.75 336 ALA B N 1
ATOM 5278 C CA . ALA B 1 336 ? -11.859 -30.828 -8.562 1 95.75 336 ALA B CA 1
ATOM 5279 C C . ALA B 1 336 ? -12.688 -30.562 -9.82 1 95.75 336 ALA B C 1
ATOM 5281 O O . ALA B 1 336 ? -12.234 -30.828 -10.938 1 95.75 336 ALA B O 1
ATOM 5282 N N . SER B 1 337 ? -13.844 -29.969 -9.656 1 91.62 337 SER B N 1
ATOM 5283 C CA . SER B 1 337 ? -14.758 -29.734 -10.773 1 91.62 337 SER B CA 1
ATOM 5284 C C . SER B 1 337 ? -14.281 -28.594 -11.656 1 91.62 337 SER B C 1
ATOM 5286 O O . SER B 1 337 ? -14.766 -28.422 -12.773 1 91.62 337 SER B O 1
ATOM 5288 N N . CYS B 1 338 ? -13.281 -27.844 -11.195 1 92 338 CYS B N 1
ATOM 5289 C CA . CYS B 1 338 ? -12.695 -26.797 -12.016 1 92 338 CYS B CA 1
ATOM 5290 C C . CYS B 1 338 ? -11.945 -27.375 -13.203 1 92 338 CYS B C 1
ATOM 5292 O O . CYS B 1 338 ? -11.75 -26.703 -14.211 1 92 338 CYS B O 1
ATOM 5294 N N . VAL B 1 339 ? -11.406 -28.594 -12.938 1 94.31 339 VAL B N 1
ATOM 5295 C CA . VAL B 1 339 ? -10.742 -29.281 -14.047 1 94.31 339 VAL B CA 1
ATOM 5296 C C . VAL B 1 339 ? -11.781 -29.766 -15.055 1 94.31 339 VAL B C 1
ATOM 5298 O O . VAL B 1 339 ? -12.336 -30.859 -14.898 1 94.31 339 VAL B O 1
ATOM 5301 N N . THR B 1 340 ? -11.984 -28.953 -16.078 1 90.62 340 THR B N 1
ATOM 5302 C CA . THR B 1 340 ? -13.109 -29.203 -16.969 1 90.62 340 THR B CA 1
ATOM 5303 C C . THR B 1 340 ? -12.688 -30.109 -18.125 1 90.62 340 THR B C 1
ATOM 5305 O O . THR B 1 340 ? -13.531 -30.719 -18.781 1 90.62 340 THR B O 1
ATOM 5308 N N . LYS B 1 341 ? -11.406 -30.094 -18.438 1 94.88 341 LYS B N 1
ATOM 5309 C CA . LYS B 1 341 ? -10.922 -30.938 -19.531 1 94.88 341 LYS B CA 1
ATOM 5310 C C . LYS B 1 341 ? -9.492 -31.406 -19.266 1 94.88 341 LYS B C 1
ATOM 5312 O O . LYS B 1 341 ? -8.664 -30.641 -18.766 1 94.88 341 LYS B O 1
ATOM 5317 N N . THR B 1 342 ? -9.273 -32.625 -19.547 1 97.19 342 THR B N 1
ATOM 5318 C CA . THR B 1 342 ? -7.949 -33.25 -19.438 1 97.19 342 THR B CA 1
ATOM 5319 C C . THR B 1 342 ? -7.406 -33.594 -20.828 1 97.19 342 THR B C 1
ATOM 5321 O O . THR B 1 342 ? -8.156 -34.062 -21.688 1 97.19 342 THR B O 1
ATOM 5324 N N . TYR B 1 343 ? -6.191 -33.375 -21.062 1 97.94 343 TYR B N 1
ATOM 5325 C CA . TYR B 1 343 ? -5.492 -33.594 -22.328 1 97.94 343 TYR B CA 1
ATOM 5326 C C . TYR B 1 343 ? -4.301 -34.531 -22.141 1 97.94 343 TYR B C 1
ATOM 5328 O O . TYR B 1 343 ? -3.762 -34.625 -21.031 1 97.94 343 TYR B O 1
ATOM 5336 N N . SER B 1 344 ? -3.967 -35.219 -23.234 1 97.38 344 SER B N 1
ATOM 5337 C CA . SER B 1 344 ? -2.684 -35.906 -23.234 1 97.38 344 SER B CA 1
ATOM 5338 C C . SER B 1 344 ? -1.544 -34.938 -23.594 1 97.38 344 SER B C 1
ATOM 5340 O O . SER B 1 344 ? -1.781 -33.812 -23.984 1 97.38 344 SER B O 1
ATOM 5342 N N . LEU B 1 345 ? -0.342 -35.406 -23.359 1 96.44 345 LEU B N 1
ATOM 5343 C CA . LEU B 1 345 ? 0.833 -34.625 -23.688 1 96.44 345 LEU B CA 1
ATOM 5344 C C . LEU B 1 345 ? 0.822 -34.25 -25.172 1 96.44 345 LEU B C 1
ATOM 5346 O O . LEU B 1 345 ? 1.199 -33.125 -25.516 1 96.44 345 LEU B O 1
ATOM 5350 N N . VAL B 1 346 ? 0.338 -35.125 -26.062 1 94.56 346 VAL B N 1
ATOM 5351 C CA . VAL B 1 346 ? 0.322 -34.875 -27.516 1 94.56 346 VAL B CA 1
ATOM 5352 C C . VAL B 1 346 ? -0.758 -33.875 -27.859 1 94.56 346 VAL B C 1
ATOM 5354 O O . VAL B 1 346 ? -0.694 -33.219 -28.891 1 94.56 346 VAL B O 1
ATOM 5357 N N . GLN B 1 347 ? -1.698 -33.688 -26.969 1 95.5 347 GLN B N 1
ATOM 5358 C CA . GLN B 1 347 ? -2.783 -32.75 -27.172 1 95.5 347 GLN B CA 1
ATOM 5359 C C . GLN B 1 347 ? -2.475 -31.406 -26.5 1 95.5 347 GLN B C 1
ATOM 5361 O O . GLN B 1 347 ? -3.355 -30.547 -26.359 1 95.5 347 GLN B O 1
ATOM 5366 N N . ALA B 1 348 ? -1.251 -31.25 -26.031 1 94.12 348 ALA B N 1
ATOM 5367 C CA . ALA B 1 348 ? -0.888 -30.078 -25.25 1 94.12 348 ALA B CA 1
ATOM 5368 C C . ALA B 1 348 ? -1.169 -28.797 -26.016 1 94.12 348 ALA B C 1
ATOM 5370 O O . ALA B 1 348 ? -1.581 -27.797 -25.438 1 94.12 348 ALA B O 1
ATOM 5371 N N . GLN B 1 349 ? -0.927 -28.828 -27.312 1 92.38 349 GLN B N 1
ATOM 5372 C CA . GLN B 1 349 ? -1.214 -27.625 -28.109 1 92.38 349 GLN B CA 1
ATOM 5373 C C . GLN B 1 349 ? -2.695 -27.266 -28.031 1 92.38 349 GLN B C 1
ATOM 5375 O O . GLN B 1 349 ? -3.047 -26.094 -27.906 1 92.38 349 GLN B O 1
ATOM 5380 N N . GLN B 1 350 ? -3.492 -28.266 -28.203 1 94.88 350 GLN B N 1
ATOM 5381 C CA . GLN B 1 350 ? -4.93 -28.031 -28.094 1 94.88 350 GLN B CA 1
ATOM 5382 C C . GLN B 1 350 ? -5.297 -27.453 -26.734 1 94.88 350 GLN B C 1
ATOM 5384 O O . GLN B 1 350 ? -6.176 -26.594 -26.625 1 94.88 350 GLN B O 1
ATOM 5389 N N . ALA B 1 351 ? -4.66 -27.969 -25.672 1 95.94 351 ALA B N 1
ATOM 5390 C CA . ALA B 1 351 ? -4.898 -27.453 -24.328 1 95.94 351 ALA B CA 1
ATOM 5391 C C . ALA B 1 351 ? -4.598 -25.953 -24.25 1 95.94 351 ALA B C 1
ATOM 5393 O O . ALA B 1 351 ? -5.398 -25.188 -23.734 1 95.94 351 ALA B O 1
ATOM 5394 N N . LEU B 1 352 ? -3.477 -25.516 -24.828 1 94.69 352 LEU B N 1
ATOM 5395 C CA . LEU B 1 352 ? -3.084 -24.109 -24.828 1 94.69 352 LEU B CA 1
ATOM 5396 C C . LEU B 1 352 ? -4.086 -23.266 -25.609 1 94.69 352 LEU B C 1
ATOM 5398 O O . LEU B 1 352 ? -4.465 -22.188 -25.172 1 94.69 352 LEU B O 1
ATOM 5402 N N . GLU B 1 353 ? -4.559 -23.797 -26.734 1 94.06 353 GLU B N 1
ATOM 5403 C CA . GLU B 1 353 ? -5.535 -23.109 -27.562 1 94.06 353 GLU B CA 1
ATOM 5404 C C . GLU B 1 353 ? -6.863 -22.938 -26.828 1 94.06 353 GLU B C 1
ATOM 5406 O O . GLU B 1 353 ? -7.484 -21.875 -26.891 1 94.06 353 GLU B O 1
ATOM 5411 N N . ASP B 1 354 ? -7.262 -24.016 -26.188 1 94.19 354 ASP B N 1
ATOM 5412 C CA . ASP B 1 354 ? -8.531 -23.969 -25.484 1 94.19 354 ASP B CA 1
ATOM 5413 C C . ASP B 1 354 ? -8.477 -22.969 -24.328 1 94.19 354 ASP B C 1
ATOM 5415 O O . ASP B 1 354 ? -9.445 -22.25 -24.078 1 94.19 354 ASP B O 1
ATOM 5419 N N . VAL B 1 355 ? -7.371 -22.938 -23.578 1 92.31 355 VAL B N 1
ATOM 5420 C CA . VAL B 1 355 ? -7.191 -21.969 -22.5 1 92.31 355 VAL B CA 1
ATOM 5421 C C . VAL B 1 355 ? -7.191 -20.547 -23.078 1 92.31 355 VAL B C 1
ATOM 5423 O O . VAL B 1 355 ? -7.867 -19.656 -22.547 1 92.31 355 VAL B O 1
ATOM 5426 N N . ALA B 1 356 ? -6.52 -20.312 -24.156 1 89.81 356 ALA B N 1
ATOM 5427 C CA . ALA B 1 356 ? -6.441 -19 -24.812 1 89.81 356 ALA B CA 1
ATOM 5428 C C . ALA B 1 356 ? -7.824 -18.531 -25.234 1 89.81 356 ALA B C 1
ATOM 5430 O O . ALA B 1 356 ? -8.117 -17.328 -25.188 1 89.81 356 ALA B O 1
ATOM 5431 N N . ALA B 1 357 ? -8.672 -19.5 -25.656 1 89.44 357 ALA B N 1
ATOM 5432 C CA . ALA B 1 357 ? -10 -19.172 -26.188 1 89.44 357 ALA B CA 1
ATOM 5433 C C . ALA B 1 357 ? -11.023 -19.062 -25.078 1 89.44 357 ALA B C 1
ATOM 5435 O O . ALA B 1 357 ? -12.18 -18.703 -25.312 1 89.44 357 ALA B O 1
ATOM 5436 N N . GLY B 1 358 ? -10.586 -19.375 -23.875 1 86.25 358 GLY B N 1
ATOM 5437 C CA . GLY B 1 358 ? -11.492 -19.297 -22.75 1 86.25 358 GLY B CA 1
ATOM 5438 C C . GLY B 1 358 ? -12.539 -20.391 -22.734 1 86.25 358 GLY B C 1
ATOM 5439 O O . GLY B 1 358 ? -13.625 -20.219 -22.188 1 86.25 358 GLY B O 1
ATOM 5440 N N . LYS B 1 359 ? -12.227 -21.531 -23.281 1 87.94 359 LYS B N 1
ATOM 5441 C CA . LYS B 1 359 ? -13.188 -22.625 -23.422 1 87.94 359 LYS B CA 1
ATOM 5442 C C . LYS B 1 359 ? -13.172 -23.516 -22.203 1 87.94 359 LYS B C 1
ATOM 5444 O O . LYS B 1 359 ? -14.078 -24.344 -22.016 1 87.94 359 LYS B O 1
ATOM 5449 N N . VAL B 1 360 ? -12.109 -23.359 -21.422 1 88.81 360 VAL B N 1
ATOM 5450 C CA . VAL B 1 360 ? -11.953 -24.219 -20.25 1 88.81 360 VAL B CA 1
ATOM 5451 C C . VAL B 1 360 ? -11.688 -23.344 -19.016 1 88.81 360 VAL B C 1
ATOM 5453 O O . VAL B 1 360 ? -11.141 -22.25 -19.125 1 88.81 360 VAL B O 1
ATOM 5456 N N . VAL B 1 361 ? -12.125 -23.797 -17.859 1 86.5 361 VAL B N 1
ATOM 5457 C CA . VAL B 1 361 ? -11.781 -23.125 -16.609 1 86.5 361 VAL B CA 1
ATOM 5458 C C . VAL B 1 361 ? -10.344 -23.469 -16.219 1 86.5 361 VAL B C 1
ATOM 5460 O O . VAL B 1 361 ? -9.492 -22.578 -16.156 1 86.5 361 VAL B O 1
ATOM 5463 N N . LYS B 1 362 ? -10.102 -24.75 -16.047 1 92.75 362 LYS B N 1
ATOM 5464 C CA . LYS B 1 362 ? -8.758 -25.281 -15.844 1 92.75 362 LYS B CA 1
ATOM 5465 C C . LYS B 1 362 ? -8.477 -26.453 -16.781 1 92.75 362 LYS B C 1
ATOM 5467 O O . LYS B 1 362 ? -9.188 -27.469 -16.75 1 92.75 362 LYS B O 1
ATOM 5472 N N . ALA B 1 363 ? -7.539 -26.266 -17.641 1 96 363 ALA B N 1
ATOM 5473 C CA . ALA B 1 363 ? -7.027 -27.359 -18.469 1 96 363 ALA B CA 1
ATOM 5474 C C . ALA B 1 363 ? -5.898 -28.094 -17.75 1 96 363 ALA B C 1
ATOM 5476 O O . ALA B 1 363 ? -5.031 -27.469 -17.141 1 96 363 ALA B O 1
ATOM 5477 N N . VAL B 1 364 ? -5.984 -29.438 -17.766 1 98 364 VAL B N 1
ATOM 5478 C CA . VAL B 1 364 ? -4.945 -30.25 -17.141 1 98 364 VAL B CA 1
ATOM 5479 C C . VAL B 1 364 ? -4.402 -31.25 -18.156 1 98 364 VAL B C 1
ATOM 5481 O O . VAL B 1 364 ? -5.168 -31.844 -18.922 1 98 364 VAL B O 1
ATOM 5484 N N . ILE B 1 365 ? -3.135 -31.328 -18.25 1 98 365 ILE B N 1
ATOM 5485 C CA . ILE B 1 365 ? -2.479 -32.344 -19.078 1 98 365 ILE B CA 1
ATOM 5486 C C . ILE B 1 365 ? -2.113 -33.562 -18.219 1 98 365 ILE B C 1
ATOM 5488 O O . ILE B 1 365 ? -1.552 -33.406 -17.125 1 98 365 ILE B O 1
ATOM 5492 N N . ASP B 1 366 ? -2.529 -34.688 -18.578 1 97.94 366 ASP B N 1
ATOM 5493 C CA . ASP B 1 366 ? -2.057 -35.938 -18.047 1 97.94 366 ASP B CA 1
ATOM 5494 C C . ASP B 1 366 ? -0.96 -36.531 -18.922 1 97.94 366 ASP B C 1
ATOM 5496 O O . ASP B 1 366 ? -1.251 -37.219 -19.906 1 97.94 366 ASP B O 1
ATOM 5500 N N . PRO B 1 367 ? 0.291 -36.312 -18.484 1 97 367 PRO B N 1
ATOM 5501 C CA . PRO B 1 367 ? 1.39 -36.75 -19.359 1 97 367 PRO B CA 1
ATOM 5502 C C . PRO B 1 367 ? 1.479 -38.25 -19.5 1 97 367 PRO B C 1
ATOM 5504 O O . PRO B 1 367 ? 2.201 -38.75 -20.359 1 97 367 PRO B O 1
ATOM 5507 N N . GLN B 1 368 ? 0.76 -39 -18.703 1 95.88 368 GLN B N 1
ATOM 5508 C CA . GLN B 1 368 ? 0.824 -40.469 -18.734 1 95.88 368 GLN B CA 1
ATOM 5509 C C . GLN B 1 368 ? -0.218 -41.031 -19.703 1 95.88 368 GLN B C 1
ATOM 5511 O O . GLN B 1 368 ? -0.212 -42.25 -19.984 1 95.88 368 GLN B O 1
ATOM 5516 N N . ALA B 1 369 ? -1.057 -40.25 -20.109 1 92.5 369 ALA B N 1
ATOM 5517 C CA . ALA B 1 369 ? -2.135 -40.688 -20.984 1 92.5 369 ALA B CA 1
ATOM 5518 C C . ALA B 1 369 ? -1.659 -40.781 -22.438 1 92.5 369 ALA B C 1
ATOM 5520 O O . ALA B 1 369 ? -0.744 -40.062 -22.844 1 92.5 369 ALA B O 1
#

pLDDT: mean 93.94, std 7.08, range [39.69, 98.94]

Secondary structure (DSSP, 8-state):
---PEEEEEEEE-SSSS-EEEEEEEEPPPPTT-EEEEEEEEEPPHHHHHHHHT-S--SS-EE---EEEEEEEEE-TT--B-TTS-B--TT-EEEE-S----SSSHIIIII--GGG-TT----EETTSS----SSBSEEEE-TTS-EEE--TTS-HHHHHTTTTHHHHHHHHHHHH--PPTT-EEEEE--SHHHHHHHHHHHHHT-SEEEEEES-HHHHHHHHHHT-SEEEETTSTT-SSHHHHHHHHHHHHGGG-EEEEEE-S--HHHHHHHHHHEEEEEEEEE-----TT--EEE-HHHHHHTT-EEEE--S--HHHHHHHHHHHHHHTTTS-TGGGEEEEEEGGGHHHHHHHHHTT--SEEEEETT-/---PEEEEEEEE-STTS-EEEEEEEEPPPPTT-EEEEEEEEEPPHHHHHHHHTSS--SS-EE----EEEEEEEE-TT--B-TTS-B--TT-EEEE-S----SSSHIIIII--GGG-TT----EETTSS----SSBSEEEE-TTS-EEE--TTS-HHHHHTTTTHHHHHHHHHHHH--PPTT-EEEEE--SHHHHHHHHHHHHHT-SEEEEEES-HHHHHHHHHHT-SEEEETTSTT-SSHHHHHHHHHHHHGGG-EEEEEE-S--HHHHHHHHHHEEEEEEEEE-----TT--EEE-HHHHHHTT-EEEE--S--HHHHHHHHHHHHHHTTTS-TGGGEEEEEEGGGHHHHHHHHHTT--SEEEEETT-

Radius of gyration: 30.28 Å; Cα contacts (8 Å, |Δi|>4): 1885; chains: 2; bounding box: 52×92×68 Å

Organism: Talaromyces marneffei (strain ATCC 18224 / CBS 334.59 / QM 7333) (NCBI:txid441960)

InterPro domains:
  IPR011032 GroES-like superfamily [SSF50129] (6-185)
  IPR013149 Alcohol dehydrogenase-like, C-terminal [PF00107] (191-326)
  IPR013154 Alcohol dehydrogenase-like, N-terminal [PF08240] (31-137)
  IPR020843 Enoylreductase domain [SM00829] (16-365)
  IPR036291 NAD(P)-binding domain superfamily [SSF51735] (153-328)
  IPR050129 Zinc-containing alcohol dehydrogenase [PTHR43401] (8-367)

Solvent-a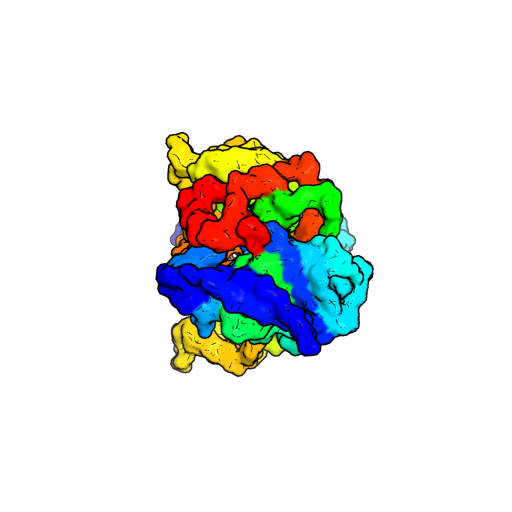ccessible surface area (backbone atoms only — not comparable to full-atom values): 36610 Å² total; per-residue (Å²): 128,87,75,46,45,81,30,49,30,36,30,41,59,51,68,55,59,49,77,43,80,42,80,44,70,39,60,74,46,51,73,46,16,30,29,25,40,28,55,39,15,25,61,50,72,66,55,36,38,45,54,60,34,77,47,91,68,100,54,39,25,30,42,45,63,16,38,31,25,29,30,68,42,70,8,59,87,55,53,45,36,72,80,72,41,82,54,54,72,65,44,41,31,43,46,38,55,59,27,46,64,68,71,45,65,29,40,69,68,70,60,40,42,73,61,24,87,70,37,47,87,68,23,45,57,86,47,85,58,34,58,24,23,39,16,28,54,20,32,37,48,72,47,35,44,34,31,77,54,66,86,86,49,63,68,46,32,66,42,29,34,40,59,25,36,17,22,41,49,38,35,37,56,75,66,65,60,64,58,60,62,32,28,34,36,32,34,25,47,50,44,45,18,41,31,46,36,36,53,37,46,76,36,43,35,65,37,32,34,36,38,35,69,51,68,70,37,48,53,50,32,44,61,41,48,33,73,41,79,41,46,44,73,38,90,80,24,65,45,64,67,40,39,44,54,55,50,39,70,71,56,41,93,74,32,28,43,33,31,38,39,36,61,16,46,57,69,54,50,49,44,47,61,70,50,46,30,72,64,10,35,39,40,34,53,26,71,53,33,64,89,48,65,36,71,42,46,60,30,54,31,12,72,30,28,23,35,37,38,23,27,48,59,49,48,65,65,24,49,52,51,39,52,53,48,37,70,74,35,49,87,79,31,63,34,42,69,34,46,64,46,77,33,31,53,90,38,42,64,57,47,42,52,36,52,72,68,62,76,43,76,18,40,30,28,25,36,75,96,128,86,76,47,45,80,30,48,30,36,29,38,55,42,62,61,48,59,78,42,80,41,80,43,70,39,62,74,46,52,72,45,15,30,30,26,40,28,56,39,17,26,62,51,72,64,54,39,38,40,52,61,36,77,46,91,68,98,52,39,25,31,42,44,64,16,40,33,25,30,31,69,41,71,8,58,86,54,52,47,36,74,80,69,42,81,52,54,73,68,43,40,31,42,46,38,57,58,28,45,64,68,71,46,64,28,40,69,69,71,61,39,42,74,61,23,85,72,36,48,89,68,25,45,57,85,46,84,58,34,58,24,24,39,15,27,56,20,33,38,48,73,48,35,42,35,31,77,55,66,86,87,48,62,68,46,33,65,41,29,36,40,60,26,34,17,23,41,49,39,37,37,58,76,66,66,62,65,58,59,61,32,29,35,36,34,34,24,46,48,45,43,17,41,32,47,36,36,53,37,47,76,39,43,35,65,36,33,33,36,38,34,70,50,68,70,37,48,54,50,34,43,62,41,49,33,70,42,81,42,45,44,72,38,91,78,23,63,45,64,70,40,38,45,55,53,50,38,71,72,54,42,93,76,32,28,43,34,30,38,38,35,61,17,44,57,70,54,50,49,44,47,62,71,51,45,30,72,62,9,34,39,39,36,52,25,73,51,34,67,88,48,65,36,69,43,45,61,30,54,32,11,73,31,27,24,35,39,37,23,26,49,60,49,48,65,66,26,50,52,52,39,53,52,49,36,70,75,34,49,87,78,31,63,33,41,69,35,47,66,46,77,33,32,55,89,38,42,65,56,46,42,51,35,52,72,70,62,75,41,77,18,39,32,30,25,35,76,93

Nearest PDB structures (foldseek):
  1vj0-assembly1_D  TM=9.334E-01  e=4.878E-37  Thermotoga maritima
  5tnx-assembly1_A  TM=8.301E-01  e=3.120E-27  Burkholderia ambifaria MC40-6
  1f8f-assembly1_A  TM=8.430E-01  e=2.892E-26  Acinetobacter calcoaceticus
  1d1t-assembly1_B  TM=7.920E-01  e=5.791E-27  Homo sapiens
  5kje-assembly1_B  TM=7.913E-01  e=7.890E-27  Equus caballus